Protein AF-0000000084428806 (afdb_homodimer)

Foldseek 3Di:
DPPPPPPPPPPPPPPPPPPVCCVVCPPPPPPPPLDAFDKDKDFLEFDDDAPWAWAEWDAAPVGWIWTWTAQAQWIKIADRPNSDIDTQDHDPPAGTKAAWEDLDHQKIKIWTAHADLVQRFGDQQGIFIKIWHQPPPPDDDDDRRTDMDTQEGDNVARDWHYKYDPDSVQQWMWIARFLVQFIKIARSVNRDIDTQGHDPQQFADPPDPNRGAWAYWDDADQKIWTDTFNQQFTWIFGADPVSHGDGDIGTQEGDAGFAYWDADNQAKIWTDGVQQFFIWIAHSNGDIHTHDGGNQGQSAGAFHYWDATPVRQKIKTWGSQNSVAARVRDGGDTIGIMIMGRDD/DPPPPPPPPPPPPPPPPPPPCCPVCPPPPPPPPLDAFDKDKDFLEFDDDAPWAWAEWDAAPVGWIWTWTAQAQWIKIADRPNSDIDTQDHDPPAGTKAAWEDLDHQKIKIWTAHADLVQRFGDQQGIFIKIWHQPPPPDDDDDRRTDMDTQEGDNVAGDWHYKYDPDSVQQWMWIARFLVQFIKIARSVNRDIDTQGHDPQQFADPPDPNRGAWAYWDDADQKIWTDTFNQQFTWIFGADPVSHGDGDIGTQEGDAGFAYWDADNQGKIWTDGVQQFFIWIAHSNGDIHTHDGGNQGQSAGAWHYWDATPVRQKIKTWGSQNSVAARVRDGGDTIGIMIMGRDD

Nearest PDB structures (foldseek):
  2p4o-assembly1_A  TM=9.161E-01  e=9.726E-21  Nostoc punctiforme PCC 73102
  7x36-assembly1_B  TM=8.842E-01  e=2.716E-19  Penicillium janthinellum
  2dg0-assembly1_A  TM=7.874E-01  e=5.091E-10  Staphylococcus aureus
  2dso-assembly3_C  TM=7.710E-01  e=1.318E-09  Staphylococcus aureus
  3das-assembly1_A  TM=6.848E-01  e=1.159E-10  Streptomyces coelicolor

Solvent-accessible surface area (backbone atoms only — not comparable to full-atom values): 34547 Å² total; per-residue (Å²): 137,83,80,75,78,78,77,77,76,77,77,76,70,78,77,72,75,72,73,69,75,72,66,64,73,71,65,74,64,75,60,59,75,34,65,59,59,58,61,49,80,42,80,47,35,65,54,93,44,69,74,32,27,34,42,24,56,38,75,43,94,87,64,28,33,40,35,20,18,37,64,39,27,32,35,31,36,34,37,72,84,81,29,50,72,46,82,36,44,71,54,79,99,46,34,13,20,27,14,37,28,65,58,47,94,61,23,28,39,34,33,34,22,32,48,38,87,85,77,72,43,56,35,79,46,46,30,30,38,29,35,40,33,62,68,70,72,60,88,80,90,71,91,70,55,44,47,73,48,79,44,34,76,40,50,87,45,53,37,69,33,22,32,29,58,71,33,62,88,75,34,29,34,37,32,19,19,12,55,69,10,33,24,34,32,36,29,67,82,80,36,49,68,50,80,41,46,76,48,80,77,20,28,35,36,84,93,41,84,61,56,35,2,18,33,18,36,38,76,59,90,54,28,43,34,35,18,8,25,55,60,13,31,34,32,37,31,36,33,52,98,81,49,39,70,75,52,68,78,40,55,36,26,28,58,52,46,32,27,26,49,32,70,49,94,86,47,38,30,41,30,16,15,47,60,45,6,22,32,30,34,34,41,74,59,11,30,31,18,32,54,47,66,22,53,67,31,83,81,36,31,14,19,30,18,48,43,63,42,94,85,63,43,35,40,36,33,27,12,26,11,9,70,79,36,30,38,74,67,70,49,64,42,34,12,33,36,33,40,32,40,54,61,129,136,83,80,76,78,76,78,74,75,77,75,76,69,76,74,72,75,72,72,70,75,73,66,66,72,71,65,73,64,76,59,61,74,33,65,58,59,57,62,49,80,41,80,46,34,66,54,93,44,70,72,32,26,35,41,25,54,39,76,43,96,86,63,29,34,40,35,19,17,37,63,38,26,32,35,31,37,33,37,72,84,81,31,48,70,45,82,34,44,71,55,79,100,45,35,12,21,27,14,36,28,65,58,48,95,61,23,28,41,32,34,35,21,32,47,39,87,86,76,72,44,56,35,77,46,46,29,30,37,30,35,41,32,62,66,68,71,62,87,80,88,72,90,72,56,45,47,73,48,80,46,33,76,39,51,88,45,53,38,68,33,21,32,28,58,71,33,62,90,75,33,29,33,37,33,19,19,13,55,70,10,34,27,34,33,35,29,67,82,80,36,50,68,48,81,41,44,76,48,79,76,22,28,35,37,82,92,40,86,60,55,34,2,18,34,17,37,39,74,59,90,56,27,44,35,35,19,7,24,55,60,13,31,34,33,35,31,34,33,52,97,82,49,40,70,76,52,69,80,40,55,36,25,30,58,52,46,31,28,26,50,32,70,50,95,86,47,38,30,41,30,15,16,47,59,45,7,22,33,30,34,32,42,73,61,12,27,31,19,31,54,46,65,23,54,67,30,82,80,35,31,14,18,29,18,48,45,64,43,94,85,63,42,33,40,36,33,27,11,26,11,11,72,80,36,32,40,73,67,70,49,66,42,35,12,33,35,34,38,32,38,53,61,128

InterPro domains:
  IPR011042 Six-bladed beta-propeller, TolB-like [G3DSA:2.120.10.30] (36-344)
  IPR052998 Hetero-Diels-Alderase-like [PTHR42060] (29-342)

Secondary structure (DSSP, 8-state):
----------------------------------PPPPEEEEEEEE-SSTT--EEEEEE-TTS-EEEEESSSSEEEEE-TTT--EEEEEE-TT-SEEEEEEEEETTEEEEEEE-EETTTTEE-TT--EEEEEES----SSSS--PPEEEEEEE-TT-S-EEEEEEEETTTTEEEEEETTTTEEEEEETTT--EEEEEE-GGGSPPTT-SS---EEEEEEETTEEEEEETTTTEEEEEEB-TTS-B-S--EEEEESS-----EE-TTS-EEEE-TTT-EEEEE-TT-BEEEEEE-TT-SSSSSEEEEEE-TTSSEEEEEE--S-SS-BTTTB----EEEEEEE--/----------------------------------PPPPEEEEEEEE-SSTT--EEEEEE-TTS-EEEEESSSSEEEEE-TTT--EEEEEE-TT-SEEEEEEEEETTEEEEEEE-EETTTTEE-TT--EEEEEES----SSSS--PPEEEEEEE-TT-S-EEEEEEEETTTTEEEEEETTTTEEEEEETTT--EEEEEE-GGGSPPTT-SS---EEEEEEETTEEEEEETTTTEEEEEEB-TTS-B-S--EEEEESS-----EE-TTS-EEEE-TTT-EEEEE-TT-BEEEEEE-TT-SSSSSEEEEEE-TTSSEEEEEE--S-SS-BTTTB----EEEEEEE--

pLDDT: mean 88.23, std 20.71, range [25.11, 98.94]

Structure (mmCIF, N/CA/C/O backbone):
data_AF-0000000084428806-model_v1
#
loop_
_entity.id
_entity.type
_entity.pdbx_description
1 polymer 'Six-bladed beta-propeller, TolB-like protein'
#
loop_
_atom_site.group_PDB
_atom_site.id
_atom_site.type_symbol
_atom_site.label_atom_id
_atom_site.label_alt_id
_atom_site.label_comp_id
_atom_site.label_asym_id
_atom_site.label_entity_id
_atom_site.label_seq_id
_atom_site.pdbx_PDB_ins_code
_atom_site.Cartn_x
_atom_site.Cartn_y
_atom_site.Cartn_z
_atom_site.occupancy
_atom_site.B_iso_or_equiv
_atom_site.auth_seq_id
_atom_site.auth_comp_id
_atom_site.auth_asym_id
_atom_site.auth_atom_id
_atom_site.pdbx_PDB_model_num
ATOM 1 N N . MET A 1 1 ? 76.812 -40.188 -32.969 1 27.16 1 MET A N 1
ATOM 2 C CA . MET A 1 1 ? 76.562 -38.906 -32.312 1 27.16 1 MET A CA 1
ATOM 3 C C . MET A 1 1 ? 75.188 -38.906 -31.703 1 27.16 1 MET A C 1
ATOM 5 O O . MET A 1 1 ? 74.188 -39 -32.438 1 27.16 1 MET A O 1
ATOM 9 N N . ARG A 1 2 ? 75.062 -39.5 -30.5 1 30.33 2 ARG A N 1
ATOM 10 C CA . ARG A 1 2 ? 74 -39.969 -29.625 1 30.33 2 ARG A CA 1
ATOM 11 C C . ARG A 1 2 ? 73.188 -38.781 -29.078 1 30.33 2 ARG A C 1
ATOM 13 O O . ARG A 1 2 ? 73.75 -37.906 -28.375 1 30.33 2 ARG A O 1
ATOM 20 N N . PHE A 1 3 ? 72.25 -38.25 -29.938 1 29.72 3 PHE A N 1
ATOM 21 C CA . PHE A 1 3 ? 71.375 -37.125 -29.625 1 29.72 3 PHE A CA 1
ATOM 22 C C . PHE A 1 3 ? 70.625 -37.344 -28.328 1 29.72 3 PHE A C 1
ATOM 24 O O . PHE A 1 3 ? 69.875 -38.312 -28.219 1 29.72 3 PHE A O 1
ATOM 31 N N . GLN A 1 4 ? 71.25 -37.062 -27.172 1 28.72 4 GLN A N 1
ATOM 32 C CA . GLN A 1 4 ? 70.688 -37.125 -25.812 1 28.72 4 GLN A CA 1
ATOM 33 C C . GLN A 1 4 ? 69.5 -36.25 -25.672 1 28.72 4 GLN A C 1
ATOM 35 O O . GLN A 1 4 ? 69.5 -35.031 -25.938 1 28.72 4 GLN A O 1
ATOM 40 N N . THR A 1 5 ? 68.312 -36.812 -25.906 1 30.91 5 THR A N 1
ATOM 41 C CA . THR A 1 5 ? 67 -36.219 -25.781 1 30.91 5 THR A CA 1
ATOM 42 C C . THR A 1 5 ? 66.75 -35.656 -24.375 1 30.91 5 THR A C 1
ATOM 44 O O . THR A 1 5 ? 66.812 -36.406 -23.406 1 30.91 5 THR A O 1
ATOM 47 N N . ILE A 1 6 ? 67.188 -34.438 -24.094 1 30.89 6 ILE A N 1
ATOM 48 C CA . ILE A 1 6 ? 67 -33.719 -22.812 1 30.89 6 ILE A CA 1
ATOM 49 C C . ILE A 1 6 ? 65.562 -33.656 -22.453 1 30.89 6 ILE A C 1
ATOM 51 O O . ILE A 1 6 ? 64.75 -33.125 -23.203 1 30.89 6 ILE A O 1
ATOM 55 N N . LEU A 1 7 ? 65 -34.625 -21.688 1 28.34 7 LEU A N 1
ATOM 56 C CA . LEU A 1 7 ? 63.688 -34.688 -21.094 1 28.34 7 LEU A CA 1
ATOM 57 C C . LEU A 1 7 ? 63.406 -33.5 -20.203 1 28.34 7 LEU A C 1
ATOM 59 O O . LEU A 1 7 ? 64.125 -33.281 -19.203 1 28.34 7 LEU A O 1
ATOM 63 N N . SER A 1 8 ? 63.156 -32.312 -20.781 1 27.02 8 SER A N 1
ATOM 64 C CA . SER A 1 8 ? 62.812 -31.125 -20 1 27.02 8 SER A CA 1
ATOM 65 C C . SER A 1 8 ? 61.656 -31.406 -19.031 1 27.02 8 SER A C 1
ATOM 67 O O . SER A 1 8 ? 60.625 -31.953 -19.438 1 27.02 8 SER A O 1
ATOM 69 N N . SER A 1 9 ? 61.969 -31.766 -17.781 1 28.03 9 SER A N 1
ATOM 70 C CA . SER A 1 9 ? 61.062 -31.938 -16.656 1 28.03 9 SER A CA 1
ATOM 71 C C . SER A 1 9 ? 60.156 -30.734 -16.484 1 28.03 9 SER A C 1
ATOM 73 O O . SER A 1 9 ? 60.625 -29.609 -16.266 1 28.03 9 SER A O 1
ATOM 75 N N . LEU A 1 10 ? 59.094 -30.656 -17.234 1 28.61 10 LEU A N 1
ATOM 76 C CA . LEU A 1 10 ? 58.094 -29.625 -17.031 1 28.61 10 LEU A CA 1
ATOM 77 C C . LEU A 1 10 ? 57.656 -29.562 -15.578 1 28.61 10 LEU A C 1
ATOM 79 O O . LEU A 1 10 ? 57.156 -30.547 -15.039 1 28.61 10 LEU A O 1
ATOM 83 N N . VAL A 1 11 ? 58.375 -28.766 -14.727 1 29.42 11 VAL A N 1
ATOM 84 C CA . VAL A 1 11 ? 58 -28.469 -13.352 1 29.42 11 VAL A CA 1
ATOM 85 C C . VAL A 1 11 ? 56.531 -27.969 -13.312 1 29.42 11 VAL A C 1
ATOM 87 O O . VAL A 1 11 ? 56.188 -26.984 -13.961 1 29.42 11 VAL A O 1
ATOM 90 N N . ILE A 1 12 ? 55.562 -28.891 -13.125 1 29.39 12 ILE A N 1
ATOM 91 C CA . ILE A 1 12 ? 54.188 -28.531 -12.867 1 29.39 12 ILE A CA 1
ATOM 92 C C . ILE A 1 12 ? 54.094 -27.625 -11.648 1 29.39 12 ILE A C 1
ATOM 94 O O . ILE A 1 12 ? 54.469 -28.031 -10.539 1 29.39 12 ILE A O 1
ATOM 98 N N . LEU A 1 13 ? 54.406 -26.297 -11.836 1 31.75 13 LEU A N 1
ATOM 99 C CA . LEU A 1 13 ? 54.188 -25.391 -10.711 1 31.75 13 LEU A CA 1
ATOM 100 C C . LEU A 1 13 ? 52.781 -25.594 -10.117 1 31.75 13 LEU A C 1
ATOM 102 O O . LEU A 1 13 ? 51.812 -25.688 -10.844 1 31.75 13 LEU A O 1
ATOM 106 N N . PRO A 1 14 ? 52.75 -26.094 -8.859 1 29.88 14 PRO A N 1
ATOM 107 C CA . PRO A 1 14 ? 51.438 -26.234 -8.211 1 29.88 14 PRO A CA 1
ATOM 108 C C . PRO A 1 14 ? 50.594 -24.953 -8.242 1 29.88 14 PRO A C 1
ATOM 110 O O . PRO A 1 14 ? 51.156 -23.859 -8 1 29.88 14 PRO A O 1
ATOM 113 N N . VAL A 1 15 ? 49.719 -24.812 -9.203 1 27.59 15 VAL A N 1
ATOM 114 C CA . VAL A 1 15 ? 48.75 -23.719 -9.117 1 27.59 15 VAL A CA 1
ATOM 115 C C . VAL A 1 15 ? 48.125 -23.688 -7.723 1 27.59 15 VAL A C 1
ATOM 117 O O . VAL A 1 15 ? 47.469 -24.641 -7.301 1 27.59 15 VAL A O 1
ATOM 120 N N . ALA A 1 16 ? 48.812 -23.047 -6.727 1 27.25 16 ALA A N 1
ATOM 121 C CA . ALA A 1 16 ? 48.125 -22.734 -5.473 1 27.25 16 ALA A CA 1
ATOM 122 C C . ALA A 1 16 ? 46.75 -22.156 -5.738 1 27.25 16 ALA A C 1
ATOM 124 O O . ALA A 1 16 ? 46.625 -21.094 -6.367 1 27.25 16 ALA A O 1
ATOM 125 N N . LEU A 1 17 ? 45.75 -23.016 -5.746 1 27 17 LEU A N 1
ATOM 126 C CA . LEU A 1 17 ? 44.375 -22.562 -5.641 1 27 17 LEU A CA 1
ATOM 127 C C . LEU A 1 17 ? 44.219 -21.516 -4.551 1 27 17 LEU A C 1
ATOM 129 O O . LEU A 1 17 ? 44.469 -21.797 -3.371 1 27 17 LEU A O 1
ATOM 133 N N . ALA A 1 18 ? 44.625 -20.266 -4.785 1 25.52 18 ALA A N 1
ATOM 134 C CA . ALA A 1 18 ? 44.281 -19.188 -3.873 1 25.52 18 ALA A CA 1
ATOM 135 C C . ALA A 1 18 ? 42.812 -19.312 -3.412 1 25.52 18 ALA A C 1
ATOM 137 O O . ALA A 1 18 ? 41.906 -19.219 -4.223 1 25.52 18 ALA A O 1
ATOM 138 N N . TYR A 1 19 ? 42.656 -20.125 -2.432 1 27.02 19 TYR A N 1
ATOM 139 C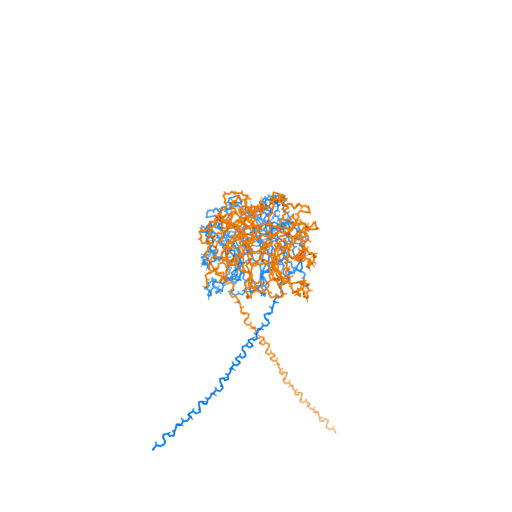 CA . TYR A 1 19 ? 41.438 -20 -1.638 1 27.02 19 TYR A CA 1
ATOM 140 C C . TYR A 1 19 ? 41.156 -18.531 -1.294 1 27.02 19 TYR A C 1
ATOM 142 O O . TYR A 1 19 ? 41.875 -17.938 -0.487 1 27.02 19 TYR A O 1
ATOM 150 N N . TRP A 1 20 ? 40.938 -17.703 -2.281 1 27.62 20 TRP A N 1
ATOM 151 C CA . TRP A 1 20 ? 40.5 -16.422 -1.79 1 27.62 20 TRP A CA 1
ATOM 152 C C . TRP A 1 20 ? 39.375 -16.594 -0.768 1 27.62 20 TRP A C 1
ATOM 154 O O . TRP A 1 20 ? 38.344 -17.188 -1.067 1 27.62 20 TRP A O 1
ATOM 164 N N . PRO A 1 21 ? 39.719 -16.594 0.521 1 31.83 21 PRO A N 1
ATOM 165 C CA . PRO A 1 21 ? 38.688 -16.578 1.567 1 31.83 21 PRO A CA 1
ATOM 166 C C . PRO A 1 21 ? 37.625 -15.523 1.331 1 31.83 21 PRO A C 1
ATOM 168 O O . PRO A 1 21 ? 37.812 -14.352 1.66 1 31.83 21 PRO A O 1
ATOM 171 N N . PHE A 1 22 ? 37.094 -15.414 0.211 1 27.45 22 PHE A N 1
ATOM 172 C CA . PHE A 1 22 ? 35.969 -14.484 0.27 1 27.45 22 PHE A CA 1
ATOM 173 C C . PHE A 1 22 ? 34.969 -14.898 1.359 1 27.45 22 PHE A C 1
ATOM 175 O O . PHE A 1 22 ? 34.031 -15.617 1.095 1 27.45 22 PHE A O 1
ATOM 182 N N . ARG A 1 23 ? 35.469 -15.43 2.48 1 30.08 23 ARG A N 1
ATOM 183 C CA . ARG A 1 23 ? 34.531 -15.367 3.586 1 30.08 23 ARG A CA 1
ATOM 184 C C . ARG A 1 23 ? 33.969 -13.945 3.77 1 30.08 23 ARG A C 1
ATOM 186 O O . ARG A 1 23 ? 34.594 -13.141 4.477 1 30.08 23 ARG A O 1
ATOM 193 N N . GLU A 1 24 ? 33.625 -13.312 2.719 1 30.36 24 GLU A N 1
ATOM 194 C CA . GLU A 1 24 ? 33.062 -12.023 3.07 1 30.36 24 GLU A CA 1
ATOM 195 C C . GLU A 1 24 ? 32.094 -12.148 4.258 1 30.36 24 GLU A C 1
ATOM 197 O O . GLU A 1 24 ? 31.344 -13.109 4.348 1 30.36 24 GLU A O 1
ATOM 202 N N . ASN A 1 25 ? 32.531 -11.703 5.375 1 29.52 25 ASN A N 1
ATOM 203 C CA . ASN A 1 25 ? 31.688 -11.328 6.496 1 29.52 25 ASN A CA 1
ATOM 204 C C . ASN A 1 25 ? 30.281 -10.922 6.027 1 29.52 25 ASN A C 1
ATOM 206 O O . ASN A 1 25 ? 30.125 -9.859 5.43 1 29.52 25 ASN A O 1
ATOM 210 N N . ILE A 1 26 ? 29.594 -11.812 5.531 1 31.45 26 ILE A N 1
ATOM 211 C CA . ILE A 1 26 ? 28.172 -11.461 5.527 1 31.45 26 ILE A CA 1
ATOM 212 C C . ILE A 1 26 ? 27.812 -10.75 6.828 1 31.45 26 ILE A C 1
ATOM 214 O O . ILE A 1 26 ? 27.844 -11.352 7.906 1 31.45 26 ILE A O 1
ATOM 218 N N . GLU A 1 27 ? 28.391 -9.586 7.098 1 31.7 27 GLU A N 1
ATOM 219 C CA . GLU A 1 27 ? 27.859 -8.766 8.18 1 31.7 27 GLU A CA 1
ATOM 220 C C . GLU A 1 27 ? 26.391 -9.086 8.445 1 31.7 27 GLU A C 1
ATOM 222 O O . GLU A 1 27 ? 25.609 -9.227 7.512 1 31.7 27 GLU A O 1
ATOM 227 N N . GLU A 1 28 ? 26.172 -9.719 9.445 1 33.84 28 GLU A N 1
ATOM 228 C CA . GLU A 1 28 ? 24.828 -9.953 9.961 1 33.84 28 GLU A CA 1
ATOM 229 C C . GLU A 1 28 ? 23.922 -8.742 9.734 1 33.84 28 GLU A C 1
ATOM 231 O O . GLU A 1 28 ? 24.188 -7.656 10.258 1 33.84 28 GLU A O 1
ATOM 236 N N . ILE A 1 29 ? 23.641 -8.305 8.617 1 35.88 29 ILE A N 1
ATOM 237 C CA . ILE A 1 29 ? 22.547 -7.355 8.414 1 35.88 29 ILE A CA 1
ATOM 238 C C . ILE A 1 29 ? 21.594 -7.41 9.602 1 35.88 29 ILE A C 1
ATOM 240 O O . ILE A 1 29 ? 21.094 -8.484 9.961 1 35.88 29 ILE A O 1
ATOM 244 N N . SER A 1 30 ? 21.922 -6.625 10.625 1 38.84 30 SER A N 1
ATOM 245 C CA . SER A 1 30 ? 20.844 -6.578 11.609 1 38.84 30 SER A CA 1
ATOM 246 C C . SER A 1 30 ? 19.484 -6.691 10.945 1 38.84 30 SER A C 1
ATOM 248 O O . SER A 1 30 ? 19.109 -5.836 10.133 1 38.84 30 SER A O 1
ATOM 250 N N . VAL A 1 31 ? 19.203 -7.758 10.516 1 44.28 31 VAL A N 1
ATOM 251 C CA . VAL A 1 31 ? 17.844 -8.078 10.125 1 44.28 31 VAL A CA 1
ATOM 252 C C . VAL A 1 31 ? 16.859 -7.355 11.031 1 44.28 31 VAL A C 1
ATOM 254 O O . VAL A 1 31 ? 16.781 -7.645 12.227 1 44.28 31 VAL A O 1
ATOM 257 N N . TYR A 1 32 ? 16.906 -5.93 11.016 1 47.44 32 TYR A N 1
ATOM 258 C CA . TYR A 1 32 ? 15.82 -5.301 11.766 1 47.44 32 TYR A CA 1
ATOM 259 C C . TYR A 1 32 ? 14.547 -6.137 11.695 1 47.44 32 TYR A C 1
ATOM 261 O O . TYR A 1 32 ? 14.125 -6.551 10.609 1 47.44 32 TYR A O 1
ATOM 269 N N . ARG A 1 33 ? 14.477 -6.898 12.68 1 56.88 33 ARG A N 1
ATOM 270 C CA . ARG A 1 33 ? 13.148 -7.496 12.797 1 56.88 33 ARG A CA 1
ATOM 271 C C . ARG A 1 33 ? 12.062 -6.465 12.523 1 56.88 33 ARG A C 1
ATOM 273 O O . ARG A 1 33 ? 12.023 -5.41 13.164 1 56.88 33 ARG A O 1
ATOM 280 N N . ASN A 1 34 ? 11.555 -6.438 11.359 1 65.81 34 ASN A N 1
ATOM 281 C CA . ASN A 1 34 ? 10.469 -5.555 10.938 1 65.81 34 ASN A CA 1
ATOM 282 C C . ASN A 1 34 ? 9.141 -5.945 11.586 1 65.81 34 ASN A C 1
ATOM 284 O O . ASN A 1 34 ? 8.156 -6.172 10.891 1 65.81 34 ASN A O 1
ATOM 288 N N . GLU A 1 35 ? 9.242 -6.094 12.969 1 67.62 35 GLU A N 1
ATOM 289 C CA . GLU A 1 35 ? 8.039 -6.527 13.672 1 67.62 35 GLU A CA 1
ATOM 290 C C . GLU A 1 35 ? 7 -5.41 13.719 1 67.62 35 GLU A C 1
ATOM 292 O O . GLU A 1 35 ? 7.348 -4.238 13.883 1 67.62 35 GLU A O 1
ATOM 297 N N . GLN A 1 36 ? 5.848 -5.809 13.414 1 74.06 36 GLN A N 1
ATOM 298 C CA . GLN A 1 36 ? 4.715 -4.914 13.617 1 74.06 36 GLN A CA 1
ATOM 299 C C . GLN A 1 36 ? 4.598 -4.492 15.078 1 74.06 36 GLN A C 1
ATOM 301 O O . GLN A 1 36 ? 4.645 -5.332 15.977 1 74.06 36 GLN A O 1
ATOM 306 N N . PRO A 1 37 ? 4.492 -3.172 15.219 1 79.06 37 PRO A N 1
ATOM 307 C CA . PRO A 1 37 ? 4.32 -2.748 16.609 1 79.06 37 PRO A CA 1
ATOM 308 C C . PRO A 1 37 ? 2.979 -3.186 17.203 1 79.06 37 PRO A C 1
ATOM 310 O O . PRO A 1 37 ? 1.983 -3.275 16.469 1 79.06 37 PRO A O 1
ATOM 313 N N . ASN A 1 38 ? 3.029 -3.529 18.391 1 84 38 ASN A N 1
ATOM 314 C CA . ASN A 1 38 ? 1.783 -3.721 19.125 1 84 38 ASN A CA 1
ATOM 315 C C . ASN A 1 38 ? 1.137 -2.389 19.5 1 84 38 ASN A C 1
ATOM 317 O O . ASN A 1 38 ? 1.758 -1.554 20.156 1 84 38 ASN A O 1
ATOM 321 N N . VAL A 1 39 ? -0.12 -2.193 18.984 1 94.31 39 VAL A N 1
ATOM 322 C CA . VAL A 1 39 ? -0.731 -0.887 19.203 1 94.31 39 VAL A CA 1
ATOM 323 C C . VAL A 1 39 ? -2.191 -1.061 19.609 1 94.31 39 VAL A C 1
ATOM 325 O O . VAL A 1 39 ? -2.777 -2.125 19.406 1 94.31 39 VAL A O 1
ATOM 328 N N . LYS A 1 40 ? -2.709 -0.105 20.266 1 95.5 40 LYS A N 1
ATOM 329 C CA . LYS A 1 40 ? -4.137 0.045 20.531 1 95.5 40 LYS A CA 1
ATOM 330 C C . LYS A 1 40 ? -4.711 1.242 19.781 1 95.5 40 LYS A C 1
ATOM 332 O O . LYS A 1 40 ? -4.18 2.35 19.875 1 95.5 40 LYS A O 1
ATOM 337 N N . VAL A 1 41 ? -5.793 1.037 19.031 1 97.06 41 VAL A N 1
ATOM 338 C CA . VAL A 1 41 ? -6.426 2.094 18.25 1 97.06 41 VAL A CA 1
ATOM 339 C C . VAL A 1 41 ? -7.777 2.455 18.859 1 97.06 41 VAL A C 1
ATOM 341 O O . VAL A 1 41 ? -8.602 1.577 19.125 1 97.06 41 VAL A O 1
ATOM 344 N N . GLU A 1 42 ? -7.992 3.715 19.078 1 97.75 42 GLU A N 1
ATOM 345 C CA . GLU A 1 42 ? -9.25 4.207 19.625 1 97.75 42 GLU A CA 1
ATOM 346 C C . GLU A 1 42 ? -9.75 5.426 18.859 1 97.75 42 GLU A C 1
ATOM 348 O O . GLU A 1 42 ? -8.953 6.23 18.375 1 97.75 42 GLU A O 1
ATOM 353 N N . THR A 1 43 ? -11.039 5.539 18.781 1 98.38 43 THR A N 1
ATOM 354 C CA . THR A 1 43 ? -11.617 6.766 18.234 1 98.38 43 THR A CA 1
ATOM 355 C C . THR A 1 43 ? -11.672 7.855 19.312 1 98.38 43 THR A C 1
ATOM 357 O O . THR A 1 43 ? -12.312 7.68 20.344 1 98.38 43 THR A O 1
ATOM 360 N N . LEU A 1 44 ? -11.039 8.922 19.047 1 98.44 44 LEU A N 1
ATOM 361 C CA . LEU A 1 44 ? -11.023 10.055 19.984 1 98.44 44 LEU A CA 1
ATOM 362 C C . LEU A 1 44 ? -12.211 10.977 19.719 1 98.44 44 LEU A C 1
ATOM 364 O O . LEU A 1 44 ? -12.852 11.445 20.656 1 98.44 44 LEU A O 1
ATOM 368 N N . PHE A 1 45 ? -12.422 11.203 18.516 1 98.44 45 PHE A N 1
ATOM 369 C CA . PHE A 1 45 ? -13.477 12.102 18.062 1 98.44 45 PHE A CA 1
ATOM 370 C C . PHE A 1 45 ? -13.93 11.742 16.656 1 98.44 45 PHE A C 1
ATOM 372 O O . PHE A 1 45 ? -13.125 11.281 15.836 1 98.44 45 PHE A O 1
ATOM 379 N N . GLN A 1 46 ? -15.219 11.992 16.359 1 98.69 46 GLN A N 1
ATOM 380 C CA . GLN A 1 46 ? -15.727 11.812 15 1 98.69 46 GLN A CA 1
ATOM 381 C C . GLN A 1 46 ? -16.766 12.875 14.664 1 98.69 46 GLN A C 1
ATOM 383 O O . GLN A 1 46 ? -17.656 13.172 15.469 1 98.69 46 GLN A O 1
ATOM 388 N N . PHE A 1 47 ? -16.641 13.438 13.523 1 98.62 47 PHE A N 1
ATOM 389 C CA . PHE A 1 47 ? -17.656 14.367 13.039 1 98.62 47 PHE A CA 1
ATOM 390 C C . PHE A 1 47 ? -18.984 13.656 12.797 1 98.62 47 PHE A C 1
ATOM 392 O O . PHE A 1 47 ? -19.016 12.43 12.68 1 98.62 47 PHE A O 1
ATOM 399 N N . PRO A 1 48 ? -20.047 14.398 12.648 1 97.5 48 PRO A N 1
ATOM 400 C CA . PRO A 1 48 ? -21.344 13.742 12.625 1 97.5 48 PRO A CA 1
ATOM 401 C C . PRO A 1 48 ? -21.781 13.32 11.219 1 97.5 48 PRO A C 1
ATOM 403 O O . PRO A 1 48 ? -22.625 12.438 11.07 1 97.5 48 PRO A O 1
ATOM 406 N N . ASN A 1 49 ? -21.172 13.938 10.164 1 97.12 49 ASN A N 1
ATOM 407 C CA . ASN A 1 49 ? -21.734 13.734 8.836 1 97.12 49 ASN A CA 1
ATOM 408 C C . ASN A 1 49 ? -20.688 13.234 7.848 1 97.12 49 ASN A C 1
ATOM 410 O O . ASN A 1 49 ? -19.547 13.703 7.859 1 97.12 49 ASN A O 1
ATOM 414 N N . ASN A 1 50 ? -21.172 12.297 7 1 96.69 50 ASN A N 1
ATOM 415 C CA . ASN A 1 50 ? -20.359 11.953 5.84 1 96.69 50 ASN A CA 1
ATOM 416 C C . ASN A 1 50 ? -20.016 13.188 5.008 1 96.69 50 ASN A C 1
ATOM 418 O O . ASN A 1 50 ? -20.781 14.156 5 1 96.69 50 ASN A O 1
ATOM 422 N N . GLY A 1 51 ? -18.922 13.125 4.402 1 96.12 51 GLY A N 1
ATOM 423 C CA . GLY A 1 51 ? -18.469 14.273 3.637 1 96.12 51 GLY A CA 1
ATOM 424 C C . GLY A 1 51 ? -17.438 15.109 4.371 1 96.12 51 GLY A C 1
ATOM 425 O O . GLY A 1 51 ? -16.734 15.914 3.758 1 96.12 51 GLY A O 1
ATOM 426 N N . SER A 1 52 ? -17.391 14.914 5.656 1 98 52 SER A N 1
ATOM 427 C CA . SER A 1 52 ? -16.312 15.562 6.398 1 98 52 SER A CA 1
ATOM 428 C C . SER A 1 52 ? -14.953 15.008 6.004 1 98 52 SER A C 1
ATOM 430 O O . SER A 1 52 ? -14.844 13.836 5.637 1 98 52 SER A O 1
ATOM 432 N N . TRP A 1 53 ? -13.961 15.906 6.094 1 98.31 53 TRP A N 1
ATOM 433 C CA . TRP A 1 53 ? -12.617 15.578 5.609 1 98.31 53 TRP A CA 1
ATOM 434 C C . TRP A 1 53 ? -11.555 16.297 6.434 1 98.31 53 TRP A C 1
ATOM 436 O O . TRP A 1 53 ? -11.336 17.5 6.273 1 98.31 53 TRP A O 1
ATOM 446 N N . ILE A 1 54 ? -10.898 15.531 7.258 1 98.69 54 ILE A N 1
ATOM 447 C CA . ILE A 1 54 ? -9.75 16.094 7.965 1 98.69 54 ILE A CA 1
ATOM 448 C C . ILE A 1 54 ? -8.539 16.141 7.031 1 98.69 54 ILE A C 1
ATOM 450 O O . ILE A 1 54 ? -8.156 15.109 6.457 1 98.69 54 ILE A O 1
ATOM 454 N N . GLY A 1 55 ? -7.984 17.281 6.914 1 97.25 55 GLY A N 1
ATOM 455 C CA . GLY A 1 55 ? -6.895 17.469 5.965 1 97.25 55 GLY A CA 1
ATOM 456 C C . GLY A 1 55 ? -5.523 17.422 6.613 1 97.25 55 GLY A C 1
ATOM 457 O O . GLY A 1 55 ? -4.566 16.922 6.02 1 97.25 55 GLY A O 1
ATOM 458 N N . ASN A 1 56 ? -5.375 18.031 7.738 1 98.75 56 ASN A N 1
ATOM 459 C CA . ASN A 1 56 ? -4.117 18.125 8.469 1 98.75 56 ASN A CA 1
ATOM 460 C C . ASN A 1 56 ? -4.352 18.375 9.961 1 98.75 56 ASN A C 1
ATOM 462 O O . ASN A 1 56 ? -5.492 18.531 10.391 1 98.75 56 ASN A O 1
ATOM 466 N N . MET A 1 57 ? -3.246 18.297 10.68 1 98.56 57 MET A N 1
ATOM 467 C CA . MET A 1 57 ? -3.379 18.562 12.109 1 98.56 57 MET A CA 1
ATOM 468 C C . MET A 1 57 ? -2.064 19.078 12.688 1 98.56 57 MET A C 1
ATOM 470 O O . MET A 1 57 ? -0.995 18.828 12.133 1 98.56 57 MET A O 1
ATOM 474 N N . ALA A 1 58 ? -2.137 19.766 13.734 1 98.44 58 ALA A N 1
ATOM 475 C CA . ALA A 1 58 ? -1.005 20.219 14.531 1 98.44 58 ALA A CA 1
ATOM 476 C C . ALA A 1 58 ? -1.261 20 16.016 1 98.44 58 ALA A C 1
ATOM 478 O O . ALA A 1 58 ? -2.404 20.078 16.484 1 98.44 58 ALA A O 1
ATOM 479 N N . LEU A 1 59 ? -0.202 19.672 16.688 1 97.94 59 LEU A N 1
ATOM 480 C CA . LEU A 1 59 ? -0.269 19.531 18.141 1 97.94 59 LEU A CA 1
ATOM 481 C C . LEU A 1 59 ? 0.061 20.844 18.844 1 97.94 59 LEU A C 1
ATOM 483 O O . LEU A 1 59 ? 1.094 21.453 18.562 1 97.94 59 LEU A O 1
ATOM 487 N N . ARG A 1 60 ? -0.78 21.234 19.719 1 97 60 ARG A N 1
ATOM 488 C CA . ARG A 1 60 ? -0.519 22.406 20.531 1 97 60 ARG A CA 1
ATOM 489 C C . ARG A 1 60 ? 0.329 22.062 21.75 1 97 60 ARG A C 1
ATOM 491 O O . ARG A 1 60 ? 0.434 20.891 22.125 1 97 60 ARG A O 1
ATOM 498 N N . SER A 1 61 ? 0.849 23.125 22.375 1 95.19 61 SER A N 1
ATOM 499 C CA . SER A 1 61 ? 1.721 22.938 23.531 1 95.19 61 SER A CA 1
ATOM 500 C C . SER A 1 61 ? 0.952 22.344 24.703 1 95.19 61 SER A C 1
ATOM 502 O O . SER A 1 61 ? 1.538 21.688 25.562 1 95.19 61 SER A O 1
ATOM 504 N N . ASP A 1 62 ? -0.334 22.5 24.75 1 93.81 62 ASP A N 1
ATOM 505 C CA . ASP A 1 62 ? -1.136 21.984 25.859 1 93.81 62 ASP A CA 1
ATOM 506 C C . ASP A 1 62 ? -1.536 20.531 25.609 1 93.81 62 ASP A C 1
ATOM 508 O O . ASP A 1 62 ? -2.242 19.938 26.422 1 93.81 62 ASP A O 1
ATOM 512 N N . GLY A 1 63 ? -1.168 20.031 24.5 1 96 63 GLY A N 1
ATOM 513 C CA . GLY A 1 63 ? -1.416 18.625 24.219 1 96 63 GLY A CA 1
ATOM 514 C C . GLY A 1 63 ? -2.664 18.406 23.391 1 96 63 GLY A C 1
ATOM 515 O O . GLY A 1 63 ? -2.949 17.281 22.969 1 96 63 GLY A O 1
ATOM 516 N N . ASN A 1 64 ? -3.385 19.469 23.078 1 97.06 64 ASN A N 1
ATOM 517 C CA . ASN A 1 64 ? -4.574 19.344 22.25 1 97.06 64 ASN A CA 1
ATOM 518 C C . ASN A 1 64 ? -4.238 19.5 20.766 1 97.06 64 ASN A C 1
ATOM 520 O O . ASN A 1 64 ? -3.123 19.891 20.406 1 97.06 64 ASN A O 1
ATOM 524 N N . LEU A 1 65 ? -5.246 19.125 19.969 1 98.5 65 LEU A N 1
ATOM 525 C CA . LEU A 1 65 ? -5 19.109 18.531 1 98.5 65 LEU A CA 1
ATOM 526 C C . LEU A 1 65 ? -5.762 20.234 17.844 1 98.5 65 LEU A C 1
ATOM 528 O O . LEU A 1 65 ? -6.906 20.531 18.188 1 98.5 65 LEU A O 1
ATOM 532 N N . LEU A 1 66 ? -5.098 20.891 16.938 1 98.5 66 LEU A N 1
ATOM 533 C CA . LEU A 1 66 ? -5.789 21.641 15.906 1 98.5 66 LEU A CA 1
ATOM 534 C C . LEU A 1 66 ? -5.945 20.797 14.641 1 98.5 66 LEU A C 1
ATOM 536 O O . LEU A 1 66 ? -4.977 20.203 14.164 1 98.5 66 LEU A O 1
ATOM 540 N N . VAL A 1 67 ? -7.164 20.766 14.102 1 98.62 67 VAL A N 1
ATOM 541 C CA . VAL A 1 67 ? -7.484 19.953 12.922 1 98.62 67 VAL A CA 1
ATOM 542 C C . VAL A 1 67 ? -8.031 20.859 11.82 1 98.62 67 VAL A C 1
ATOM 544 O O . VAL A 1 67 ? -8.953 21.641 12.047 1 98.62 67 VAL A O 1
ATOM 547 N N . THR A 1 68 ? -7.438 20.75 10.602 1 98.81 68 THR A N 1
ATOM 548 C CA . THR A 1 68 ? -7.969 21.469 9.445 1 98.81 68 THR A CA 1
ATOM 549 C C . THR A 1 68 ? -8.938 20.578 8.664 1 98.81 68 THR A C 1
ATOM 551 O O . THR A 1 68 ? -8.828 19.344 8.695 1 98.81 68 THR A O 1
ATOM 554 N N . ARG A 1 69 ? -9.828 21.234 7.992 1 98.62 69 ARG A N 1
ATOM 555 C CA . ARG A 1 69 ? -10.82 20.516 7.199 1 98.62 69 ARG A CA 1
ATOM 556 C C . ARG A 1 69 ? -10.75 20.922 5.73 1 98.62 69 ARG A C 1
ATOM 558 O O . ARG A 1 69 ? -10.672 22.109 5.422 1 98.62 69 ARG A O 1
ATOM 565 N N . LEU A 1 70 ? -10.805 19.938 4.922 1 98.12 70 LEU A N 1
ATOM 566 C CA . LEU A 1 70 ? -10.758 20.203 3.488 1 98.12 70 LEU A CA 1
ATOM 567 C C . LEU A 1 70 ? -12.156 20.484 2.949 1 98.12 70 LEU A C 1
ATOM 569 O O . LEU A 1 70 ? -12.305 21.141 1.92 1 98.12 70 LEU A O 1
ATOM 573 N N . ASP A 1 71 ? -13.203 19.969 3.537 1 97.88 71 ASP A N 1
ATOM 574 C CA . ASP A 1 71 ? -14.57 20.062 3.047 1 97.88 71 ASP A CA 1
ATOM 575 C C . ASP A 1 71 ? -15.203 21.406 3.441 1 97.88 71 ASP A C 1
ATOM 577 O O . ASP A 1 71 ? -16.25 21.781 2.912 1 97.88 71 ASP A O 1
ATOM 581 N N . THR A 1 72 ? -14.641 22.047 4.375 1 98.12 72 THR A N 1
ATOM 582 C CA . THR A 1 72 ? -15.047 23.375 4.844 1 98.12 72 THR A CA 1
ATOM 583 C C . THR A 1 72 ? -13.836 24.172 5.312 1 98.12 72 THR A C 1
ATOM 585 O O . THR A 1 72 ? -12.82 23.594 5.711 1 98.12 72 THR A O 1
ATOM 588 N N . PRO A 1 73 ? -13.906 25.5 5.242 1 98.44 73 PRO A N 1
ATOM 589 C CA . PRO A 1 73 ? -12.742 26.312 5.586 1 98.44 73 PRO A CA 1
ATOM 590 C C . PRO A 1 73 ? -12.602 26.531 7.09 1 98.44 73 PRO A C 1
ATOM 592 O O . PRO A 1 73 ? -12.492 27.688 7.539 1 98.44 73 PRO A O 1
ATOM 595 N N . GLU A 1 74 ? -12.508 25.453 7.809 1 98.25 74 GLU A N 1
ATOM 596 C CA . GLU A 1 74 ? -12.539 25.547 9.266 1 98.25 74 GLU A CA 1
ATOM 597 C C . GLU A 1 74 ? -11.336 24.844 9.891 1 98.25 74 GLU A C 1
ATOM 599 O O . GLU A 1 74 ? -10.852 23.844 9.352 1 98.25 74 GLU A O 1
ATOM 604 N N . VAL A 1 75 ? -10.898 25.422 11.031 1 98.5 75 VAL A N 1
ATOM 605 C CA . VAL A 1 75 ? -9.969 24.766 11.945 1 98.5 75 VAL A CA 1
ATOM 606 C C . VAL A 1 75 ? -10.688 24.438 13.25 1 98.5 75 VAL A C 1
ATOM 608 O O . VAL A 1 75 ? -11.391 25.266 13.812 1 98.5 75 VAL A O 1
ATOM 611 N N . TRP A 1 76 ? -10.492 23.188 13.68 1 98.25 76 TRP A N 1
ATOM 612 C CA . TRP A 1 76 ? -11.148 22.719 14.898 1 98.25 76 TRP A CA 1
ATOM 613 C C . TRP A 1 76 ? -10.125 22.406 15.984 1 98.25 76 TRP A C 1
ATOM 615 O O . TRP A 1 76 ? -9.008 21.984 15.68 1 98.25 76 TRP A O 1
ATOM 625 N N . LEU A 1 77 ? -10.547 22.672 17.203 1 97.56 77 LEU A N 1
ATOM 626 C CA . LEU A 1 77 ? -9.781 22.266 18.375 1 97.56 77 LEU A CA 1
ATOM 627 C C . LEU A 1 77 ? -10.328 20.969 18.969 1 97.56 77 LEU A C 1
ATOM 629 O O . LEU A 1 77 ? -11.516 20.891 19.297 1 97.56 77 LEU A O 1
ATOM 633 N N . VAL A 1 78 ? -9.469 19.969 19.078 1 98.19 78 VAL A N 1
ATOM 634 C CA . VAL A 1 78 ? -9.859 18.688 19.641 1 98.19 78 VAL A CA 1
ATOM 635 C C . VAL A 1 78 ? -9.133 18.469 20.969 1 98.19 78 VAL A C 1
ATOM 637 O O . VAL A 1 78 ? -7.902 18.438 21.016 1 98.19 78 VAL A O 1
ATOM 640 N N . ASP A 1 79 ? -9.891 18.281 21.969 1 97.75 79 ASP A N 1
ATOM 641 C CA . ASP A 1 79 ? -9.352 17.938 23.281 1 97.75 79 ASP A CA 1
ATOM 642 C C . ASP A 1 79 ? -8.953 16.453 23.328 1 97.75 79 ASP A C 1
ATOM 644 O O . ASP A 1 79 ? -9.812 15.578 23.25 1 97.75 79 ASP A O 1
ATOM 648 N N . THR A 1 80 ? -7.73 16.203 23.594 1 97.81 80 THR A N 1
ATOM 649 C CA . THR A 1 80 ? -7.23 14.836 23.453 1 97.81 80 THR A CA 1
ATOM 650 C C . THR A 1 80 ? -7.547 14.008 24.688 1 97.81 80 THR A C 1
ATOM 652 O O . THR A 1 80 ? -7.34 12.797 24.703 1 97.81 80 THR A O 1
ATOM 655 N N . THR A 1 81 ? -7.977 14.586 25.719 1 95.75 81 THR A N 1
ATOM 656 C CA . THR A 1 81 ? -8.367 13.883 26.938 1 95.75 81 THR A CA 1
ATOM 657 C C . THR A 1 81 ? -9.852 13.547 26.922 1 95.75 81 THR A C 1
ATOM 659 O O . THR A 1 81 ? -10.234 12.391 27.094 1 95.75 81 THR A O 1
ATOM 662 N N . SER A 1 82 ? -10.695 14.523 26.594 1 96.25 82 SER A N 1
ATOM 663 C CA . SER A 1 82 ? -12.141 14.328 26.672 1 96.25 82 SER A CA 1
ATOM 664 C C . SER A 1 82 ? -12.688 13.812 25.344 1 96.25 82 SER A C 1
ATOM 666 O O . SER A 1 82 ? -13.789 13.258 25.297 1 96.25 82 SER A O 1
ATOM 668 N N . GLY A 1 83 ? -12.008 14.156 24.297 1 97.12 83 GLY A N 1
ATOM 669 C CA . GLY A 1 83 ? -12.5 13.805 22.984 1 97.12 83 GLY A CA 1
ATOM 670 C C . GLY A 1 83 ? -13.5 14.797 22.422 1 97.12 83 GLY A C 1
ATOM 671 O O . GLY A 1 83 ? -14.117 14.562 21.391 1 97.12 83 GLY A O 1
ATOM 672 N N . LYS A 1 84 ? -13.664 15.859 23.094 1 96.94 84 LYS A N 1
ATOM 673 C CA . LYS A 1 84 ? -14.562 16.906 22.594 1 96.94 84 LYS A CA 1
ATOM 674 C C . LYS A 1 84 ? -13.852 17.797 21.594 1 96.94 84 LYS A C 1
ATOM 676 O O . LYS A 1 84 ? -12.641 18.031 21.703 1 96.94 84 LYS A O 1
ATOM 681 N N . ALA A 1 85 ? -14.633 18.281 20.656 1 97.56 85 ALA A N 1
ATOM 682 C CA . ALA A 1 85 ? -14.094 19.188 19.641 1 97.56 85 ALA A CA 1
ATOM 683 C C . ALA A 1 85 ? -14.922 20.469 19.547 1 97.56 85 ALA A C 1
ATOM 685 O O . ALA A 1 85 ? -16.141 20.438 19.703 1 97.56 85 ALA A O 1
ATOM 686 N N . THR A 1 86 ? -14.258 21.547 19.359 1 96.25 86 THR A N 1
ATOM 687 C CA . THR A 1 86 ? -14.914 22.844 19.156 1 96.25 86 THR A CA 1
ATOM 688 C C . THR A 1 86 ? -14.328 23.578 17.953 1 96.25 86 THR A C 1
ATOM 690 O O . THR A 1 86 ? -13.156 23.391 17.625 1 96.25 86 THR A O 1
ATOM 693 N N . LEU A 1 87 ? -15.133 24.375 17.328 1 96.94 87 LEU A N 1
ATOM 694 C CA . LEU A 1 87 ? -14.664 25.219 16.234 1 96.94 87 LEU A CA 1
ATOM 695 C C . LEU A 1 87 ? -13.711 26.297 16.734 1 96.94 87 LEU A C 1
ATOM 697 O O . LEU A 1 87 ? -14.07 27.062 17.625 1 96.94 87 LEU A O 1
ATOM 701 N N . ALA A 1 88 ? -12.531 26.312 16.188 1 96.44 88 ALA A N 1
ATOM 702 C CA . ALA A 1 88 ? -11.562 27.344 16.578 1 96.44 88 ALA A CA 1
ATOM 703 C C . ALA A 1 88 ? -11.695 28.578 15.695 1 96.44 88 ALA A C 1
ATOM 705 O O . ALA A 1 88 ? -11.602 29.703 16.188 1 96.44 88 ALA A O 1
ATOM 706 N N . TYR A 1 89 ? -11.859 28.312 14.398 1 97.12 89 TYR A N 1
ATOM 707 C CA . TYR A 1 89 ? -11.984 29.438 13.484 1 97.12 89 TYR A CA 1
ATOM 708 C C . TYR A 1 89 ? -12.555 29 12.141 1 97.12 89 TYR A C 1
ATOM 710 O O . TYR A 1 89 ? -12.266 27.891 11.68 1 97.12 89 TYR A O 1
ATOM 718 N N . SER A 1 90 ? -13.32 29.844 11.5 1 98 90 SER A N 1
ATOM 719 C CA . SER A 1 90 ? -13.82 29.672 10.141 1 98 90 SER A CA 1
ATOM 720 C C . SER A 1 90 ? -13.336 30.797 9.227 1 98 90 SER A C 1
ATOM 722 O O . SER A 1 90 ? -13.633 31.969 9.469 1 98 90 SER A O 1
ATOM 724 N N . PHE A 1 91 ? -12.586 30.422 8.234 1 98.06 91 PHE A N 1
ATOM 725 C CA . PHE A 1 91 ? -12.023 31.438 7.344 1 98.06 91 PHE A CA 1
ATOM 726 C C . PHE A 1 91 ? -13.062 31.906 6.328 1 98.06 91 PHE A C 1
ATOM 728 O O . PHE A 1 91 ? -13.75 31.078 5.715 1 98.06 91 PHE A O 1
ATOM 735 N N . PRO A 1 92 ? -13.117 33.188 6.141 1 97.38 92 PRO A N 1
ATOM 736 C CA . PRO A 1 92 ? -14.086 33.688 5.164 1 97.38 92 PRO A CA 1
ATOM 737 C C . PRO A 1 92 ? -13.57 33.625 3.729 1 97.38 92 PRO A C 1
ATOM 739 O O . PRO A 1 92 ? -12.352 33.562 3.508 1 97.38 92 PRO A O 1
ATOM 742 N N . ASN A 1 93 ? -14.453 33.531 2.689 1 96.62 93 ASN A N 1
ATOM 743 C CA . ASN A 1 93 ? -14.242 33.719 1.26 1 96.62 93 ASN A CA 1
ATOM 744 C C . ASN A 1 93 ? -13.383 32.594 0.663 1 96.62 93 ASN A C 1
ATOM 746 O O . ASN A 1 93 ? -12.688 32.812 -0.336 1 96.62 93 ASN A O 1
ATOM 750 N N . VAL A 1 94 ? -13.25 31.547 1.323 1 98.25 94 VAL A N 1
ATOM 751 C CA . VAL A 1 94 ? -12.625 30.328 0.796 1 98.25 94 VAL A CA 1
ATOM 752 C C . VAL A 1 94 ? -13.469 29.109 1.158 1 98.25 94 VAL A C 1
ATOM 754 O O . VAL A 1 94 ? -14.461 29.234 1.879 1 98.25 94 VAL A O 1
ATOM 757 N N . THR A 1 95 ? -13.047 27.891 0.649 1 98.56 95 THR A N 1
ATOM 758 C CA . THR A 1 95 ? -13.891 26.719 0.858 1 98.56 95 THR A CA 1
ATOM 759 C C . THR A 1 95 ? -13.148 25.656 1.651 1 98.56 95 THR A C 1
ATOM 761 O O . THR A 1 95 ? -13.758 24.703 2.143 1 98.56 95 THR A O 1
ATOM 764 N N . SER A 1 96 ? -11.812 25.875 1.821 1 98.75 96 SER A N 1
ATOM 765 C CA . SER A 1 96 ? -11.055 24.75 2.375 1 98.75 96 SER A CA 1
ATOM 766 C C . SER A 1 96 ? -9.844 25.25 3.154 1 98.75 96 SER A C 1
ATOM 768 O O . SER A 1 96 ? -9.336 26.344 2.9 1 98.75 96 SER A O 1
ATOM 770 N N . THR A 1 97 ? -9.445 24.453 4.102 1 98.69 97 THR A N 1
ATOM 771 C CA . THR A 1 97 ? -8.156 24.594 4.777 1 98.69 97 THR A CA 1
ATOM 772 C C . THR A 1 97 ? -7.293 23.344 4.559 1 98.69 97 THR A C 1
ATOM 774 O O . THR A 1 97 ? -7.812 22.25 4.316 1 98.69 97 THR A O 1
ATOM 777 N N . PHE A 1 98 ? -5.945 23.531 4.629 1 98.44 98 PHE A N 1
ATOM 778 C CA . PHE A 1 98 ? -4.969 22.5 4.297 1 98.44 98 PHE A CA 1
ATOM 779 C C . PHE A 1 98 ? -3.877 22.422 5.359 1 98.44 98 PHE A C 1
ATOM 781 O O . PHE A 1 98 ? -4.16 22.172 6.531 1 98.44 98 PHE A O 1
ATOM 788 N N . GLY A 1 99 ? -2.668 22.625 5.035 1 98.81 99 GLY A N 1
ATOM 789 C CA . GLY A 1 99 ? -1.541 22.516 5.949 1 98.81 99 GLY A CA 1
ATOM 790 C C . GLY A 1 99 ? -1.616 23.5 7.102 1 98.81 99 GLY A C 1
ATOM 791 O O . GLY A 1 99 ? -2.084 24.625 6.934 1 98.81 99 GLY A O 1
ATOM 792 N N . ILE A 1 100 ? -1.104 23.125 8.203 1 98.88 100 ILE A N 1
ATOM 793 C CA . ILE A 1 100 ? -1.032 23.938 9.414 1 98.88 100 ILE A CA 1
ATOM 794 C C . ILE A 1 100 ? 0.273 23.641 10.156 1 98.88 100 ILE A C 1
ATOM 796 O O . ILE A 1 100 ? 0.702 22.5 10.242 1 98.88 100 ILE A O 1
ATOM 800 N N . SER A 1 101 ? 0.906 24.641 10.594 1 98.69 101 SER A N 1
ATOM 801 C CA . SER A 1 101 ? 2.137 24.5 11.367 1 98.69 101 SER A CA 1
ATOM 802 C C . SER A 1 101 ? 2.311 25.656 12.344 1 98.69 101 SER A C 1
ATOM 804 O O . SER A 1 101 ? 1.978 26.812 12.023 1 98.69 101 SER A O 1
ATOM 806 N N . GLU A 1 102 ? 2.877 25.344 13.469 1 98.25 102 GLU A N 1
ATOM 807 C CA . GLU A 1 102 ? 3.137 26.391 14.445 1 98.25 102 GLU A CA 1
ATOM 808 C C . GLU A 1 102 ? 4.34 27.234 14.047 1 98.25 102 GLU A C 1
ATOM 810 O O . GLU A 1 102 ? 5.406 26.703 13.734 1 98.25 102 GLU A O 1
ATOM 815 N N . ILE A 1 103 ? 4.137 28.531 14.109 1 98.38 103 ILE A N 1
ATOM 816 C CA . ILE A 1 103 ? 5.219 29.391 13.648 1 98.38 103 ILE A CA 1
ATOM 817 C C . ILE A 1 103 ? 5.758 30.219 14.82 1 98.38 103 ILE A C 1
ATOM 819 O O . ILE A 1 103 ? 6.891 30.703 14.773 1 98.38 103 ILE A O 1
ATOM 823 N N . GLU A 1 104 ? 4.992 30.469 15.789 1 97 104 GLU A N 1
ATOM 824 C CA . GLU A 1 104 ? 5.305 31 17.109 1 97 104 GLU A CA 1
ATOM 825 C C . GLU A 1 104 ? 4.465 30.328 18.188 1 97 104 GLU A C 1
ATOM 827 O O . GLU A 1 104 ? 3.553 29.547 17.891 1 97 104 GLU A O 1
ATOM 832 N N . ASP A 1 105 ? 4.852 30.516 19.422 1 95.69 105 ASP A N 1
ATOM 833 C CA . ASP A 1 105 ? 4.082 29.891 20.5 1 95.69 105 ASP A CA 1
ATOM 834 C C . ASP A 1 105 ? 2.598 30.234 20.375 1 95.69 105 ASP A C 1
ATOM 836 O O . ASP A 1 1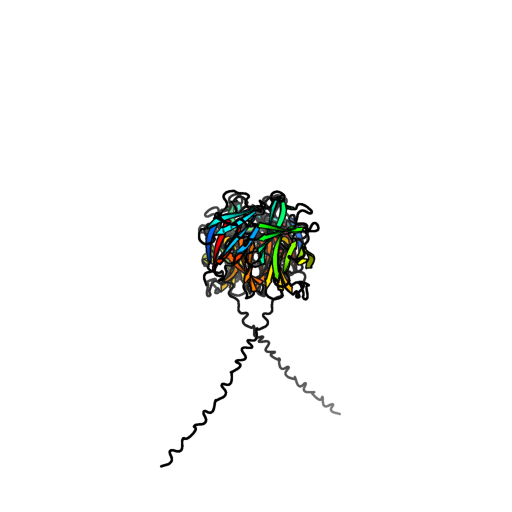05 ? 2.219 31.406 20.516 1 95.69 105 ASP A O 1
ATOM 840 N N . ASN A 1 106 ? 1.795 29.25 20.062 1 95.56 106 ASN A N 1
ATOM 841 C CA . ASN A 1 106 ? 0.341 29.328 19.969 1 95.56 106 ASN A CA 1
ATOM 842 C C . ASN A 1 106 ? -0.107 30.188 18.797 1 95.56 106 ASN A C 1
ATOM 844 O O . ASN A 1 106 ? -1.2 30.75 18.812 1 95.56 106 ASN A O 1
ATOM 848 N N . ILE A 1 107 ? 0.768 30.406 17.922 1 97.25 107 ILE A N 1
ATOM 849 C CA . ILE A 1 107 ? 0.458 31.031 16.641 1 97.25 107 ILE A CA 1
ATOM 850 C C . ILE A 1 107 ? 0.769 30.062 15.5 1 97.25 107 ILE A C 1
ATOM 852 O O . ILE A 1 107 ? 1.877 29.531 15.414 1 97.25 107 ILE A O 1
ATOM 856 N N . PHE A 1 108 ? -0.172 29.953 14.602 1 98.44 108 PHE A N 1
ATOM 857 C CA . PHE A 1 108 ? -0.063 28.938 13.555 1 98.44 108 PHE A CA 1
ATOM 858 C C . PHE A 1 108 ? -0.249 29.562 12.18 1 98.44 108 PHE A C 1
ATOM 860 O O . PHE A 1 108 ? -1.051 30.484 12.016 1 98.44 108 PHE A O 1
ATOM 867 N N . ALA A 1 109 ? 0.546 29.125 11.242 1 98.88 109 ALA A N 1
ATOM 868 C CA . ALA A 1 109 ? 0.248 29.359 9.836 1 98.88 109 ALA A CA 1
ATOM 869 C C . ALA A 1 109 ? -0.685 28.281 9.281 1 98.88 109 ALA A C 1
ATOM 871 O O . ALA A 1 109 ? -0.539 27.109 9.594 1 98.88 109 ALA A O 1
ATOM 872 N N . VAL A 1 110 ? -1.674 28.703 8.508 1 98.88 110 VAL A N 1
ATOM 873 C CA . VAL A 1 110 ? -2.656 27.797 7.914 1 98.88 110 VAL A CA 1
ATOM 874 C C . VAL A 1 110 ? -2.791 28.094 6.422 1 98.88 110 VAL A C 1
ATOM 876 O O . VAL A 1 110 ? -2.945 29.234 6.02 1 98.88 110 VAL A O 1
ATOM 879 N N . VAL A 1 111 ? -2.727 27.047 5.629 1 98.88 111 VAL A N 1
ATOM 880 C CA . VAL A 1 111 ? -3.025 27.156 4.207 1 98.88 111 VAL A CA 1
ATOM 881 C C . VAL A 1 111 ? -4.539 27.156 3.994 1 98.88 111 VAL A C 1
ATOM 883 O O . VAL A 1 111 ? -5.242 26.297 4.52 1 98.88 111 VAL A O 1
ATOM 886 N N . VAL A 1 112 ? -5.027 28.125 3.205 1 98.81 112 VAL A N 1
ATOM 887 C CA . VAL A 1 112 ? -6.441 28.141 2.84 1 98.81 112 VAL A CA 1
ATOM 888 C C . VAL A 1 112 ? -6.582 28.359 1.334 1 98.81 112 VAL A C 1
ATOM 890 O O . VAL A 1 112 ? -5.668 28.859 0.683 1 98.81 112 VAL A O 1
ATOM 893 N N . GLY A 1 113 ? -7.668 27.922 0.811 1 98.69 113 GLY A N 1
ATOM 894 C CA . GLY A 1 113 ? -7.98 28.062 -0.603 1 98.69 113 GLY A CA 1
ATOM 895 C C . GLY A 1 113 ? -9.273 27.391 -1.003 1 98.69 113 GLY A C 1
ATOM 896 O O . GLY A 1 113 ? -9.992 26.859 -0.151 1 98.69 113 GLY A O 1
ATOM 897 N N . ASN A 1 114 ? -9.578 27.562 -2.248 1 98.56 114 ASN A N 1
ATOM 898 C CA . ASN A 1 114 ? -10.758 26.891 -2.791 1 98.56 114 ASN A CA 1
ATOM 899 C C . ASN A 1 114 ? -10.422 25.531 -3.367 1 98.56 114 ASN A C 1
ATOM 901 O O . ASN A 1 114 ? -9.469 25.391 -4.141 1 98.56 114 ASN A O 1
ATOM 905 N N . PHE A 1 115 ? -11.203 24.531 -2.961 1 96.25 115 PHE A N 1
ATOM 906 C CA . PHE A 1 115 ? -11.031 23.156 -3.424 1 96.25 115 PHE A CA 1
ATOM 907 C C . PHE A 1 115 ? -12.359 22.422 -3.408 1 96.25 115 PHE A C 1
ATOM 909 O O . PHE A 1 115 ? -13.109 22.5 -2.436 1 96.25 115 PHE A O 1
ATOM 916 N N . SER A 1 116 ? -12.641 21.766 -4.504 1 93.19 116 SER A N 1
ATOM 917 C CA . SER A 1 116 ? -13.844 20.938 -4.562 1 93.19 116 SER A CA 1
ATOM 918 C C . SER A 1 116 ? -13.539 19.484 -4.195 1 93.19 116 SER A C 1
ATOM 920 O O . SER A 1 116 ? -12.828 18.797 -4.926 1 93.19 116 SER A O 1
ATOM 922 N N . ILE A 1 117 ? -14.156 18.953 -3.195 1 88.88 117 ILE A N 1
ATOM 923 C CA . ILE A 1 117 ? -13.93 17.578 -2.799 1 88.88 117 ILE A CA 1
ATOM 924 C C . ILE A 1 117 ? -14.734 16.641 -3.697 1 88.88 117 ILE A C 1
ATOM 926 O O . ILE A 1 117 ? -14.578 15.414 -3.633 1 88.88 117 ILE A O 1
ATOM 930 N N . LYS A 1 118 ? -15.57 17.188 -4.539 1 86.19 118 LYS A N 1
ATOM 931 C CA . LYS A 1 118 ? -16.359 16.391 -5.484 1 86.19 118 LYS A CA 1
ATOM 932 C C . LYS A 1 118 ? -15.586 16.172 -6.785 1 86.19 118 LYS A C 1
ATOM 934 O O . LYS A 1 118 ? -15.594 15.07 -7.332 1 86.19 118 LYS A O 1
ATOM 939 N N . THR A 1 119 ? -14.883 17.219 -7.188 1 87.06 119 THR A N 1
ATOM 940 C CA . THR A 1 119 ? -14.219 17.125 -8.484 1 87.06 119 THR A CA 1
ATOM 941 C C . THR A 1 119 ? -12.703 17.047 -8.312 1 87.06 119 THR A C 1
ATOM 943 O O . THR A 1 119 ? -11.977 16.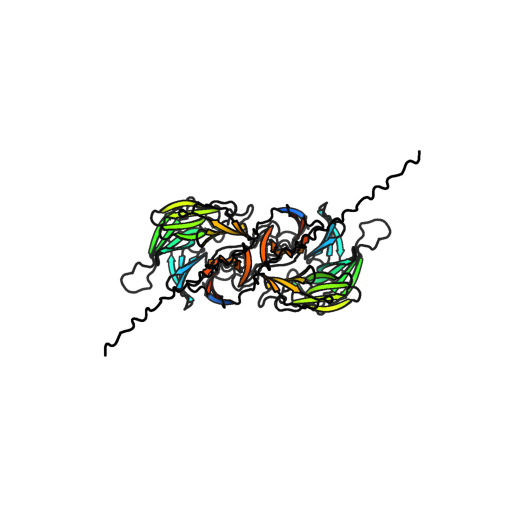781 -9.273 1 87.06 119 THR A O 1
ATOM 946 N N . TYR A 1 120 ? -12.242 17.281 -7.086 1 86.69 120 TYR A N 1
ATOM 947 C CA . TYR A 1 120 ? -10.828 17.297 -6.738 1 86.69 120 TYR A CA 1
ATOM 948 C C . TYR A 1 120 ? -10.078 18.375 -7.504 1 86.69 120 TYR A C 1
ATOM 950 O O . TYR A 1 120 ? -8.906 18.219 -7.844 1 86.69 120 TYR A O 1
ATOM 958 N N . GLN A 1 121 ? -10.75 19.453 -7.773 1 91.25 121 GLN A N 1
ATOM 959 C CA . GLN A 1 121 ? -10.148 20.578 -8.5 1 91.25 121 GLN A CA 1
ATOM 960 C C . GLN A 1 121 ? -9.906 21.766 -7.574 1 91.25 121 GLN A C 1
ATOM 962 O O . GLN A 1 121 ? -10.797 22.156 -6.812 1 91.25 121 GLN A O 1
ATOM 967 N N . PRO A 1 122 ? -8.727 22.328 -7.688 1 95 122 PRO A N 1
ATOM 968 C CA . PRO A 1 122 ? -8.453 23.562 -6.941 1 95 122 PRO A CA 1
ATOM 969 C C . PRO A 1 122 ? -8.984 24.797 -7.648 1 95 122 PRO A C 1
ATOM 971 O O . PRO A 1 122 ? -9.188 24.781 -8.867 1 95 122 PRO A O 1
ATOM 974 N N . GLY A 1 123 ? -9.266 25.828 -6.844 1 95.19 123 GLY A N 1
ATOM 975 C CA . GLY A 1 123 ? -9.57 27.141 -7.395 1 95.19 123 GLY A CA 1
ATOM 976 C C . GLY A 1 123 ? -8.336 27.969 -7.699 1 95.19 123 GLY A C 1
ATOM 977 O O . GLY A 1 123 ? -7.621 28.375 -6.785 1 95.19 123 GLY A O 1
ATOM 978 N N . ALA A 1 124 ? -8.164 28.203 -8.977 1 90 124 ALA A N 1
ATOM 979 C CA . ALA A 1 124 ? -6.977 28.938 -9.414 1 90 124 ALA A CA 1
ATOM 980 C C . ALA A 1 124 ? -6.871 30.281 -8.703 1 90 124 ALA A C 1
ATOM 982 O O . ALA A 1 124 ? -7.859 31.016 -8.586 1 90 124 ALA A O 1
ATOM 983 N N . GLY A 1 125 ? -5.648 30.531 -8.164 1 96.56 125 GLY A N 1
ATOM 984 C CA . GLY A 1 125 ? -5.336 31.844 -7.602 1 96.56 125 GLY A CA 1
ATOM 985 C C . GLY A 1 125 ? -5.922 32.062 -6.219 1 96.56 125 GLY A C 1
ATOM 986 O O . GLY A 1 125 ? -5.781 33.125 -5.637 1 96.56 125 GLY A O 1
ATOM 987 N N . SER A 1 126 ? -6.527 31.062 -5.621 1 98.31 126 SER A N 1
ATOM 988 C CA . SER A 1 126 ? -7.285 31.25 -4.387 1 98.31 126 SER A CA 1
ATOM 989 C C . SER A 1 126 ? -6.422 31 -3.158 1 98.31 126 SER A C 1
ATOM 991 O O . SER A 1 126 ? -6.828 31.281 -2.033 1 98.31 126 SER A O 1
ATOM 993 N N . PHE A 1 127 ? -5.223 30.531 -3.34 1 98.75 127 PHE A N 1
ATOM 994 C CA . PHE A 1 127 ? -4.492 30 -2.201 1 98.75 127 PHE A CA 1
ATOM 995 C C . PHE A 1 127 ? -3.695 31.094 -1.499 1 98.75 127 PHE A C 1
ATOM 997 O O . PHE A 1 127 ? -3.119 31.953 -2.152 1 98.75 127 PHE A O 1
ATOM 1004 N N . SER A 1 128 ? -3.734 31.047 -0.2 1 98.88 128 SER A N 1
ATOM 1005 C CA . SER A 1 128 ? -2.992 31.969 0.665 1 98.88 128 SER A CA 1
ATOM 1006 C C . SER A 1 128 ? -2.592 31.281 1.97 1 98.88 128 SER A C 1
ATOM 1008 O O . SER A 1 128 ? -3.039 30.172 2.26 1 98.88 128 SER A O 1
ATOM 1010 N N . VAL A 1 129 ? -1.685 31.938 2.639 1 98.94 129 VAL A N 1
ATOM 1011 C CA . VAL A 1 129 ? -1.292 31.531 3.986 1 98.94 129 VAL A CA 1
ATOM 1012 C C . VAL A 1 129 ? -1.839 32.531 5 1 98.94 129 VAL A C 1
ATOM 1014 O O . VAL A 1 129 ? -1.667 33.75 4.844 1 98.94 129 VAL A O 1
ATOM 1017 N N . GLN A 1 130 ? -2.541 31.969 5.996 1 98.75 130 GLN A N 1
ATOM 1018 C CA . GLN A 1 130 ? -3.131 32.781 7.055 1 98.75 130 GLN A CA 1
ATOM 1019 C C . GLN A 1 130 ? -2.455 32.5 8.398 1 98.75 130 GLN A C 1
ATOM 1021 O O . GLN A 1 130 ? -1.892 31.438 8.602 1 98.75 130 GLN A O 1
ATOM 1026 N N . LYS A 1 131 ? -2.516 33.5 9.195 1 98.19 131 LYS A N 1
ATOM 1027 C CA . LYS A 1 131 ? -2.061 33.375 10.578 1 98.19 131 LYS A CA 1
ATOM 1028 C C . LYS A 1 131 ? -3.238 33.188 11.523 1 98.19 131 LYS A C 1
ATOM 1030 O O . LYS A 1 131 ? -4.223 33.938 11.461 1 98.19 131 LYS A O 1
ATOM 1035 N N . LEU A 1 132 ? -3.164 32.188 12.273 1 97.5 132 LEU A N 1
ATOM 1036 C CA . LEU A 1 132 ? -4.137 31.922 13.328 1 97.5 132 LEU A CA 1
ATOM 1037 C C . LEU A 1 132 ? -3.502 32.094 14.703 1 97.5 132 LEU A C 1
ATOM 1039 O O . LEU A 1 132 ? -2.59 31.359 15.07 1 97.5 132 LEU A O 1
ATOM 1043 N N . ASP A 1 133 ? -3.971 33.062 15.516 1 96.38 133 ASP A N 1
ATOM 1044 C CA . ASP A 1 133 ? -3.369 33.438 16.781 1 96.38 133 ASP A CA 1
ATOM 1045 C C . ASP A 1 133 ? -4.266 33.062 17.969 1 96.38 133 ASP A C 1
ATOM 1047 O O . ASP A 1 133 ? -5.395 33.562 18.078 1 96.38 133 ASP A O 1
ATOM 1051 N N . PHE A 1 134 ? -3.705 32.25 18.797 1 94.31 134 PHE A N 1
ATOM 1052 C CA . PHE A 1 134 ? -4.484 31.781 19.938 1 94.31 134 PHE A CA 1
ATOM 1053 C C . PHE A 1 134 ? -4.094 32.531 21.203 1 94.31 134 PHE A C 1
ATOM 1055 O O . PHE A 1 134 ? -4.516 32.156 22.312 1 94.31 134 PHE A O 1
ATOM 1062 N N . ASN A 1 135 ? -3.197 33.531 21.172 1 89.62 135 ASN A N 1
ATOM 1063 C CA . ASN A 1 135 ? -2.793 34.312 22.328 1 89.62 135 ASN A CA 1
ATOM 1064 C C . ASN A 1 135 ? -3.789 35.406 22.641 1 89.62 135 ASN A C 1
ATOM 1066 O O . ASN A 1 135 ? -3.775 36 23.719 1 89.62 135 ASN A O 1
ATOM 1070 N N . ALA A 1 136 ? -4.391 36.031 21.688 1 66.44 136 ALA A N 1
ATOM 1071 C CA . ALA A 1 136 ? -5.219 37.25 21.844 1 66.44 136 ALA A CA 1
ATOM 1072 C C . ALA A 1 136 ? -6.262 37.031 22.953 1 66.44 136 ALA A C 1
ATOM 1074 O O . ALA A 1 136 ? -6.988 36.031 22.953 1 66.44 136 ALA A O 1
ATOM 1075 N N . GLN A 1 137 ? -5.719 37.312 24.156 1 55.88 137 GLN A N 1
ATOM 1076 C CA . GLN A 1 137 ? -6.52 37.344 25.375 1 55.88 137 GLN A CA 1
ATOM 1077 C C . GLN A 1 137 ? -7.812 38.156 25.156 1 55.88 137 GLN A C 1
ATOM 1079 O O . GLN A 1 137 ? -7.785 39.281 24.688 1 55.88 137 GLN A O 1
ATOM 1084 N N . ALA A 1 138 ? -8.906 37.594 24.766 1 47.09 138 ALA A N 1
ATOM 1085 C CA . ALA A 1 138 ? -10.156 38.375 24.875 1 47.09 138 ALA A CA 1
ATOM 1086 C C . ALA A 1 138 ? -10.305 38.969 26.266 1 47.09 138 ALA A C 1
ATOM 1088 O O . ALA A 1 138 ? -9.961 38.344 27.266 1 47.09 138 ALA A O 1
ATOM 1089 N N . ASN A 1 139 ? -10.32 40.062 26.469 1 39.88 139 ASN A N 1
ATOM 1090 C CA . ASN A 1 139 ? -11.078 40.688 27.562 1 39.88 139 ASN A CA 1
ATOM 1091 C C . ASN A 1 139 ? -12.375 39.938 27.828 1 39.88 139 ASN A C 1
ATOM 1093 O O . ASN A 1 139 ? -13.117 39.625 26.891 1 39.88 139 ASN A O 1
ATOM 1097 N N . GLY A 1 140 ? -12.75 39.344 29.156 1 41.16 140 GLY A N 1
ATOM 1098 C CA . GLY A 1 140 ? -13.727 38.656 29.984 1 41.16 140 GLY A CA 1
ATOM 1099 C C . GLY A 1 140 ? -13.812 37.188 29.688 1 41.16 140 GLY A C 1
ATOM 1100 O O . GLY A 1 140 ? -12.953 36.625 29 1 41.16 140 GLY A O 1
ATOM 1101 N N . ARG A 1 141 ? -15.18 36.594 29.578 1 42.62 141 ARG A N 1
ATOM 1102 C CA . ARG A 1 141 ? -15.781 35.25 29.734 1 42.62 141 ARG A CA 1
ATOM 1103 C C . ARG A 1 141 ? -15.148 34.25 28.797 1 42.62 141 ARG A C 1
ATOM 1105 O O . ARG A 1 141 ? -14.781 33.156 29.234 1 42.62 141 ARG A O 1
ATOM 1112 N N . ALA A 1 142 ? -15.766 33.812 27.625 1 44.22 142 ALA A N 1
ATOM 1113 C CA . ALA A 1 142 ? -16.062 32.656 26.781 1 44.22 142 ALA A CA 1
ATOM 1114 C C . ALA A 1 142 ? -14.828 32.156 26.031 1 44.22 142 ALA A C 1
ATOM 1116 O O . ALA A 1 142 ? -13.93 32.969 25.75 1 44.22 142 ALA A O 1
ATOM 1117 N N . LEU A 1 143 ? -14.539 30.734 25.844 1 47.62 143 LEU A N 1
ATOM 1118 C CA . LEU A 1 143 ? -13.625 29.953 25.016 1 47.62 143 LEU A CA 1
ATOM 1119 C C . LEU A 1 143 ? -13.109 30.797 23.859 1 47.62 143 LEU A C 1
ATOM 1121 O O . LEU A 1 143 ? -13.898 31.328 23.062 1 47.62 143 LEU A O 1
ATOM 1125 N N . LYS A 1 144 ? -11.953 31.453 24.078 1 53.97 144 LYS A N 1
ATOM 1126 C CA . LYS A 1 144 ? -11.203 32.406 23.234 1 53.97 144 LYS A CA 1
ATOM 1127 C C . LYS A 1 144 ? -11.07 31.859 21.812 1 53.97 144 LYS A C 1
ATOM 1129 O O . LYS A 1 144 ? -10.5 30.797 21.594 1 53.97 144 LYS A O 1
ATOM 1134 N N . LEU A 1 145 ? -11.883 32.219 20.938 1 73.19 145 LEU A N 1
ATOM 1135 C CA . LEU A 1 145 ? -11.766 31.984 19.5 1 73.19 145 LEU A CA 1
ATOM 1136 C C . LEU A 1 145 ? -10.477 32.594 18.969 1 73.19 145 LEU A C 1
ATOM 1138 O O . LEU A 1 145 ? -10.016 33.625 19.469 1 73.19 145 LEU A O 1
ATOM 1142 N N . ALA A 1 146 ? -9.695 31.922 18.172 1 88.38 146 ALA A N 1
ATOM 1143 C CA . ALA A 1 146 ? -8.484 32.375 17.5 1 88.38 146 ALA A CA 1
ATOM 1144 C C . ALA A 1 146 ? -8.789 33.594 16.609 1 88.38 146 ALA A C 1
ATOM 1146 O O . ALA A 1 146 ? -9.922 33.781 16.172 1 88.38 146 ALA A O 1
ATOM 1147 N N . THR A 1 147 ? -7.914 34.531 16.562 1 94.06 147 THR A N 1
ATOM 1148 C CA . THR A 1 147 ? -7.98 35.562 15.547 1 94.06 147 THR A CA 1
ATOM 1149 C C . THR A 1 147 ? -7.105 35.219 14.344 1 94.06 147 THR A C 1
ATOM 1151 O O . THR A 1 147 ? -6.109 34.5 14.492 1 94.06 147 THR A O 1
ATOM 1154 N N . ALA A 1 148 ? -7.531 35.719 13.172 1 96.25 148 ALA A N 1
ATOM 1155 C CA . ALA A 1 148 ? -6.793 35.375 11.961 1 96.25 148 ALA A CA 1
ATOM 1156 C C . ALA A 1 148 ? -6.379 36.625 11.188 1 96.25 148 ALA A C 1
ATOM 1158 O O . ALA A 1 148 ? -7.043 37.656 11.273 1 96.25 148 ALA A O 1
ATOM 1159 N N . SER A 1 149 ? -5.301 36.562 10.562 1 97.31 149 SER A N 1
ATOM 1160 C CA . SER A 1 149 ? -4.832 37.594 9.633 1 97.31 149 SER A CA 1
ATOM 1161 C C . SER A 1 149 ? -4.062 36.969 8.469 1 97.31 149 SER A C 1
ATOM 1163 O O . SER A 1 149 ? -3.5 35.875 8.602 1 97.31 149 SER A O 1
ATOM 1165 N N . GLU A 1 150 ? -4.043 37.688 7.367 1 98.25 150 GLU A N 1
ATOM 1166 C CA . GLU A 1 150 ? -3.371 37.156 6.18 1 98.25 150 GLU A CA 1
ATOM 1167 C C . GLU A 1 150 ? -1.862 37.375 6.266 1 98.25 150 GLU A C 1
ATOM 1169 O O . GLU A 1 150 ? -1.395 38.469 6.59 1 98.25 150 GLU A O 1
ATOM 1174 N N . ILE A 1 151 ? -1.157 36.344 5.98 1 98.69 151 ILE A N 1
ATOM 1175 C CA . ILE A 1 151 ? 0.287 36.469 5.809 1 98.69 151 ILE A CA 1
ATOM 1176 C C . ILE A 1 151 ? 0.61 36.844 4.363 1 98.69 151 ILE A C 1
ATOM 1178 O O . ILE A 1 151 ? 1.274 37.844 4.102 1 98.69 151 ILE A O 1
ATOM 1182 N N . VAL A 1 152 ? 0.096 36 3.457 1 98.88 152 VAL A N 1
ATOM 1183 C CA . VAL A 1 152 ? 0.381 36.281 2.055 1 98.88 152 VAL A CA 1
ATOM 1184 C C . VAL A 1 152 ? -0.558 35.469 1.165 1 98.88 152 VAL A C 1
ATOM 1186 O O . VAL A 1 152 ? -0.883 34.312 1.48 1 98.88 152 VAL A O 1
ATOM 1189 N N . ALA A 1 153 ? -0.974 36.094 0.054 1 98.75 153 ALA A N 1
ATOM 1190 C CA . ALA A 1 153 ? -1.588 35.344 -1.047 1 98.75 153 ALA A CA 1
ATOM 1191 C C . ALA A 1 153 ? -0.532 34.844 -2.023 1 98.75 153 ALA A C 1
ATOM 1193 O O . ALA A 1 153 ? 0.454 35.531 -2.295 1 98.75 153 ALA A O 1
ATOM 1194 N N . ILE A 1 154 ? -0.72 33.656 -2.512 1 98.75 154 ILE A N 1
ATOM 1195 C CA . ILE A 1 154 ? 0.17 33.062 -3.512 1 98.75 154 ILE A CA 1
ATOM 1196 C C . ILE A 1 154 ? -0.631 32.688 -4.754 1 98.75 154 ILE A C 1
ATOM 1198 O O . ILE A 1 154 ? -0.891 31.5 -4.988 1 98.75 154 ILE A O 1
ATOM 1202 N N . PRO A 1 155 ? -0.944 33.594 -5.551 1 98.44 155 PRO A N 1
ATOM 1203 C CA . PRO A 1 155 ? -1.825 33.312 -6.691 1 98.44 155 PRO A CA 1
ATOM 1204 C C . PRO A 1 155 ? -1.196 32.375 -7.711 1 98.44 155 PRO A C 1
ATOM 1206 O O . PRO A 1 155 ? -1.909 31.75 -8.508 1 98.44 155 PRO A O 1
ATOM 1209 N N . GLU A 1 156 ? 0.14 32.219 -7.711 1 98.31 156 GLU A N 1
ATOM 1210 C CA . GLU A 1 156 ? 0.837 31.344 -8.648 1 98.31 156 GLU A CA 1
ATOM 1211 C C . GLU A 1 156 ? 0.71 29.875 -8.234 1 98.31 156 GLU A C 1
ATOM 1213 O O . GLU A 1 156 ? 1.035 28.984 -9.008 1 98.31 156 GLU A O 1
ATOM 1218 N N . ALA A 1 157 ? 0.285 29.672 -7.012 1 98.38 157 ALA A N 1
ATOM 1219 C CA . ALA A 1 157 ? 0.111 28.297 -6.551 1 98.38 157 ALA A CA 1
ATOM 1220 C C . ALA A 1 157 ? -1.093 27.641 -7.219 1 98.38 157 ALA A C 1
ATOM 1222 O O . ALA A 1 157 ? -2.082 28.312 -7.527 1 98.38 157 ALA A O 1
ATOM 1223 N N . LEU A 1 158 ? -0.992 26.359 -7.445 1 97.19 158 LEU A N 1
ATOM 1224 C CA . LEU A 1 158 ? -2.131 25.609 -7.969 1 97.19 158 LEU A CA 1
ATOM 1225 C C . LEU A 1 158 ? -2.975 25.047 -6.836 1 97.19 158 LEU A C 1
ATOM 1227 O O . LEU A 1 158 ? -4.18 25.297 -6.762 1 97.19 158 LEU A O 1
ATOM 1231 N N . ALA A 1 159 ? -2.381 24.281 -5.934 1 97.69 159 ALA A N 1
ATOM 1232 C CA . ALA A 1 159 ? -3.039 23.812 -4.723 1 97.69 159 ALA A CA 1
ATOM 1233 C C . ALA A 1 159 ? -2.021 23.531 -3.615 1 97.69 159 ALA A C 1
ATOM 1235 O O . ALA A 1 159 ? -1.301 22.531 -3.66 1 97.69 159 ALA A O 1
ATOM 1236 N N . LEU A 1 160 ? -2.023 24.422 -2.674 1 98.56 160 LEU A N 1
ATOM 1237 C CA . LEU A 1 160 ? -1.154 24.234 -1.515 1 98.56 160 LEU A CA 1
ATOM 1238 C C . LEU A 1 160 ? -1.698 23.156 -0.589 1 98.56 160 LEU A C 1
ATOM 1240 O O . LEU A 1 160 ? -2.912 23.031 -0.423 1 98.56 160 LEU A O 1
ATOM 1244 N N . ASN A 1 161 ? -0.786 22.391 -0.055 1 98 161 ASN A N 1
ATOM 1245 C CA . ASN A 1 161 ? -1.151 21.219 0.738 1 98 161 ASN A CA 1
ATOM 1246 C C . ASN A 1 161 ? -0.399 21.188 2.066 1 98 161 ASN A C 1
ATOM 1248 O O . ASN A 1 161 ? -0.509 22.109 2.869 1 98 161 ASN A O 1
ATOM 1252 N N . GLY A 1 162 ? 0.48 20.203 2.34 1 98.62 162 GLY A N 1
ATOM 1253 C CA . GLY A 1 162 ? 1.203 20.078 3.598 1 98.62 162 GLY A CA 1
ATOM 1254 C C . GLY A 1 162 ? 2.17 21.234 3.832 1 98.62 162 GLY A C 1
ATOM 1255 O O . GLY A 1 162 ? 2.715 21.797 2.881 1 98.62 162 GLY A O 1
ATOM 1256 N N . MET A 1 163 ? 2.393 21.484 5.086 1 98.69 163 MET A N 1
ATOM 1257 C CA . MET A 1 163 ? 3.281 22.578 5.492 1 98.69 163 MET A CA 1
ATOM 1258 C C . MET A 1 163 ? 4.094 22.188 6.723 1 98.69 163 MET A C 1
ATOM 1260 O O . MET A 1 163 ? 3.615 21.438 7.578 1 98.69 163 MET A O 1
ATOM 1264 N N . ALA A 1 164 ? 5.293 22.688 6.754 1 98.56 164 ALA A N 1
ATOM 1265 C CA . ALA A 1 164 ? 6.133 22.547 7.941 1 98.56 164 ALA A CA 1
ATOM 1266 C C . ALA A 1 164 ? 6.898 23.828 8.234 1 98.56 164 ALA A C 1
ATOM 1268 O O . ALA A 1 164 ? 7.301 24.547 7.309 1 98.56 164 ALA A O 1
ATOM 1269 N N . THR A 1 165 ? 7.039 24.094 9.484 1 98.31 165 THR A N 1
ATOM 1270 C CA . THR A 1 165 ? 7.926 25.172 9.883 1 98.31 165 THR A CA 1
ATOM 1271 C C . THR A 1 165 ? 9.383 24.797 9.68 1 98.31 165 THR A C 1
ATOM 1273 O O . THR A 1 165 ? 9.867 23.828 10.281 1 98.31 165 THR A O 1
ATOM 1276 N N . PHE A 1 166 ? 10.008 25.5 8.812 1 98.06 166 PHE A N 1
ATOM 1277 C CA . PHE A 1 166 ? 11.414 25.266 8.508 1 98.06 166 PHE A CA 1
ATOM 1278 C C . PHE A 1 166 ? 12.312 25.797 9.617 1 98.06 166 PHE A C 1
ATOM 1280 O O . PHE A 1 166 ? 13.188 25.094 10.109 1 98.06 166 PHE A O 1
ATOM 1287 N N . SER A 1 167 ? 12.047 26.969 9.938 1 95.31 167 SER A N 1
ATOM 1288 C CA . SER A 1 167 ? 12.781 27.625 11.023 1 95.31 167 SER A CA 1
ATOM 1289 C C . SER A 1 167 ? 11.961 28.75 11.656 1 95.31 167 SER A C 1
ATOM 1291 O O . SER A 1 167 ? 11.531 29.672 10.969 1 95.31 167 SER A O 1
ATOM 1293 N N . ARG A 1 168 ? 11.82 28.703 12.945 1 94.38 168 ARG A N 1
ATOM 1294 C CA . ARG A 1 168 ? 11.141 29.797 13.641 1 94.38 168 ARG A CA 1
ATOM 1295 C C . ARG A 1 168 ? 12.016 31.047 13.68 1 94.38 168 ARG A C 1
ATOM 1297 O O . ARG A 1 168 ? 11.508 32.156 13.57 1 94.38 168 ARG A O 1
ATOM 1304 N N . GLU A 1 169 ? 13.281 30.844 13.758 1 94.75 169 GLU A N 1
ATOM 1305 C CA . GLU A 1 169 ? 14.219 31.953 13.836 1 94.75 169 GLU A CA 1
ATOM 1306 C C . GLU A 1 169 ? 14.203 32.781 12.555 1 94.75 169 GLU A C 1
ATOM 1308 O O . GLU A 1 169 ? 14.234 34 12.602 1 94.75 169 GLU A O 1
ATOM 1313 N N . SER A 1 170 ? 14.148 32.094 11.469 1 95.25 170 SER A N 1
ATOM 1314 C CA . SER A 1 170 ? 14.164 32.812 10.195 1 95.25 170 SER A CA 1
ATOM 1315 C C . SER A 1 170 ? 12.75 33.094 9.695 1 95.25 170 SER A C 1
ATOM 1317 O O . SER A 1 170 ? 12.57 33.625 8.602 1 95.25 170 SER A O 1
ATOM 1319 N N . ASN A 1 171 ? 11.719 32.688 10.438 1 97.75 171 ASN A N 1
ATOM 1320 C CA . ASN A 1 171 ? 10.312 32.875 10.094 1 97.75 171 ASN A CA 1
ATOM 1321 C C . ASN A 1 171 ? 9.953 32.188 8.781 1 97.75 171 ASN A C 1
ATOM 1323 O O . ASN A 1 171 ? 9.203 32.75 7.973 1 97.75 171 ASN A O 1
ATOM 1327 N N . LEU A 1 172 ? 10.531 31.047 8.562 1 98.44 172 LEU A N 1
ATOM 1328 C CA . LEU A 1 172 ? 10.328 30.391 7.273 1 98.44 172 LEU A CA 1
ATOM 1329 C C . LEU A 1 172 ? 9.469 29.141 7.43 1 98.44 172 LEU A C 1
ATOM 1331 O O . LEU A 1 172 ? 9.703 28.328 8.328 1 98.44 172 LEU A O 1
ATOM 1335 N N . VAL A 1 173 ? 8.461 29.062 6.539 1 98.81 173 VAL A N 1
ATOM 1336 C CA . VAL A 1 173 ? 7.727 27.812 6.383 1 98.81 173 VAL A CA 1
ATOM 1337 C C . VAL A 1 173 ? 7.91 27.281 4.965 1 98.81 173 VAL A C 1
ATOM 1339 O O . VAL A 1 173 ? 8.164 28.047 4.031 1 98.81 173 VAL A O 1
ATOM 1342 N N . LEU A 1 174 ? 7.867 25.984 4.832 1 98.94 174 LEU A N 1
ATOM 1343 C CA . LEU A 1 174 ? 7.816 25.297 3.545 1 98.94 174 LEU A CA 1
ATOM 1344 C C . LEU A 1 174 ? 6.438 24.688 3.309 1 98.94 174 LEU A C 1
ATOM 1346 O O . LEU A 1 174 ? 5.824 24.141 4.23 1 98.94 174 LEU A O 1
ATOM 1350 N N . ILE A 1 175 ? 5.965 24.844 2.055 1 98.94 175 ILE A N 1
ATOM 1351 C CA . ILE A 1 175 ? 4.609 24.422 1.725 1 98.94 175 ILE A CA 1
ATOM 1352 C C . ILE A 1 175 ? 4.621 23.641 0.418 1 98.94 175 ILE A C 1
ATOM 1354 O O . ILE A 1 175 ? 5.113 24.109 -0.603 1 98.94 175 ILE A O 1
ATOM 1358 N N . ALA A 1 176 ? 4.051 22.484 0.455 1 98.88 176 ALA A N 1
ATOM 1359 C CA . ALA A 1 176 ? 3.918 21.688 -0.756 1 98.88 176 ALA A CA 1
ATOM 1360 C C . ALA A 1 176 ? 2.834 22.25 -1.672 1 98.88 176 ALA A C 1
ATOM 1362 O O . ALA A 1 176 ? 1.779 22.672 -1.202 1 98.88 176 ALA A O 1
ATOM 1363 N N . ASP A 1 177 ? 3.104 22.297 -2.893 1 98.75 177 ASP A N 1
ATOM 1364 C CA . ASP A 1 177 ? 2.129 22.516 -3.957 1 98.75 177 ASP A CA 1
ATOM 1365 C C . ASP A 1 177 ? 1.968 21.266 -4.824 1 98.75 177 ASP A C 1
ATOM 1367 O O . ASP A 1 177 ? 2.77 21.031 -5.73 1 98.75 177 ASP A O 1
ATOM 1371 N N . SER A 1 178 ? 0.949 20.547 -4.598 1 97.69 178 SER A N 1
ATOM 1372 C CA . SER A 1 178 ? 0.847 19.172 -5.066 1 97.69 178 SER A CA 1
ATOM 1373 C C . SER A 1 178 ? 0.728 19.109 -6.586 1 97.69 178 SER A C 1
ATOM 1375 O O . SER A 1 178 ? 1.465 18.375 -7.246 1 97.69 178 SER A O 1
ATOM 1377 N N . PRO A 1 179 ? -0.17 19.875 -7.191 1 96.75 179 PRO A N 1
ATOM 1378 C CA . PRO A 1 179 ? -0.274 19.766 -8.648 1 96.75 179 PRO A CA 1
ATOM 1379 C C . PRO A 1 179 ? 0.916 20.391 -9.375 1 96.75 179 PRO A C 1
ATOM 1381 O O . PRO A 1 179 ? 1.284 19.938 -10.461 1 96.75 179 PRO A O 1
ATOM 1384 N N . LYS A 1 180 ? 1.462 21.391 -8.75 1 97.12 180 LYS A N 1
ATOM 1385 C CA . LYS A 1 180 ? 2.594 22.047 -9.383 1 97.12 180 LYS A CA 1
ATOM 1386 C C . LYS A 1 180 ? 3.871 21.234 -9.242 1 97.12 180 LYS A C 1
ATOM 1388 O O . LYS A 1 180 ? 4.781 21.344 -10.062 1 97.12 180 LYS A O 1
ATOM 1393 N N . GLY A 1 181 ? 3.941 20.5 -8.203 1 98.12 181 GLY A N 1
ATOM 1394 C CA . GLY A 1 181 ? 5.098 19.656 -7.973 1 98.12 181 GLY A CA 1
ATOM 1395 C C . GLY A 1 181 ? 6.301 20.406 -7.445 1 98.12 181 GLY A C 1
ATOM 1396 O O . GLY A 1 181 ? 7.434 20.156 -7.848 1 98.12 181 GLY A O 1
ATOM 1397 N N . VAL A 1 182 ? 6.039 21.359 -6.598 1 98.75 182 VAL A N 1
ATOM 1398 C CA . VAL A 1 182 ? 7.121 22.125 -5.996 1 98.75 182 VAL A CA 1
ATOM 1399 C C . VAL A 1 182 ? 6.832 22.359 -4.516 1 98.75 182 VAL A C 1
ATOM 1401 O O . VAL A 1 182 ? 5.727 22.078 -4.039 1 98.75 182 VAL A O 1
ATOM 1404 N N . MET A 1 183 ? 7.863 22.906 -3.83 1 98.88 183 MET A N 1
ATOM 1405 C CA . MET A 1 183 ? 7.664 23.469 -2.49 1 98.88 183 MET A CA 1
ATOM 1406 C C . MET A 1 183 ? 7.965 24.953 -2.465 1 98.88 183 MET A C 1
ATOM 1408 O O . MET A 1 183 ? 9.008 25.391 -2.953 1 98.88 183 MET A O 1
ATOM 1412 N N . TRP A 1 184 ? 7.051 25.625 -1.889 1 98.88 184 TRP A N 1
ATOM 1413 C CA . TRP A 1 184 ? 7.242 27.062 -1.678 1 98.88 184 TRP A CA 1
ATOM 1414 C C . TRP A 1 184 ? 7.898 27.328 -0.328 1 98.88 184 TRP A C 1
ATOM 1416 O O . TRP A 1 184 ? 7.648 26.609 0.646 1 98.88 184 TRP A O 1
ATOM 1426 N N . LYS A 1 185 ? 8.727 28.328 -0.289 1 98.88 185 LYS A N 1
ATOM 1427 C CA . LYS A 1 185 ? 9.086 28.922 0.996 1 98.88 185 LYS A CA 1
ATOM 1428 C C . LYS A 1 185 ? 8.398 30.266 1.197 1 98.88 185 LYS A C 1
ATOM 1430 O O . LYS A 1 185 ? 8.258 31.047 0.252 1 98.88 185 LYS A O 1
ATOM 1435 N N . VAL A 1 186 ? 7.969 30.469 2.359 1 98.88 186 VAL A N 1
ATOM 1436 C CA . VAL A 1 186 ? 7.27 31.703 2.723 1 98.88 186 VAL A CA 1
ATOM 1437 C C . VAL A 1 186 ? 7.871 32.281 4 1 98.88 186 VAL A C 1
ATOM 1439 O O . VAL A 1 186 ? 8.031 31.578 4.996 1 98.88 186 VAL A O 1
ATOM 1442 N N . ASP A 1 187 ? 8.211 33.5 3.998 1 98.88 187 ASP A N 1
ATOM 1443 C CA . ASP A 1 187 ? 8.531 34.25 5.211 1 98.88 187 ASP A CA 1
ATOM 1444 C C . ASP A 1 187 ? 7.262 34.75 5.902 1 98.88 187 ASP A C 1
ATOM 1446 O O . ASP A 1 187 ? 6.562 35.625 5.383 1 98.88 187 ASP A O 1
ATOM 1450 N N . THR A 1 188 ? 7.051 34.281 7.047 1 98.62 188 THR A N 1
ATOM 1451 C CA . THR A 1 188 ? 5.762 34.531 7.691 1 98.62 188 THR A CA 1
ATOM 1452 C C . THR A 1 188 ? 5.688 35.906 8.289 1 98.62 188 THR A C 1
ATOM 1454 O O . THR A 1 188 ? 4.625 36.344 8.734 1 98.62 188 THR A O 1
ATOM 1457 N N . LYS A 1 189 ? 6.742 36.594 8.312 1 97.88 189 LYS A N 1
ATOM 1458 C CA . LYS A 1 189 ? 6.754 37.969 8.812 1 97.88 189 LYS A CA 1
ATOM 1459 C C . LYS A 1 189 ? 6.602 39 7.676 1 97.88 189 LYS A C 1
ATOM 1461 O O . LYS A 1 189 ? 5.832 39.938 7.785 1 97.88 189 LYS A O 1
ATOM 1466 N N . THR A 1 190 ? 7.266 38.75 6.555 1 98.06 190 THR A N 1
ATOM 1467 C CA . THR A 1 190 ? 7.281 39.719 5.473 1 98.06 190 THR A CA 1
ATOM 1468 C C . THR A 1 190 ? 6.25 39.375 4.406 1 98.06 190 THR A C 1
ATOM 1470 O O . THR A 1 190 ? 5.844 40.219 3.613 1 98.06 190 THR A O 1
ATOM 1473 N N . GLY A 1 191 ? 5.973 38.094 4.293 1 98.56 191 GLY A N 1
ATOM 1474 C CA . GLY A 1 191 ? 5.094 37.625 3.23 1 98.56 191 GLY A CA 1
ATOM 1475 C C . GLY A 1 191 ? 5.828 37.312 1.943 1 98.56 191 GLY A C 1
ATOM 1476 O O . GLY A 1 191 ? 5.211 36.906 0.958 1 98.56 191 GLY A O 1
ATOM 1477 N N . ASP A 1 192 ? 7.113 37.5 1.994 1 98.56 192 ASP A N 1
ATOM 1478 C CA . ASP A 1 192 ? 7.891 37.125 0.815 1 98.56 192 ASP A CA 1
ATOM 1479 C C . ASP A 1 192 ? 7.828 35.625 0.565 1 98.56 192 ASP A C 1
ATOM 1481 O O . ASP A 1 192 ? 7.84 34.812 1.51 1 98.56 192 ASP A O 1
ATOM 1485 N N . TYR A 1 193 ? 7.762 35.25 -0.726 1 98.75 193 TYR A N 1
ATOM 1486 C CA . TYR A 1 193 ? 7.73 33.844 -1.034 1 98.75 193 TYR A CA 1
ATOM 1487 C C . TYR A 1 193 ? 8.398 33.562 -2.371 1 98.75 193 TYR A C 1
ATOM 1489 O O . TYR A 1 193 ? 8.531 34.438 -3.213 1 98.75 193 TYR A O 1
ATOM 1497 N N . SER A 1 194 ? 8.883 32.312 -2.543 1 98.75 194 SER A N 1
ATOM 1498 C CA . SER A 1 194 ? 9.461 31.797 -3.779 1 98.75 194 SER A CA 1
ATOM 1499 C C . SER A 1 194 ? 9.492 30.266 -3.787 1 98.75 194 SER A C 1
ATOM 1501 O O . SER A 1 194 ? 9.25 29.641 -2.76 1 98.75 194 SER A O 1
ATOM 1503 N N . VAL A 1 195 ? 9.742 29.719 -4.93 1 98.81 195 VAL A N 1
ATOM 1504 C CA . VAL A 1 195 ? 9.93 28.266 -5.016 1 98.81 195 VAL A CA 1
ATOM 1505 C C . VAL A 1 195 ? 11.25 27.891 -4.348 1 98.81 195 VAL A C 1
ATOM 1507 O O . VAL A 1 195 ? 12.305 28.406 -4.703 1 98.81 195 VAL A O 1
ATOM 1510 N N . ALA A 1 196 ? 11.141 27.016 -3.398 1 98.62 196 ALA A N 1
ATOM 1511 C CA . ALA A 1 196 ? 12.336 26.547 -2.695 1 98.62 196 ALA A CA 1
ATOM 1512 C C . ALA A 1 196 ? 12.859 25.25 -3.305 1 98.62 196 ALA A C 1
ATOM 1514 O O . ALA A 1 196 ? 14.062 25.094 -3.52 1 98.62 196 ALA A O 1
ATOM 1515 N N . LEU A 1 197 ? 12.016 24.312 -3.52 1 98.81 197 LEU A N 1
ATOM 1516 C CA . LEU A 1 197 ? 12.383 23 -4.012 1 98.81 197 LEU A CA 1
ATOM 1517 C C . LEU A 1 197 ? 11.547 22.625 -5.23 1 98.81 197 LEU A C 1
ATOM 1519 O O . LEU A 1 197 ? 10.344 22.875 -5.27 1 98.81 197 LEU A O 1
ATOM 1523 N N . ASN A 1 198 ? 12.164 22.062 -6.18 1 98.62 198 ASN A N 1
ATOM 1524 C CA . ASN A 1 198 ? 11.602 21.594 -7.441 1 98.62 198 ASN A CA 1
ATOM 1525 C C . ASN A 1 198 ? 12.375 20.406 -7.996 1 98.62 198 ASN A C 1
ATOM 1527 O O . ASN A 1 198 ? 13.531 20.531 -8.391 1 98.62 198 ASN A O 1
ATOM 1531 N N . HIS A 1 199 ? 11.727 19.281 -8 1 98.31 199 HIS A N 1
ATOM 1532 C CA . HIS A 1 199 ? 12.336 18.047 -8.492 1 98.31 199 HIS A CA 1
ATOM 1533 C C . HIS A 1 199 ? 11.289 17.125 -9.102 1 98.31 199 HIS A C 1
ATOM 1535 O O . HIS A 1 199 ? 10.133 17.125 -8.68 1 98.31 199 HIS A O 1
ATOM 1541 N N . THR A 1 200 ? 11.719 16.297 -10.031 1 96.06 200 THR A N 1
ATOM 1542 C CA . THR A 1 200 ? 10.82 15.391 -10.734 1 96.06 200 THR A CA 1
ATOM 1543 C C . THR A 1 200 ? 10.094 14.477 -9.758 1 96.06 200 THR A C 1
ATOM 1545 O O . THR A 1 200 ? 8.945 14.086 -9.992 1 96.06 200 THR A O 1
ATOM 1548 N N . THR A 1 201 ? 10.672 14.125 -8.609 1 96.5 201 THR A N 1
ATOM 1549 C CA . THR A 1 201 ? 10.047 13.258 -7.621 1 96.5 201 THR A CA 1
ATOM 1550 C C . THR A 1 201 ? 8.883 13.969 -6.938 1 96.5 201 THR A C 1
ATOM 1552 O O . THR A 1 201 ? 8.086 13.336 -6.238 1 96.5 201 THR A O 1
ATOM 1555 N N . MET A 1 202 ? 8.766 15.242 -7.168 1 98.12 202 MET A N 1
ATOM 1556 C CA . MET A 1 202 ? 7.723 16.031 -6.516 1 98.12 202 MET A CA 1
ATOM 1557 C C . MET A 1 202 ? 6.531 16.219 -7.449 1 98.12 202 MET A C 1
ATOM 1559 O O . MET A 1 202 ? 5.457 16.641 -7.012 1 98.12 202 MET A O 1
ATOM 1563 N N . ALA A 1 203 ? 6.703 15.977 -8.695 1 97.19 203 ALA A N 1
ATOM 1564 C CA . ALA A 1 203 ? 5.645 16.172 -9.68 1 97.19 203 ALA A CA 1
ATOM 1565 C C . ALA A 1 203 ? 4.609 15.047 -9.602 1 97.19 203 ALA A C 1
ATOM 1567 O O . ALA A 1 203 ? 4.934 13.922 -9.203 1 97.19 203 ALA A O 1
ATOM 1568 N N . PRO A 1 204 ? 3.379 15.367 -9.984 1 95.5 204 PRO A N 1
ATOM 1569 C CA . PRO A 1 204 ? 2.434 14.258 -10.141 1 95.5 204 PRO A CA 1
ATOM 1570 C C . PRO A 1 204 ? 2.906 13.219 -11.156 1 95.5 204 PRO A C 1
ATOM 1572 O O . PRO A 1 204 ? 3.619 13.555 -12.102 1 95.5 204 PRO A O 1
ATOM 1575 N N . ALA A 1 205 ? 2.525 11.953 -10.859 1 92.69 205 ALA A N 1
ATOM 1576 C CA . ALA A 1 205 ? 2.84 10.914 -11.828 1 92.69 205 ALA A CA 1
ATOM 1577 C C . ALA A 1 205 ? 2.146 11.18 -13.164 1 92.69 205 ALA A C 1
ATOM 1579 O O . ALA A 1 205 ? 1.001 11.633 -13.195 1 92.69 205 ALA A O 1
ATOM 1580 N N . GLU A 1 206 ? 2.777 10.82 -14.195 1 85.94 206 GLU A N 1
ATOM 1581 C CA . GLU A 1 206 ? 2.242 11.086 -15.531 1 85.94 206 GLU A CA 1
ATOM 1582 C C . GLU A 1 206 ? 1.011 10.227 -15.805 1 85.94 206 GLU A C 1
ATOM 1584 O O . GLU A 1 206 ? 0.968 9.055 -15.438 1 85.94 206 GLU A O 1
ATOM 1589 N N . GLY A 1 207 ? 0.054 10.836 -16.422 1 80.19 207 GLY A N 1
ATOM 1590 C CA . GLY A 1 207 ? -1.1 10.102 -16.906 1 80.19 207 GLY A CA 1
ATOM 1591 C C . GLY A 1 207 ? -2.094 9.75 -15.82 1 80.19 207 GLY A C 1
ATOM 1592 O O . GLY A 1 207 ? -3.082 9.055 -16.062 1 80.19 207 GLY A O 1
ATOM 1593 N N . GLN A 1 208 ? -1.822 10.188 -14.688 1 80.94 208 GLN A N 1
ATOM 1594 C CA . GLN A 1 208 ? -2.746 9.867 -13.602 1 80.94 208 GLN A CA 1
ATOM 1595 C C . GLN A 1 208 ? -3.842 10.922 -13.484 1 80.94 208 GLN A C 1
ATOM 1597 O O . GLN A 1 208 ? -3.613 12.102 -13.773 1 80.94 208 GLN A O 1
ATOM 1602 N N . ALA A 1 209 ? -4.988 10.508 -12.992 1 75.94 209 ALA A N 1
ATOM 1603 C CA . ALA A 1 209 ? -6.184 11.344 -12.945 1 75.94 209 ALA A CA 1
ATOM 1604 C C . ALA A 1 209 ? -6.086 12.375 -11.828 1 75.94 209 ALA A C 1
ATOM 1606 O O . ALA A 1 209 ? -6.645 13.469 -11.93 1 75.94 209 ALA A O 1
ATOM 1607 N N . LEU A 1 210 ? -5.418 12.055 -10.758 1 82.38 210 LEU A N 1
ATOM 1608 C CA . LEU A 1 210 ? -5.262 12.969 -9.633 1 82.38 210 LEU A CA 1
ATOM 1609 C C . LEU A 1 210 ? -3.902 13.664 -9.672 1 82.38 210 LEU A C 1
ATOM 1611 O O . LEU A 1 210 ? -2.865 13.008 -9.555 1 82.38 210 LEU A O 1
ATOM 1615 N N . PRO A 1 211 ? -3.881 14.914 -9.875 1 87 211 PRO A N 1
ATOM 1616 C CA . PRO A 1 211 ? -2.596 15.617 -9.945 1 87 211 PRO A CA 1
ATOM 1617 C C . PRO A 1 211 ? -1.984 15.883 -8.57 1 87 211 PRO A C 1
ATOM 1619 O O . PRO A 1 211 ? -1.759 17.031 -8.203 1 87 211 PRO A O 1
ATOM 1622 N N . LEU A 1 212 ? -1.687 14.836 -7.875 1 94 212 LEU A N 1
ATOM 1623 C CA . LEU A 1 212 ? -1.152 14.922 -6.52 1 94 212 LEU A CA 1
ATOM 1624 C C . LEU A 1 212 ? 0.304 14.477 -6.48 1 94 212 LEU A C 1
ATOM 1626 O O . LEU A 1 212 ? 0.587 13.289 -6.297 1 94 212 LEU A O 1
ATOM 1630 N N . GLY A 1 213 ? 1.16 15.422 -6.688 1 97.06 213 GLY A N 1
ATOM 1631 C CA . GLY A 1 213 ? 2.582 15.188 -6.488 1 97.06 213 GLY A CA 1
ATOM 1632 C C . GLY A 1 213 ? 2.994 15.242 -5.027 1 97.06 213 GLY A C 1
ATOM 1633 O O . GLY A 1 213 ? 2.414 14.547 -4.188 1 97.06 213 GLY A O 1
ATOM 1634 N N . VAL A 1 214 ? 3.969 16.125 -4.758 1 98.75 214 VAL A N 1
ATOM 1635 C CA . VAL A 1 214 ? 4.387 16.328 -3.375 1 98.75 214 VAL A CA 1
ATOM 1636 C C . VAL A 1 214 ? 3.184 16.719 -2.52 1 98.75 214 VAL A C 1
ATOM 1638 O O . VAL A 1 214 ? 2.445 17.641 -2.861 1 98.75 214 VAL A O 1
ATOM 1641 N N . ASN A 1 215 ? 2.98 15.922 -1.49 1 98.56 215 ASN A N 1
ATOM 1642 C CA . ASN A 1 215 ? 1.774 16.062 -0.68 1 98.56 215 ASN A CA 1
ATOM 1643 C C . ASN A 1 215 ? 2.066 16.75 0.65 1 98.56 215 ASN A C 1
ATOM 1645 O O . ASN A 1 215 ? 1.397 17.719 1.013 1 98.56 215 ASN A O 1
ATOM 1649 N N . SER A 1 216 ? 3.051 16.219 1.368 1 98.69 216 SER A N 1
ATOM 1650 C CA . SER A 1 216 ? 3.42 16.75 2.674 1 98.69 216 SER A CA 1
ATOM 1651 C C . SER A 1 216 ? 4.922 16.641 2.912 1 98.69 216 SER A C 1
ATOM 1653 O O . SER A 1 216 ? 5.648 16.094 2.08 1 98.69 216 SER A O 1
ATOM 1655 N N . LEU A 1 217 ? 5.344 17.266 4 1 98.81 217 LEU A N 1
ATOM 1656 C CA . LEU A 1 217 ? 6.762 17.312 4.34 1 98.81 217 LEU A CA 1
ATOM 1657 C C . LEU A 1 217 ? 6.957 17.469 5.84 1 98.81 217 LEU A C 1
ATOM 1659 O O . LEU A 1 217 ? 6.031 17.891 6.551 1 98.81 217 LEU A O 1
ATOM 1663 N N . THR A 1 218 ? 8.086 17.125 6.254 1 98.19 218 THR A N 1
ATOM 1664 C CA . THR A 1 218 ? 8.594 17.422 7.59 1 98.19 218 THR A CA 1
ATOM 1665 C C . THR A 1 218 ? 10.109 17.578 7.574 1 98.19 218 THR A C 1
ATOM 1667 O O . THR A 1 218 ? 10.742 17.422 6.531 1 98.19 218 THR A O 1
ATOM 1670 N N . MET A 1 219 ? 10.602 18.016 8.703 1 96.62 219 MET A N 1
ATOM 1671 C CA . MET A 1 219 ? 12.039 18.281 8.789 1 96.62 219 MET A CA 1
ATOM 1672 C C . MET A 1 219 ? 12.68 17.406 9.867 1 96.62 219 MET A C 1
ATOM 1674 O O . MET A 1 219 ? 12.086 17.188 10.922 1 96.62 219 MET A O 1
ATOM 1678 N N . LEU A 1 220 ? 13.812 17 9.617 1 96.62 220 LEU A N 1
ATOM 1679 C CA . LEU A 1 220 ? 14.711 16.406 10.609 1 96.62 220 LEU A CA 1
ATOM 1680 C C . LEU A 1 220 ? 16.156 16.797 10.328 1 96.62 220 LEU A C 1
ATOM 1682 O O . LEU A 1 220 ? 16.703 16.438 9.273 1 96.62 220 LEU A O 1
ATOM 1686 N N . GLY A 1 221 ? 16.75 17.547 11.25 1 95.44 221 GLY A N 1
ATOM 1687 C CA . GLY A 1 221 ? 18.062 18.109 10.969 1 95.44 221 GLY A CA 1
ATOM 1688 C C . GLY A 1 221 ? 18.062 19.016 9.75 1 95.44 221 GLY A C 1
ATOM 1689 O O . GLY A 1 221 ? 17.25 19.938 9.656 1 95.44 221 GLY A O 1
ATOM 1690 N N . ASP A 1 222 ? 18.938 18.75 8.828 1 96.69 222 ASP A N 1
ATOM 1691 C CA . ASP A 1 222 ? 19.062 19.594 7.633 1 96.69 222 ASP A CA 1
ATOM 1692 C C . ASP A 1 222 ? 18.391 18.938 6.434 1 96.69 222 ASP A C 1
ATOM 1694 O O . ASP A 1 222 ? 18.734 19.203 5.285 1 96.69 222 ASP A O 1
ATOM 1698 N N . TYR A 1 223 ? 17.5 18.047 6.754 1 97.94 223 TYR A N 1
ATOM 1699 C CA . TYR A 1 223 ? 16.812 17.359 5.672 1 97.94 223 TYR A CA 1
ATOM 1700 C C . TYR A 1 223 ? 15.328 17.719 5.652 1 97.94 223 TYR A C 1
ATOM 1702 O O . TYR A 1 223 ? 14.695 17.828 6.707 1 97.94 223 TYR A O 1
ATOM 1710 N N . VAL A 1 224 ? 14.836 17.906 4.43 1 98.62 224 VAL A N 1
ATOM 1711 C CA . VAL A 1 224 ? 13.398 17.906 4.18 1 98.62 224 VAL A CA 1
ATOM 1712 C C . VAL A 1 224 ? 12.953 16.516 3.742 1 98.62 224 VAL A C 1
ATOM 1714 O O . VAL A 1 224 ? 13.477 15.969 2.77 1 98.62 224 VAL A O 1
ATOM 1717 N N . TYR A 1 225 ? 12.094 15.938 4.48 1 98.69 225 TYR A N 1
ATOM 1718 C CA . TYR A 1 225 ? 11.43 14.688 4.109 1 98.69 225 TYR A CA 1
ATOM 1719 C C . TYR A 1 225 ? 10.055 14.953 3.521 1 98.69 225 TYR A C 1
ATOM 1721 O O . TYR A 1 225 ? 9.312 15.805 4.02 1 98.69 225 TYR A O 1
ATOM 1729 N N . TYR A 1 226 ? 9.789 14.195 2.414 1 98.81 226 TYR A N 1
ATOM 1730 C CA . TYR A 1 226 ? 8.508 14.523 1.79 1 98.81 226 TYR A CA 1
ATOM 1731 C C . TYR A 1 226 ? 7.902 13.305 1.112 1 98.81 226 TYR A C 1
ATOM 1733 O O . TYR A 1 226 ? 8.609 12.352 0.78 1 98.81 226 TYR A O 1
ATOM 1741 N N . THR A 1 227 ? 6.605 13.344 1.022 1 98.81 227 THR A N 1
ATOM 1742 C CA . THR A 1 227 ? 5.836 12.32 0.32 1 98.81 227 THR A CA 1
ATOM 1743 C C . THR A 1 227 ? 5.391 12.828 -1.049 1 98.81 227 THR A C 1
ATOM 1745 O O . THR A 1 227 ? 5.109 14.016 -1.217 1 98.81 227 THR A O 1
ATOM 1748 N N . SER A 1 228 ? 5.379 11.969 -1.991 1 97.81 228 SER A N 1
ATOM 1749 C CA . SER A 1 228 ? 4.805 12.203 -3.312 1 97.81 228 SER A CA 1
ATOM 1750 C C . SER A 1 228 ? 3.74 11.172 -3.648 1 97.81 228 SER A C 1
ATOM 1752 O O . SER A 1 228 ? 4.059 10.008 -3.932 1 97.81 228 SER A O 1
ATOM 1754 N N . THR A 1 229 ? 2.531 11.586 -3.68 1 97 229 THR A N 1
ATOM 1755 C CA . THR A 1 229 ? 1.406 10.672 -3.543 1 97 229 THR A CA 1
ATOM 1756 C C . THR A 1 229 ? 1.262 9.805 -4.789 1 97 229 THR A C 1
ATOM 1758 O O . THR A 1 229 ? 1.482 8.586 -4.738 1 97 229 THR A O 1
ATOM 1761 N N . THR A 1 230 ? 1.077 10.367 -5.949 1 95 230 THR A N 1
ATOM 1762 C CA . THR A 1 230 ? 0.736 9.539 -7.105 1 95 230 THR A CA 1
ATOM 1763 C C . THR A 1 230 ? 1.973 8.828 -7.645 1 95 230 THR A C 1
ATOM 1765 O O . THR A 1 230 ? 1.858 7.828 -8.359 1 95 230 THR A O 1
ATOM 1768 N N . ARG A 1 231 ? 3.125 9.367 -7.27 1 94.44 231 ARG A N 1
ATOM 1769 C CA . ARG A 1 231 ? 4.344 8.648 -7.629 1 94.44 231 ARG A CA 1
ATOM 1770 C C . ARG A 1 231 ? 4.652 7.555 -6.613 1 94.44 231 ARG A C 1
ATOM 1772 O O . ARG A 1 231 ? 5.539 6.727 -6.832 1 94.44 231 ARG A O 1
ATOM 1779 N N . MET A 1 232 ? 3.959 7.59 -5.508 1 95.88 232 MET A N 1
ATOM 1780 C CA . MET A 1 232 ? 4.102 6.574 -4.469 1 95.88 232 MET A CA 1
ATOM 1781 C C . MET A 1 232 ? 5.512 6.578 -3.889 1 95.88 232 MET A C 1
ATOM 1783 O O . MET A 1 232 ? 6.133 5.523 -3.75 1 95.88 232 MET A O 1
ATOM 1787 N N . LEU A 1 233 ? 5.965 7.824 -3.551 1 96.81 233 LEU A N 1
ATOM 1788 C CA . LEU A 1 233 ? 7.34 7.984 -3.088 1 96.81 233 LEU A CA 1
ATOM 1789 C C . LEU A 1 233 ? 7.379 8.594 -1.692 1 96.81 233 LEU A C 1
ATOM 1791 O O . LEU A 1 233 ? 6.543 9.438 -1.358 1 96.81 233 LEU A O 1
ATOM 1795 N N . TYR A 1 234 ? 8.312 8.172 -0.964 1 98.31 234 TYR A N 1
ATOM 1796 C CA . TYR A 1 234 ? 8.836 8.836 0.227 1 98.31 234 TYR A CA 1
ATOM 1797 C C . TYR A 1 234 ? 10.305 9.195 0.053 1 98.31 234 TYR A C 1
ATOM 1799 O O . TYR A 1 234 ? 11.141 8.32 -0.167 1 98.31 234 TYR A O 1
ATOM 1807 N N . CYS A 1 235 ? 10.609 10.516 0.198 1 97.69 235 CYS A N 1
ATOM 1808 C CA . CYS A 1 235 ? 11.914 11.023 -0.209 1 97.69 235 CYS A CA 1
ATOM 1809 C C . CYS A 1 235 ? 12.477 11.984 0.836 1 97.69 235 CYS A C 1
ATOM 1811 O O . CYS A 1 235 ? 11.773 12.352 1.78 1 97.69 235 CYS A O 1
ATOM 1813 N N . ARG A 1 236 ? 13.781 12.289 0.622 1 97.69 236 ARG A N 1
ATOM 1814 C CA . ARG A 1 236 ? 14.391 13.367 1.387 1 97.69 236 ARG A CA 1
ATOM 1815 C C . ARG A 1 236 ? 15.391 14.141 0.535 1 97.69 236 ARG A C 1
ATOM 1817 O O . ARG A 1 236 ? 15.836 13.656 -0.508 1 97.69 236 ARG A O 1
ATOM 1824 N N . VAL A 1 237 ? 15.672 15.32 0.992 1 98.38 237 VAL A N 1
ATOM 1825 C CA . VAL A 1 237 ? 16.719 16.141 0.388 1 98.38 237 VAL A CA 1
ATOM 1826 C C . VAL A 1 237 ? 17.359 17.016 1.454 1 98.38 237 VAL A C 1
ATOM 1828 O O . VAL A 1 237 ? 16.672 17.562 2.326 1 98.38 237 VAL A O 1
ATOM 1831 N N . LYS A 1 238 ? 18.703 17.109 1.388 1 98.44 238 LYS A N 1
ATOM 1832 C CA . LYS A 1 238 ? 19.438 18.016 2.27 1 98.44 238 LYS A CA 1
ATOM 1833 C C . LYS A 1 238 ? 19.312 19.453 1.788 1 98.44 238 LYS A C 1
ATOM 1835 O O . LYS A 1 238 ? 19.406 19.734 0.59 1 98.44 238 LYS A O 1
ATOM 1840 N N . VAL A 1 239 ? 19.125 20.391 2.693 1 98.62 239 VAL A N 1
ATOM 1841 C CA . VAL A 1 239 ? 18.969 21.797 2.332 1 98.62 239 VAL A CA 1
ATOM 1842 C C . VAL A 1 239 ? 19.828 22.656 3.24 1 98.62 239 VAL A C 1
ATOM 1844 O O . VAL A 1 239 ? 20.25 22.219 4.316 1 98.62 239 VAL A O 1
ATOM 1847 N N . ASP A 1 240 ? 20.125 23.859 2.857 1 98.31 240 ASP A N 1
ATOM 1848 C CA . ASP A 1 240 ? 20.859 24.812 3.688 1 98.31 240 ASP A CA 1
ATOM 1849 C C . ASP A 1 240 ? 19.906 25.672 4.504 1 98.31 240 ASP A C 1
ATOM 1851 O O . ASP A 1 240 ? 18.703 25.375 4.59 1 98.31 240 ASP A O 1
ATOM 1855 N N . LYS A 1 241 ? 20.359 26.719 5.109 1 96.69 241 LYS A N 1
ATOM 1856 C CA . LYS A 1 241 ? 19.594 27.547 6.043 1 96.69 241 LYS A CA 1
ATOM 1857 C C . LYS A 1 241 ? 18.531 28.344 5.312 1 96.69 241 LYS A C 1
ATOM 1859 O O . LYS A 1 241 ? 17.609 28.891 5.941 1 96.69 241 LYS A O 1
ATOM 1864 N N . ASP A 1 242 ? 18.656 28.438 3.982 1 96.38 242 ASP A N 1
ATOM 1865 C CA . ASP A 1 242 ? 17.688 29.156 3.182 1 96.38 242 ASP A CA 1
ATOM 1866 C C . ASP A 1 242 ? 16.766 28.203 2.424 1 96.38 242 ASP A C 1
ATOM 1868 O O . ASP A 1 242 ? 16.109 28.594 1.464 1 96.38 242 ASP A O 1
ATOM 1872 N N . ALA A 1 243 ? 16.766 26.906 2.754 1 97.81 243 ALA A N 1
ATOM 1873 C CA . ALA A 1 243 ? 15.945 25.844 2.178 1 97.81 243 ALA A CA 1
ATOM 1874 C C . ALA A 1 243 ? 16.328 25.578 0.728 1 97.81 243 ALA A C 1
ATOM 1876 O O . ALA A 1 243 ? 15.508 25.125 -0.071 1 97.81 243 ALA A O 1
ATOM 1877 N N . LYS A 1 244 ? 17.531 25.938 0.417 1 98.06 244 LYS A N 1
ATOM 1878 C CA . LYS A 1 244 ? 18.078 25.547 -0.884 1 98.06 244 LYS A CA 1
ATOM 1879 C C . LYS A 1 244 ? 18.641 24.125 -0.846 1 98.06 244 LYS A C 1
ATOM 1881 O O . LYS A 1 244 ? 19.344 23.766 0.098 1 98.06 244 LYS A O 1
ATOM 1886 N N . PRO A 1 245 ? 18.297 23.406 -1.891 1 98.44 245 PRO A N 1
ATOM 1887 C CA . PRO A 1 245 ? 18.859 22.062 -1.893 1 98.44 245 PRO A CA 1
ATOM 1888 C C . PRO A 1 245 ? 20.375 22.047 -2.043 1 98.44 245 PRO A C 1
ATOM 1890 O O . PRO A 1 245 ? 20.922 22.75 -2.898 1 98.44 245 PRO A O 1
ATOM 1893 N N . ILE A 1 246 ? 21.062 21.266 -1.25 1 97.62 246 ILE A N 1
ATOM 1894 C CA . ILE A 1 246 ? 22.516 21.156 -1.334 1 97.62 246 ILE A CA 1
ATOM 1895 C C . ILE A 1 246 ? 22.922 19.688 -1.485 1 97.62 246 ILE A C 1
ATOM 1897 O O . ILE A 1 246 ? 24.109 19.344 -1.38 1 97.62 246 ILE A O 1
ATOM 1901 N N . GLY A 1 247 ? 22.078 18.766 -1.642 1 95.25 247 GLY A N 1
ATOM 1902 C CA . GLY A 1 247 ? 22.297 17.359 -1.919 1 95.25 247 GLY A CA 1
ATOM 1903 C C . GLY A 1 247 ? 21.328 16.797 -2.951 1 95.25 247 GLY A C 1
ATOM 1904 O O . GLY A 1 247 ? 20.5 17.531 -3.49 1 95.25 247 GLY A O 1
ATOM 1905 N N . ASP A 1 248 ? 21.531 15.492 -3.201 1 94.81 248 ASP A N 1
ATOM 1906 C CA . ASP A 1 248 ? 20.625 14.82 -4.141 1 94.81 248 ASP A CA 1
ATOM 1907 C C . ASP A 1 248 ? 19.266 14.562 -3.512 1 94.81 248 ASP A C 1
ATOM 1909 O O . ASP A 1 248 ? 19.156 14.445 -2.291 1 94.81 248 ASP A O 1
ATOM 1913 N N . PHE A 1 249 ? 18.25 14.625 -4.305 1 96.44 249 PHE A N 1
ATOM 1914 C CA . PHE A 1 249 ? 16.953 14.125 -3.883 1 96.44 249 PHE A CA 1
ATOM 1915 C C . PHE A 1 249 ? 16.953 12.602 -3.814 1 96.44 249 PHE A C 1
ATOM 1917 O O . PHE A 1 249 ? 17.219 11.93 -4.812 1 96.44 249 PHE A O 1
ATOM 1924 N N . GLU A 1 250 ? 16.672 12.047 -2.68 1 95.19 250 GLU A N 1
ATOM 1925 C CA . GLU A 1 250 ? 16.812 10.609 -2.455 1 95.19 250 GLU A CA 1
ATOM 1926 C C . GLU A 1 250 ? 15.445 9.961 -2.229 1 95.19 250 GLU A C 1
ATOM 1928 O O . GLU A 1 250 ? 14.641 10.453 -1.446 1 95.19 250 GLU A O 1
ATOM 1933 N N . VAL A 1 251 ? 15.25 8.844 -2.91 1 95.94 251 VAL A N 1
ATOM 1934 C CA . VAL A 1 251 ? 14.094 8.008 -2.617 1 95.94 251 VAL A CA 1
ATOM 1935 C C . VAL A 1 251 ? 14.43 7.031 -1.493 1 95.94 251 VAL A C 1
ATOM 1937 O O . VAL A 1 251 ? 15.336 6.207 -1.632 1 95.94 251 VAL A O 1
ATOM 1940 N N . ILE A 1 252 ? 13.695 7.133 -0.419 1 96.06 252 ILE A N 1
ATOM 1941 C CA . ILE A 1 252 ? 13.914 6.25 0.72 1 96.06 252 ILE A CA 1
ATOM 1942 C C . ILE A 1 252 ? 13.086 4.977 0.553 1 96.06 252 ILE A C 1
ATOM 1944 O O . ILE A 1 252 ? 13.586 3.871 0.787 1 96.06 252 ILE A O 1
ATOM 1948 N N . ALA A 1 253 ? 11.875 5.102 0.173 1 96.44 253 ALA A N 1
ATOM 1949 C CA . ALA A 1 253 ? 10.938 4.004 -0.061 1 96.44 253 ALA A CA 1
ATOM 1950 C C . ALA A 1 253 ? 9.898 4.379 -1.112 1 96.44 253 ALA A C 1
ATOM 1952 O O . ALA A 1 253 ? 9.656 5.562 -1.352 1 96.44 253 ALA A O 1
ATOM 1953 N N . SER A 1 254 ? 9.297 3.389 -1.765 1 96.38 254 SER A N 1
ATOM 1954 C CA . SER A 1 254 ? 8.234 3.578 -2.744 1 96.38 254 SER A CA 1
ATOM 1955 C C . SER A 1 254 ? 7.309 2.367 -2.801 1 96.38 254 SER A C 1
ATOM 1957 O O . SER A 1 254 ? 7.633 1.309 -2.256 1 96.38 254 SER A O 1
ATOM 1959 N N . GLY A 1 255 ? 6.113 2.598 -3.387 1 95.44 255 GLY A N 1
ATOM 1960 C CA . GLY A 1 255 ? 5.258 1.449 -3.637 1 95.44 255 GLY A CA 1
ATOM 1961 C C . GLY A 1 255 ? 4.055 1.391 -2.717 1 95.44 255 GLY A C 1
ATOM 1962 O O . GLY A 1 255 ? 3.377 0.364 -2.637 1 95.44 255 GLY A O 1
ATOM 1963 N N . PHE A 1 256 ? 3.852 2.34 -1.988 1 95.75 256 PHE A N 1
ATOM 1964 C CA . PHE A 1 256 ? 2.639 2.59 -1.22 1 95.75 256 PHE A CA 1
ATOM 1965 C C . PHE A 1 256 ? 2.131 4.008 -1.455 1 95.75 256 PHE A C 1
ATOM 1967 O O . PHE A 1 256 ? 2.836 4.836 -2.033 1 95.75 256 PHE A O 1
ATOM 1974 N N . LEU A 1 257 ? 0.955 4.297 -1.13 1 95.81 257 LEU A N 1
ATOM 1975 C CA . LEU A 1 257 ? 0.396 5.605 -1.449 1 95.81 257 LEU A CA 1
ATOM 1976 C C . LEU A 1 257 ? 0.483 6.543 -0.248 1 95.81 257 LEU A C 1
ATOM 1978 O O . LEU A 1 257 ? -0.456 6.629 0.546 1 95.81 257 LEU A O 1
ATOM 1982 N N . PRO A 1 258 ? 1.494 7.34 -0.211 1 98.06 258 PRO A N 1
ATOM 1983 C CA . PRO A 1 258 ? 1.712 8.188 0.962 1 98.06 258 PRO A CA 1
ATOM 1984 C C . PRO A 1 258 ? 0.912 9.492 0.905 1 98.06 258 PRO A C 1
ATOM 1986 O O . PRO A 1 258 ? 0.755 10.078 -0.168 1 98.06 258 PRO A O 1
ATOM 1989 N N . ASP A 1 259 ? 0.422 9.898 2.014 1 97.69 259 ASP A N 1
ATOM 1990 C CA . ASP A 1 259 ? -0.255 11.188 2.137 1 97.69 259 ASP A CA 1
ATOM 1991 C C . ASP A 1 259 ? 0.558 12.156 2.994 1 97.69 259 ASP A C 1
ATOM 1993 O O . ASP A 1 259 ? 1.511 12.773 2.51 1 97.69 259 ASP A O 1
ATOM 1997 N N . ASN A 1 260 ? 0.394 12.188 4.297 1 98.12 260 ASN A N 1
ATOM 1998 C CA . ASN A 1 260 ? 1.127 12.992 5.266 1 98.12 260 ASN A CA 1
ATOM 1999 C C . ASN A 1 260 ? 2.383 12.273 5.754 1 98.12 260 ASN A C 1
ATOM 2001 O O . ASN A 1 260 ? 2.699 11.18 5.285 1 98.12 260 ASN A O 1
ATOM 2005 N N . VAL A 1 261 ? 3.127 12.961 6.586 1 98.62 261 VAL A N 1
ATOM 2006 C CA . VAL A 1 261 ? 4.309 12.336 7.172 1 98.62 261 VAL A CA 1
ATOM 2007 C C . VAL A 1 261 ? 4.609 12.969 8.523 1 98.62 261 VAL A C 1
ATOM 2009 O O . VAL A 1 261 ? 4.5 14.188 8.688 1 98.62 261 VAL A O 1
ATOM 2012 N N . GLU A 1 262 ? 4.867 12.133 9.461 1 97.81 262 GLU A N 1
ATOM 2013 C CA . GLU A 1 262 ? 5.422 12.445 10.773 1 97.81 262 GLU A CA 1
ATOM 2014 C C . GLU A 1 262 ? 6.648 11.586 11.07 1 97.81 262 GLU A C 1
ATOM 2016 O O . GLU A 1 262 ? 6.816 10.516 10.492 1 97.81 262 GLU A O 1
ATOM 2021 N N . MET A 1 263 ? 7.512 12.125 11.945 1 95.75 263 MET A N 1
ATOM 2022 C CA . MET A 1 263 ? 8.742 11.359 12.133 1 95.75 263 MET A CA 1
ATOM 2023 C C . MET A 1 263 ? 9.273 11.523 13.547 1 95.75 263 MET A C 1
ATOM 2025 O O . MET A 1 263 ? 9.023 12.539 14.203 1 95.75 263 MET A O 1
ATOM 2029 N N . THR A 1 264 ? 10.023 10.523 13.977 1 94.69 264 THR A N 1
ATOM 2030 C CA . THR A 1 264 ? 10.758 10.578 15.234 1 94.69 264 THR A CA 1
ATOM 2031 C C . THR A 1 264 ? 12.211 10.984 14.992 1 94.69 264 THR A C 1
ATOM 2033 O O . THR A 1 264 ? 12.664 11.031 13.844 1 94.69 264 THR A O 1
ATOM 2036 N N . GLU A 1 265 ? 12.93 11.234 16.047 1 94.25 265 GLU A N 1
ATOM 2037 C CA . GLU A 1 265 ? 14.281 11.773 15.969 1 94.25 265 GLU A CA 1
ATOM 2038 C C . GLU A 1 265 ? 15.25 10.758 15.383 1 94.25 265 GLU A C 1
ATOM 2040 O O . GLU A 1 265 ? 16.297 11.133 14.844 1 94.25 265 GLU A O 1
ATOM 2045 N N . ASP A 1 266 ? 14.906 9.484 15.445 1 91.94 266 ASP A N 1
ATOM 2046 C CA . ASP A 1 266 ? 15.805 8.461 14.922 1 91.94 266 ASP A CA 1
ATOM 2047 C C . ASP A 1 266 ? 15.586 8.266 13.422 1 91.94 266 ASP A C 1
ATOM 2049 O O . ASP A 1 266 ? 16.219 7.398 12.805 1 91.94 266 ASP A O 1
ATOM 2053 N N . GLY A 1 267 ? 14.68 8.969 12.898 1 94.12 267 GLY A N 1
ATOM 2054 C CA . GLY A 1 267 ? 14.477 8.938 11.461 1 94.12 267 GLY A CA 1
ATOM 2055 C C . GLY A 1 267 ? 13.359 8 11.031 1 94.12 267 GLY A C 1
ATOM 2056 O O . GLY A 1 267 ? 13.148 7.789 9.836 1 94.12 267 GLY A O 1
ATOM 2057 N N . THR A 1 268 ? 12.633 7.449 11.984 1 94.06 268 THR A N 1
ATOM 2058 C CA . THR A 1 268 ? 11.484 6.617 11.656 1 94.06 268 THR A CA 1
ATOM 2059 C C . THR A 1 268 ? 10.281 7.477 11.273 1 94.06 268 THR A C 1
ATOM 2061 O O . THR A 1 268 ? 9.922 8.406 12.008 1 94.06 268 THR A O 1
ATOM 2064 N N . ALA A 1 269 ? 9.703 7.145 10.156 1 97.31 269 ALA A N 1
ATOM 2065 C CA . ALA A 1 269 ? 8.57 7.918 9.664 1 97.31 269 ALA A CA 1
ATOM 2066 C C . ALA A 1 269 ? 7.262 7.156 9.859 1 97.31 269 ALA A C 1
ATOM 2068 O O . ALA A 1 269 ? 7.223 5.93 9.727 1 97.31 269 ALA A O 1
ATOM 2069 N N . TYR A 1 270 ? 6.23 7.844 10.211 1 98.06 270 TYR A N 1
ATOM 2070 C CA . TYR A 1 270 ? 4.852 7.375 10.211 1 98.06 270 TYR A CA 1
ATOM 2071 C C . TYR A 1 270 ? 4.039 8.062 9.117 1 98.06 270 TYR A C 1
ATOM 2073 O O . TYR A 1 270 ? 3.957 9.289 9.078 1 98.06 270 TYR A O 1
ATOM 2081 N N . ILE A 1 271 ? 3.451 7.227 8.258 1 98.75 271 ILE A N 1
ATOM 2082 C CA . ILE A 1 271 ? 2.834 7.773 7.051 1 98.75 271 ILE A CA 1
ATOM 2083 C C . ILE A 1 271 ? 1.434 7.191 6.879 1 98.75 271 ILE A C 1
ATOM 2085 O O . ILE A 1 271 ? 1.27 5.973 6.773 1 98.75 271 ILE A O 1
ATOM 2089 N N . PRO A 1 272 ? 0.428 8.039 6.906 1 98.81 272 PRO A N 1
ATOM 2090 C CA . PRO A 1 272 ? -0.913 7.578 6.543 1 98.81 272 PRO A CA 1
ATOM 2091 C C . PRO A 1 272 ? -1.077 7.367 5.039 1 98.81 272 PRO A C 1
ATOM 2093 O O . PRO A 1 272 ? -0.467 8.086 4.242 1 98.81 272 PRO A O 1
ATOM 2096 N N . THR A 1 273 ? -1.904 6.41 4.68 1 97.75 273 THR A N 1
ATOM 2097 C CA . THR A 1 273 ? -1.974 5.996 3.281 1 97.75 273 THR A CA 1
ATOM 2098 C C . THR A 1 273 ? -3.402 6.098 2.758 1 97.75 273 THR A C 1
ATOM 2100 O O . THR A 1 273 ? -4.02 5.082 2.43 1 97.75 273 THR A O 1
ATOM 2103 N N . ASP A 1 274 ? -3.918 7.246 2.588 1 94.94 274 ASP A N 1
ATOM 2104 C CA . ASP A 1 274 ? -5.215 7.457 1.954 1 94.94 274 ASP A CA 1
ATOM 2105 C C . ASP A 1 274 ? -5.125 7.289 0.44 1 94.94 274 ASP A C 1
ATOM 2107 O O . ASP A 1 274 ? -4.414 8.039 -0.232 1 94.94 274 ASP A O 1
ATOM 2111 N N . PRO A 1 275 ? -5.785 6.293 -0.099 1 92.19 275 PRO A N 1
ATOM 2112 C CA . PRO A 1 275 ? -6.918 5.559 0.466 1 92.19 275 PRO A CA 1
ATOM 2113 C C . PRO A 1 275 ? -6.586 4.098 0.758 1 92.19 275 PRO A C 1
ATOM 2115 O O . PRO A 1 275 ? -7.426 3.217 0.562 1 92.19 275 PRO A O 1
ATOM 2118 N N . GLN A 1 276 ? -5.379 3.787 1.109 1 94.38 276 GLN A N 1
ATOM 2119 C CA . GLN A 1 276 ? -5.016 2.412 1.437 1 94.38 276 GLN A CA 1
ATOM 2120 C C . GLN A 1 276 ? -5.391 2.072 2.875 1 94.38 276 GLN A C 1
ATOM 2122 O O . GLN A 1 276 ? -5.102 0.976 3.357 1 94.38 276 GLN A O 1
ATOM 2127 N N . ASN A 1 277 ? -5.902 3.047 3.633 1 95.25 277 ASN A N 1
ATOM 2128 C CA . ASN A 1 277 ? -6.625 2.883 4.891 1 95.25 277 ASN A CA 1
ATOM 2129 C C . ASN A 1 277 ? -5.711 2.357 5.996 1 95.25 277 ASN A C 1
ATOM 2131 O O . ASN A 1 277 ? -6.141 1.556 6.828 1 95.25 277 ASN A O 1
ATOM 2135 N N . SER A 1 278 ? -4.465 2.758 5.93 1 97.06 278 SER A N 1
ATOM 2136 C CA . SER A 1 278 ? -3.51 2.322 6.941 1 97.06 278 SER A CA 1
ATOM 2137 C C . SER A 1 278 ? -2.537 3.439 7.301 1 97.06 278 SER A C 1
ATOM 2139 O O . SER A 1 278 ? -2.488 4.469 6.625 1 97.06 278 SER A O 1
ATOM 2141 N N . VAL A 1 279 ? -1.868 3.258 8.438 1 98.31 279 VAL A N 1
ATOM 2142 C CA . VAL A 1 279 ? -0.633 3.967 8.758 1 98.31 279 VAL A CA 1
ATOM 2143 C C . VAL A 1 279 ? 0.541 2.99 8.742 1 98.31 279 VAL A C 1
ATOM 2145 O O . VAL A 1 279 ? 0.466 1.909 9.328 1 98.31 279 VAL A O 1
ATOM 2148 N N . VAL A 1 280 ? 1.545 3.396 8.07 1 97.81 280 VAL A N 1
ATOM 2149 C CA . VAL A 1 280 ? 2.734 2.553 8.016 1 97.81 280 VAL A CA 1
ATOM 2150 C C . VAL A 1 280 ? 3.914 3.277 8.656 1 97.81 280 VAL A C 1
ATOM 2152 O O . VAL A 1 280 ? 3.9 4.504 8.789 1 97.81 280 VAL A O 1
ATOM 2155 N N . ARG A 1 281 ? 4.836 2.49 9.047 1 96.25 281 ARG A N 1
ATOM 2156 C CA . ARG A 1 281 ? 6.125 2.963 9.547 1 96.25 281 ARG A CA 1
ATOM 2157 C C . ARG A 1 281 ? 7.242 2.635 8.562 1 96.25 281 ARG A C 1
ATOM 2159 O O . ARG A 1 281 ? 7.297 1.529 8.023 1 96.25 281 ARG A O 1
ATOM 2166 N N . ILE A 1 282 ? 8.078 3.594 8.242 1 95.94 282 ILE A N 1
ATOM 2167 C CA . ILE A 1 282 ? 9.234 3.418 7.375 1 95.94 282 ILE A CA 1
ATOM 2168 C C . ILE A 1 282 ? 10.516 3.748 8.141 1 95.94 282 ILE A C 1
ATOM 2170 O O . ILE A 1 282 ? 10.648 4.84 8.695 1 95.94 282 ILE A O 1
ATOM 2174 N N . THR A 1 283 ? 11.438 2.828 8.18 1 93.19 283 THR A N 1
ATOM 2175 C CA . THR A 1 283 ? 12.742 3.098 8.781 1 93.19 283 THR A CA 1
ATOM 2176 C C . THR A 1 283 ? 13.609 3.934 7.84 1 93.19 283 THR A C 1
ATOM 2178 O O . THR A 1 283 ? 13.273 4.098 6.664 1 93.19 283 THR A O 1
ATOM 2181 N N . PRO A 1 284 ? 14.734 4.445 8.391 1 91.5 284 PRO A N 1
ATOM 2182 C CA . PRO A 1 284 ? 15.617 5.246 7.535 1 91.5 284 PRO A CA 1
ATOM 2183 C C . PRO A 1 284 ? 16.156 4.461 6.344 1 91.5 284 PRO A C 1
ATOM 2185 O O . PRO A 1 284 ? 16.531 5.055 5.328 1 91.5 284 PRO A O 1
ATOM 2188 N N . SER A 1 285 ? 16.094 3.131 6.438 1 88.5 285 SER A N 1
ATOM 2189 C CA . SER A 1 285 ? 16.625 2.307 5.355 1 88.5 285 SER A CA 1
ATOM 2190 C C . SER A 1 285 ? 15.523 1.91 4.375 1 88.5 285 SER A C 1
ATOM 2192 O O . SER A 1 285 ? 15.797 1.277 3.354 1 88.5 285 SER A O 1
ATOM 2194 N N . GLY A 1 286 ? 14.312 2.25 4.719 1 93.06 286 GLY A N 1
ATOM 2195 C CA . GLY A 1 286 ? 13.242 1.996 3.77 1 93.06 286 GLY A CA 1
ATOM 2196 C C . GLY A 1 286 ? 12.469 0.725 4.066 1 93.06 286 GLY A C 1
ATOM 2197 O O . GLY A 1 286 ? 11.727 0.232 3.217 1 93.06 286 GLY A O 1
ATOM 2198 N N . GLN A 1 287 ? 12.68 0.142 5.273 1 93.38 287 GLN A N 1
ATOM 2199 C CA . GLN A 1 287 ? 11.859 -0.983 5.707 1 93.38 287 GLN A CA 1
ATOM 2200 C C . GLN A 1 287 ? 10.438 -0.529 6.043 1 93.38 287 GLN A C 1
ATOM 2202 O O . GLN A 1 287 ? 10.25 0.491 6.707 1 93.38 287 GLN A O 1
ATOM 2207 N N . ILE A 1 288 ? 9.461 -1.321 5.609 1 95.94 288 ILE A N 1
ATOM 2208 C CA . ILE A 1 288 ? 8.07 -0.935 5.816 1 95.94 288 ILE A CA 1
ATOM 2209 C C . ILE A 1 288 ? 7.414 -1.889 6.809 1 95.94 288 ILE A C 1
ATOM 2211 O O . ILE A 1 288 ? 7.641 -3.1 6.762 1 95.94 288 ILE A O 1
ATOM 2215 N N . SER A 1 289 ? 6.594 -1.354 7.699 1 95.81 289 SER A N 1
ATOM 2216 C CA . SER A 1 289 ? 5.766 -2.145 8.609 1 95.81 289 SER A CA 1
ATOM 2217 C C . SER A 1 289 ? 4.41 -1.485 8.836 1 95.81 289 SER A C 1
ATOM 2219 O O . SER A 1 289 ? 4.312 -0.257 8.883 1 95.81 289 SER A O 1
ATOM 2221 N N . LEU A 1 290 ? 3.449 -2.314 9.023 1 96.31 290 LEU A N 1
ATOM 2222 C CA . LEU A 1 290 ? 2.107 -1.841 9.344 1 96.31 290 LEU A CA 1
ATOM 2223 C C . LEU A 1 290 ? 2.029 -1.375 10.797 1 96.31 290 LEU A C 1
ATOM 2225 O O . LEU A 1 290 ? 2.473 -2.08 11.703 1 96.31 290 LEU A O 1
ATOM 2229 N N . VAL A 1 291 ? 1.496 -0.182 10.969 1 96.5 291 VAL A N 1
ATOM 2230 C CA . VAL A 1 291 ? 1.222 0.283 12.32 1 96.5 291 VAL A CA 1
ATOM 2231 C C . VAL A 1 291 ? -0.208 -0.082 12.719 1 96.5 291 VAL A C 1
ATOM 2233 O O . VAL A 1 291 ? -0.434 -0.69 13.766 1 96.5 291 VAL A O 1
ATOM 2236 N N . ALA A 1 292 ? -1.115 0.294 11.836 1 96 292 ALA A N 1
ATOM 2237 C CA . ALA A 1 292 ? -2.525 0.005 12.078 1 96 292 ALA A CA 1
ATOM 2238 C C . ALA A 1 292 ? -3.346 0.164 10.797 1 96 292 ALA A C 1
ATOM 2240 O O . ALA A 1 292 ? -2.873 0.743 9.82 1 96 292 ALA A O 1
ATOM 2241 N N . GLY A 1 293 ? -4.523 -0.393 10.875 1 94.88 293 GLY A N 1
ATOM 2242 C CA . GLY A 1 293 ? -5.438 -0.306 9.75 1 94.88 293 GLY A CA 1
ATOM 2243 C C . GLY A 1 293 ? -5.277 -1.444 8.758 1 94.88 293 GLY A C 1
ATOM 2244 O O . GLY A 1 293 ? -4.945 -2.566 9.141 1 94.88 293 GLY A O 1
ATOM 2245 N N . GLY A 1 294 ? -5.645 -1.12 7.484 1 92.12 294 GLY A N 1
ATOM 2246 C CA . GLY A 1 294 ? -5.613 -2.055 6.371 1 92.12 294 GLY A CA 1
ATOM 2247 C C . GLY A 1 294 ? -6.559 -1.671 5.246 1 92.12 294 GLY A C 1
ATOM 2248 O O . GLY A 1 294 ? -7.637 -1.126 5.492 1 92.12 294 GLY A O 1
ATOM 2249 N N . GLN A 1 295 ? -6.133 -2.004 4.102 1 88.38 295 GLN A N 1
ATOM 2250 C CA . GLN A 1 295 ? -6.832 -1.562 2.9 1 88.38 295 GLN A CA 1
ATOM 2251 C C . GLN A 1 295 ? -8.305 -1.964 2.941 1 88.38 295 GLN A C 1
ATOM 2253 O O . GLN A 1 295 ? -9.172 -1.202 2.512 1 88.38 295 GLN A O 1
ATOM 2258 N N . VAL A 1 296 ? -8.57 -3.145 3.418 1 87.38 296 VAL A N 1
ATOM 2259 C CA . VAL A 1 296 ? -9.945 -3.625 3.361 1 87.38 296 VAL A CA 1
ATOM 2260 C C . VAL A 1 296 ? -10.578 -3.555 4.75 1 87.38 296 VAL A C 1
ATOM 2262 O O . VAL A 1 296 ? -11.617 -4.168 5 1 87.38 296 VAL A O 1
ATOM 2265 N N . SER A 1 297 ? -9.992 -2.834 5.672 1 91.5 297 SER A N 1
ATOM 2266 C CA . SER A 1 297 ? -10.492 -2.633 7.031 1 91.5 297 SER A CA 1
ATOM 2267 C C . SER A 1 297 ? -11.297 -1.343 7.137 1 91.5 297 SER A C 1
ATOM 2269 O O . SER A 1 297 ? -10.945 -0.331 6.527 1 91.5 297 SER A O 1
ATOM 2271 N N . THR A 1 298 ? -12.297 -1.36 7.984 1 93.5 298 THR A N 1
ATOM 2272 C CA . THR A 1 298 ? -13.086 -0.162 8.234 1 93.5 298 THR A CA 1
ATOM 2273 C C . THR A 1 298 ? -12.586 0.569 9.477 1 93.5 298 THR A C 1
ATOM 2275 O O . THR A 1 298 ? -13.242 1.494 9.961 1 93.5 298 THR A O 1
ATOM 2278 N N . GLU A 1 299 ? -11.477 0.183 9.977 1 95.12 299 GLU A N 1
ATOM 2279 C CA . GLU A 1 299 ? -10.945 0.764 11.203 1 95.12 299 GLU A CA 1
ATOM 2280 C C . GLU A 1 299 ? -10.578 2.232 11.008 1 95.12 299 GLU A C 1
ATOM 2282 O O . GLU A 1 299 ? -10.828 3.064 11.883 1 95.12 299 GLU A O 1
ATOM 2287 N N . MET A 1 300 ? -10.016 2.543 9.906 1 96.94 300 MET A N 1
ATOM 2288 C CA . MET A 1 300 ? -9.602 3.92 9.656 1 96.94 300 MET A CA 1
ATOM 2289 C C . MET A 1 300 ? -9.703 4.258 8.172 1 96.94 300 MET A C 1
ATOM 2291 O O . MET A 1 300 ? -8.688 4.48 7.516 1 96.94 300 MET A O 1
ATOM 2295 N N . PRO A 1 301 ? -10.883 4.402 7.691 1 96.56 301 PRO A N 1
ATOM 2296 C CA . PRO A 1 301 ? -11.062 4.734 6.273 1 96.56 301 PRO A CA 1
ATOM 2297 C C . PRO A 1 301 ? -10.469 6.094 5.91 1 96.56 301 PRO A C 1
ATOM 2299 O O . PRO A 1 301 ? -10.898 7.121 6.438 1 96.56 301 PRO A O 1
ATOM 2302 N N . GLY A 1 302 ? -9.453 6.023 5.062 1 96.62 302 GLY A N 1
ATOM 2303 C CA . GLY A 1 302 ? -8.867 7.223 4.492 1 96.62 302 GLY A CA 1
ATOM 2304 C C . GLY A 1 302 ? -8.023 8.008 5.48 1 96.62 302 GLY A C 1
ATOM 2305 O O . GLY A 1 302 ? -8.242 9.203 5.68 1 96.62 302 GLY A O 1
ATOM 2306 N N . PRO A 1 303 ? -7.086 7.398 6.152 1 98.75 303 PRO A N 1
ATOM 2307 C CA . PRO A 1 303 ? -6.184 8.211 6.973 1 98.75 303 PRO A CA 1
ATOM 2308 C C . PRO A 1 303 ? -5.379 9.211 6.152 1 98.75 303 PRO A C 1
ATOM 2310 O O . PRO A 1 303 ? -4.688 8.828 5.207 1 98.75 303 PRO A O 1
ATOM 2313 N N . SER A 1 304 ? -5.43 10.469 6.566 1 98.38 304 SER A N 1
ATOM 2314 C CA . SER A 1 304 ? -4.875 11.531 5.723 1 98.38 304 SER A CA 1
ATOM 2315 C C . SER A 1 304 ? -3.713 12.234 6.418 1 98.38 304 SER A C 1
ATOM 2317 O O . SER A 1 304 ? -2.883 12.867 5.762 1 98.38 304 SER A O 1
ATOM 2319 N N . CYS A 1 305 ? -3.709 12.234 7.723 1 98.81 305 CYS A N 1
ATOM 2320 C CA . CYS A 1 305 ? -2.639 12.922 8.438 1 98.81 305 CYS A CA 1
ATOM 2321 C C . CYS A 1 305 ? -2.369 12.258 9.781 1 98.81 305 CYS A C 1
ATOM 2323 O O . CYS A 1 305 ? -3.217 11.531 10.305 1 98.81 305 CYS A O 1
ATOM 2325 N N . VAL A 1 306 ? -1.168 12.492 10.289 1 98.75 306 VAL A N 1
ATOM 2326 C CA . VAL A 1 306 ? -0.757 11.938 11.57 1 98.75 306 VAL A CA 1
ATOM 2327 C C . VAL A 1 306 ? 0.08 12.961 12.336 1 98.75 306 VAL A C 1
ATOM 2329 O O . VAL A 1 306 ? 0.757 13.797 11.727 1 98.75 306 VAL A O 1
ATOM 2332 N N . ARG A 1 307 ? 0.025 12.883 13.602 1 98.44 307 ARG A N 1
ATOM 2333 C CA . ARG A 1 307 ? 0.883 13.656 14.5 1 98.44 307 ARG A CA 1
ATOM 2334 C C . ARG A 1 307 ? 1.2 12.867 15.766 1 98.44 307 ARG A C 1
ATOM 2336 O O . ARG A 1 307 ? 0.337 12.164 16.297 1 98.44 307 ARG A O 1
ATOM 2343 N N . LEU A 1 308 ? 2.395 13.016 16.188 1 97.62 308 LEU A N 1
ATOM 2344 C CA . LEU A 1 308 ? 2.826 12.359 17.422 1 97.62 308 LEU A CA 1
ATOM 2345 C C . LEU A 1 308 ? 2.557 13.25 18.641 1 97.62 308 LEU A C 1
ATOM 2347 O O . LEU A 1 308 ? 2.723 14.469 18.562 1 97.62 308 LEU A O 1
ATOM 2351 N N . SER A 1 309 ? 2.25 12.57 19.75 1 97.38 309 SER A N 1
ATOM 2352 C CA . SER A 1 309 ? 2.238 13.289 21.016 1 97.38 309 SER A CA 1
ATOM 2353 C C . SER A 1 309 ? 3.643 13.719 21.422 1 97.38 309 SER A C 1
ATOM 2355 O O . SER A 1 309 ? 4.629 13.273 20.828 1 97.38 309 SER A O 1
ATOM 2357 N N . LYS A 1 310 ? 3.682 14.57 22.422 1 94.31 310 LYS A N 1
ATOM 2358 C CA . LYS A 1 310 ? 4.965 15.117 22.859 1 94.31 310 LYS A CA 1
ATOM 2359 C C . LYS A 1 310 ? 5.902 14.016 23.344 1 94.31 310 LYS A C 1
ATOM 2361 O O . LYS A 1 310 ? 7.102 14.039 23.047 1 94.31 310 LYS A O 1
ATOM 2366 N N . ASP A 1 311 ? 5.379 13.039 24.016 1 93 311 ASP A N 1
ATOM 2367 C CA . ASP A 1 311 ? 6.195 11.961 24.562 1 93 311 ASP A CA 1
ATOM 2368 C C . ASP A 1 311 ? 6.363 10.836 23.531 1 93 311 ASP A C 1
ATOM 2370 O O . ASP A 1 311 ? 6.973 9.805 23.828 1 93 311 ASP A O 1
ATOM 2374 N N . ARG A 1 312 ? 5.699 10.93 22.391 1 92.69 312 ARG A N 1
ATOM 2375 C CA . ARG A 1 312 ? 5.836 10.031 21.25 1 92.69 312 ARG A CA 1
ATOM 2376 C C . ARG A 1 312 ? 5.215 8.672 21.547 1 92.69 312 ARG A C 1
ATOM 2378 O O . ARG A 1 312 ? 5.555 7.668 20.922 1 92.69 312 ARG A O 1
ATOM 2385 N N . GLN A 1 313 ? 4.332 8.641 22.516 1 94.06 313 GLN A N 1
ATOM 2386 C CA . GLN A 1 313 ? 3.678 7.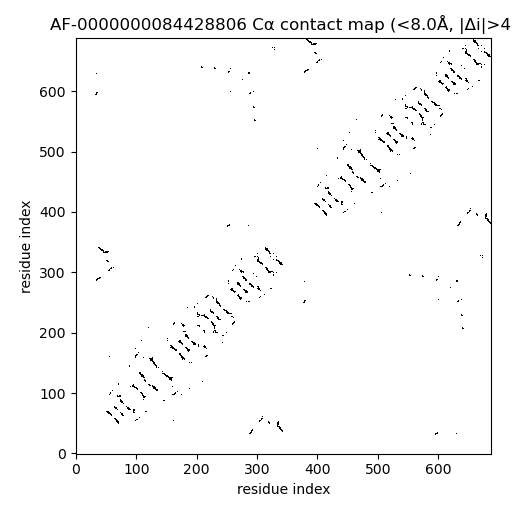391 22.875 1 94.06 313 GLN A CA 1
ATOM 2387 C C . GLN A 1 313 ? 2.365 7.219 22.109 1 94.06 313 GLN A C 1
ATOM 2389 O O . GLN A 1 313 ? 1.818 6.117 22.047 1 94.06 313 GLN A O 1
ATOM 2394 N N . ILE A 1 314 ? 1.882 8.344 21.641 1 97.31 314 ILE A N 1
ATOM 2395 C CA . ILE A 1 314 ? 0.598 8.336 20.953 1 97.31 314 ILE A CA 1
ATOM 2396 C C . ILE A 1 314 ? 0.772 8.891 19.531 1 97.31 314 ILE A C 1
ATOM 2398 O O . ILE A 1 314 ? 1.474 9.883 19.328 1 97.31 314 ILE A O 1
ATOM 2402 N N . LEU A 1 315 ? 0.2 8.227 18.594 1 98.25 315 LEU A N 1
ATOM 2403 C CA . LEU A 1 315 ? 0.05 8.734 17.234 1 98.25 315 LEU A CA 1
ATOM 2404 C C . LEU A 1 315 ? -1.405 9.086 16.938 1 98.25 315 LEU A C 1
ATOM 2406 O O . LEU A 1 315 ? -2.273 8.211 16.953 1 98.25 315 LEU A O 1
ATOM 2410 N N . TYR A 1 316 ? -1.691 10.367 16.734 1 98.81 316 TYR A N 1
ATOM 2411 C CA . TYR A 1 316 ? -3.021 10.797 16.328 1 98.81 316 TYR A CA 1
ATOM 2412 C C . TYR A 1 316 ? -3.178 10.703 14.812 1 98.81 316 TYR A C 1
ATOM 2414 O O . TYR A 1 316 ? -2.252 11.031 14.062 1 98.81 316 TYR A O 1
ATOM 2422 N N . VAL A 1 317 ? -4.34 10.25 14.391 1 98.94 317 VAL A N 1
ATOM 2423 C CA . VAL A 1 317 ? -4.613 10.07 12.969 1 98.94 317 VAL A CA 1
ATOM 2424 C C . VAL A 1 317 ? -5.91 10.789 12.602 1 98.94 317 VAL A C 1
ATOM 2426 O O . VAL A 1 317 ? -6.93 10.625 13.273 1 98.94 317 VAL A O 1
ATOM 2429 N N . GLY A 1 318 ? -5.855 11.633 11.609 1 98.94 318 GLY A N 1
ATOM 2430 C CA . GLY A 1 318 ? -7.059 12.172 10.992 1 98.94 318 GLY A CA 1
ATOM 2431 C C . GLY A 1 318 ? -7.465 11.438 9.727 1 98.94 318 GLY A C 1
ATOM 2432 O O . GLY A 1 318 ? -6.609 11.039 8.93 1 98.94 318 GLY A O 1
ATOM 2433 N N . THR A 1 319 ? -8.789 11.266 9.5 1 98.81 319 THR A N 1
ATOM 2434 C CA . THR A 1 319 ? -9.242 10.508 8.336 1 98.81 319 THR A CA 1
ATOM 2435 C C . THR A 1 319 ? -10.141 11.359 7.449 1 98.81 319 THR A C 1
ATOM 2437 O O . THR A 1 319 ? -10.594 12.43 7.859 1 98.81 319 THR A O 1
ATOM 2440 N N . THR A 1 320 ? -10.359 10.859 6.254 1 97.94 320 THR A N 1
ATOM 2441 C CA . THR A 1 320 ? -11.312 11.461 5.324 1 97.94 320 THR A CA 1
ATOM 2442 C C . THR A 1 320 ? -12.641 10.711 5.348 1 97.94 320 THR A C 1
ATOM 2444 O O . THR A 1 320 ? -13.625 11.148 4.75 1 97.94 320 THR A O 1
ATOM 2447 N N . GLY A 1 321 ? -12.641 9.547 5.988 1 97.56 321 GLY A N 1
ATOM 2448 C CA . GLY A 1 321 ? -13.836 8.719 6.035 1 97.56 321 GLY A CA 1
ATOM 2449 C C . GLY A 1 321 ? -14.023 7.871 4.789 1 97.56 321 GLY A C 1
ATOM 2450 O O . GLY A 1 321 ? -15.133 7.41 4.508 1 97.56 321 GLY A O 1
ATOM 2451 N N . GLY A 1 322 ? -12.969 7.727 4.004 1 94 322 GLY A N 1
ATOM 2452 C CA . GLY A 1 322 ? -13.047 6.914 2.799 1 94 322 GLY A CA 1
ATOM 2453 C C . GLY A 1 322 ? -13.648 7.656 1.619 1 94 322 GLY A C 1
ATOM 2454 O O . GLY A 1 322 ? -14.242 7.039 0.729 1 94 322 GLY A O 1
ATOM 2455 N N . GLN A 1 323 ? -13.531 8.93 1.608 1 90.12 323 GLN A N 1
ATOM 2456 C CA . GLN A 1 323 ? -14.172 9.734 0.578 1 90.12 323 GLN A CA 1
ATOM 2457 C C . GLN A 1 323 ? -13.484 9.547 -0.773 1 90.12 323 GLN A C 1
ATOM 2459 O O . GLN A 1 323 ? -14.125 9.648 -1.82 1 90.12 323 GLN A O 1
ATOM 2464 N N . ILE A 1 324 ? -12.188 9.367 -0.808 1 87.94 324 ILE A N 1
ATOM 2465 C CA . ILE A 1 324 ? -11.453 9.188 -2.057 1 87.94 324 ILE A CA 1
ATOM 2466 C C . ILE A 1 324 ? -11.812 7.844 -2.68 1 87.94 324 ILE A C 1
ATOM 2468 O O . ILE A 1 324 ? -12.086 7.762 -3.881 1 87.94 324 ILE A O 1
ATOM 2472 N N . ALA A 1 325 ? -11.758 6.848 -1.899 1 86.81 325 ALA A N 1
ATOM 2473 C CA . ALA A 1 325 ? -12.164 5.5 -2.303 1 86.81 325 ALA A CA 1
ATOM 2474 C C . ALA A 1 325 ? -12.797 4.746 -1.138 1 86.81 325 ALA A C 1
ATOM 2476 O O . ALA A 1 325 ? -12.125 4.445 -0.146 1 86.81 325 ALA A O 1
ATOM 2477 N N . PRO A 1 326 ? -14.102 4.398 -1.262 1 90.06 326 PRO A N 1
ATOM 2478 C CA . PRO A 1 326 ? -14.75 3.648 -0.186 1 90.06 326 PRO A CA 1
ATOM 2479 C C . PRO A 1 326 ? -14.102 2.293 0.067 1 90.06 326 PRO A C 1
ATOM 2481 O O . PRO A 1 326 ? -13.641 1.639 -0.875 1 90.06 326 PRO A O 1
ATOM 2484 N N . VAL A 1 327 ? -14.039 1.869 1.31 1 89.31 327 VAL A N 1
ATOM 2485 C CA . VAL A 1 327 ? -13.523 0.547 1.65 1 89.31 327 VAL A CA 1
ATOM 2486 C C . VAL A 1 327 ? -14.336 -0.525 0.929 1 89.31 327 VAL A C 1
ATOM 2488 O O . VAL A 1 327 ? -15.57 -0.56 1.036 1 89.31 327 VAL A O 1
ATOM 2491 N N . LEU A 1 328 ? -13.625 -1.343 0.139 1 82.56 328 LEU A N 1
ATOM 2492 C CA . LEU A 1 328 ? -14.227 -2.404 -0.663 1 82.56 328 LEU A CA 1
ATOM 2493 C C . LEU A 1 328 ? -15.266 -1.84 -1.623 1 82.56 328 LEU A C 1
ATOM 2495 O O . LEU A 1 328 ? -16.266 -2.502 -1.924 1 82.56 328 LEU A O 1
ATOM 2499 N N . GLY A 1 329 ? -15.188 -0.544 -1.877 1 81.38 329 GLY A N 1
ATOM 2500 C CA . GLY A 1 329 ? -16.047 0.101 -2.865 1 81.38 329 GLY A CA 1
ATOM 2501 C C . GLY A 1 329 ? -17.391 0.532 -2.309 1 81.38 329 GLY A C 1
ATOM 2502 O O . GLY A 1 329 ? -18.203 1.112 -3.025 1 81.38 329 GLY A O 1
ATOM 2503 N N . LYS A 1 330 ? -17.625 0.391 -1.002 1 83.88 330 LYS A N 1
ATOM 2504 C CA . LYS A 1 330 ? -18.984 0.587 -0.509 1 83.88 330 LYS A CA 1
ATOM 2505 C C . LYS A 1 330 ? -19 1.396 0.785 1 83.88 330 LYS A C 1
ATOM 2507 O O . LYS A 1 330 ? -19.844 2.268 0.976 1 83.88 330 LYS A O 1
ATOM 2512 N N . PHE A 1 331 ? -18.062 1.218 1.732 1 91.56 331 PHE A N 1
ATOM 2513 C CA . PHE A 1 331 ? -18.156 1.738 3.09 1 91.56 331 PHE A CA 1
ATOM 2514 C C . PHE A 1 331 ? -17.516 3.117 3.189 1 91.56 331 PHE A C 1
ATOM 2516 O O . PHE A 1 331 ? -16.344 3.289 2.836 1 91.56 331 PHE A O 1
ATOM 2523 N N . ILE A 1 332 ? -18.266 4.082 3.631 1 95.56 332 ILE A N 1
ATOM 2524 C CA . ILE A 1 332 ? -17.828 5.438 3.955 1 95.56 332 ILE A CA 1
ATOM 2525 C C . ILE A 1 332 ? -18.344 5.824 5.344 1 95.56 332 ILE A C 1
ATOM 2527 O O . ILE A 1 332 ? -19.391 5.355 5.777 1 95.56 332 ILE A O 1
ATOM 2531 N N . GLU A 1 333 ? -17.641 6.641 5.996 1 98.06 333 GLU A N 1
ATOM 2532 C CA . GLU A 1 333 ? -18.047 7.184 7.285 1 98.06 333 GLU A CA 1
ATOM 2533 C C . GLU A 1 333 ? -17.594 8.625 7.449 1 98.06 333 GLU A C 1
ATOM 2535 O O . GLU A 1 333 ? -16.797 9.125 6.652 1 98.06 333 GLU A O 1
ATOM 2540 N N . PRO A 1 334 ? -18.156 9.336 8.406 1 98.56 334 PRO A N 1
ATOM 2541 C CA . PRO A 1 334 ? -17.609 10.672 8.672 1 98.56 334 PRO A CA 1
ATOM 2542 C C . PRO A 1 334 ? -16.141 10.633 9.094 1 98.56 334 PRO A C 1
ATOM 2544 O O . PRO A 1 334 ? -15.68 9.633 9.656 1 98.56 334 PRO A O 1
ATOM 2547 N N . ALA A 1 335 ? -15.484 11.719 8.844 1 98.75 335 ALA A N 1
ATOM 2548 C CA . ALA A 1 335 ? -14.086 11.836 9.25 1 98.75 335 ALA A CA 1
ATOM 2549 C C . ALA A 1 335 ? -13.953 11.758 10.766 1 98.75 335 ALA A C 1
ATOM 2551 O O . ALA A 1 335 ? -14.852 12.172 11.5 1 98.75 335 ALA A O 1
ATOM 2552 N N . LYS A 1 336 ? -12.82 11.266 11.219 1 98.81 336 LYS A N 1
ATOM 2553 C CA . LYS A 1 336 ? -12.609 11.133 12.656 1 98.81 336 LYS A CA 1
ATOM 2554 C C . LYS A 1 336 ? -11.133 11.297 13.016 1 98.81 336 LYS A C 1
ATOM 2556 O O . LYS A 1 336 ? -10.273 11.336 12.133 1 98.81 336 LYS A O 1
ATOM 2561 N N . VAL A 1 337 ? -10.898 11.57 14.289 1 98.88 337 VAL A N 1
ATOM 2562 C CA . VAL A 1 337 ? -9.57 11.562 14.891 1 98.88 337 VAL A CA 1
ATOM 2563 C C . VAL A 1 337 ? -9.375 10.289 15.711 1 98.88 337 VAL A C 1
ATOM 2565 O O . VAL A 1 337 ? -10.156 10.008 16.625 1 98.88 337 VAL A O 1
ATOM 2568 N N . LEU A 1 338 ? -8.367 9.57 15.312 1 98.88 338 LEU A N 1
ATOM 2569 C CA . LEU A 1 338 ? -8.016 8.352 16.047 1 98.88 338 LEU A CA 1
ATOM 2570 C C . LEU A 1 338 ? -6.801 8.578 16.922 1 98.88 338 LEU A C 1
ATOM 2572 O O . LEU A 1 338 ? -5.992 9.477 16.656 1 98.88 338 LEU A O 1
ATOM 2576 N N . LYS A 1 339 ? -6.797 7.828 17.938 1 98.31 339 LYS A N 1
ATOM 2577 C CA . LYS A 1 339 ? -5.656 7.715 18.844 1 98.31 339 LYS A CA 1
ATOM 2578 C C . LYS A 1 339 ? -5.035 6.32 18.781 1 98.31 339 LYS A C 1
ATOM 2580 O O . LYS A 1 339 ? -5.699 5.324 19.078 1 98.31 339 LYS A O 1
ATOM 2585 N N . ILE A 1 340 ? -3.811 6.262 18.312 1 98.19 340 ILE A N 1
ATOM 2586 C CA . ILE A 1 340 ? -3.045 5.02 18.328 1 98.19 340 ILE A CA 1
ATOM 2587 C C . ILE A 1 340 ? -2.029 5.062 19.469 1 98.19 340 ILE A C 1
ATOM 2589 O O . ILE A 1 340 ? -1.103 5.875 19.453 1 98.19 340 ILE A O 1
ATOM 2593 N N . THR A 1 341 ? -2.143 4.211 20.438 1 97.31 341 THR A N 1
ATOM 2594 C CA . THR A 1 341 ? -1.16 4.086 21.516 1 97.31 341 THR A CA 1
ATOM 2595 C C . THR A 1 341 ? -0.045 3.121 21.109 1 97.31 341 THR A C 1
ATOM 2597 O O . THR A 1 341 ? -0.303 1.952 20.812 1 97.31 341 THR A O 1
ATOM 2600 N N . LEU A 1 342 ? 1.135 3.666 21.094 1 90.88 342 LEU A N 1
ATOM 2601 C CA . LEU A 1 342 ? 2.293 2.869 20.703 1 90.88 342 LEU A CA 1
ATOM 2602 C C . LEU A 1 342 ? 2.859 2.111 21.906 1 90.88 342 LEU A C 1
ATOM 2604 O O . LEU A 1 342 ? 3.109 2.701 22.953 1 90.88 342 LEU A O 1
ATOM 2608 N N . GLU A 1 343 ? 2.619 0.85 22.094 1 76.62 343 GLU A N 1
ATOM 2609 C CA . GLU A 1 343 ? 3.055 0.093 23.266 1 76.62 343 GLU A CA 1
ATOM 2610 C C . GLU A 1 343 ? 4.559 -0.159 23.219 1 76.62 343 GLU A C 1
ATOM 2612 O O . GLU A 1 343 ? 5.113 -0.514 22.188 1 76.62 343 GLU A O 1
ATOM 2617 N N . GLY A 1 344 ? 5.535 0.513 23.953 1 57.44 344 GLY A N 1
ATOM 2618 C CA . GLY A 1 344 ? 6.969 0.363 24.156 1 57.44 344 GLY A CA 1
ATOM 2619 C C . GLY A 1 344 ? 7.398 -1.081 24.328 1 57.44 344 GLY A C 1
ATOM 2620 O O . GLY A 1 344 ? 6.582 -1.94 24.672 1 57.44 344 GLY A O 1
ATOM 2621 N N . MET B 1 1 ? 57.062 19.156 72.125 1 26.36 1 MET B N 1
ATOM 2622 C CA . MET B 1 1 ? 56.75 18.031 71.188 1 2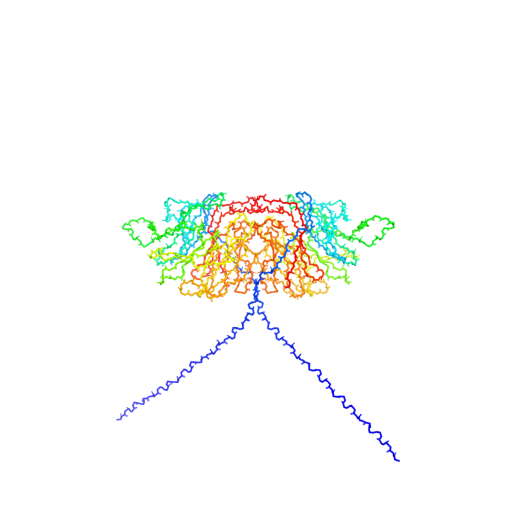6.36 1 MET B CA 1
ATOM 2623 C C . MET B 1 1 ? 55.938 18.484 70 1 26.36 1 MET B C 1
ATOM 2625 O O . MET B 1 1 ? 54.812 18.938 70.188 1 26.36 1 MET B O 1
ATOM 2629 N N . ARG B 1 2 ? 56.656 19 69 1 30.52 2 ARG B N 1
ATOM 2630 C CA . ARG B 1 2 ? 56.344 19.734 67.75 1 30.52 2 ARG B CA 1
ATOM 2631 C C . ARG B 1 2 ? 55.562 18.875 66.75 1 30.52 2 ARG B C 1
ATOM 2633 O O . ARG B 1 2 ? 56 17.828 66.375 1 30.52 2 ARG B O 1
ATOM 2640 N N . PHE B 1 3 ? 54.188 18.859 66.938 1 30.09 3 PHE B N 1
ATOM 2641 C CA . PHE B 1 3 ? 53.219 18.125 66.188 1 30.09 3 PHE B CA 1
ATOM 2642 C C . PHE B 1 3 ? 53.344 18.453 64.688 1 30.09 3 PHE B C 1
ATOM 2644 O O . PHE B 1 3 ? 53.125 19.609 64.312 1 30.09 3 PHE B O 1
ATOM 2651 N N . GLN B 1 4 ? 54.312 17.844 64 1 28.31 4 GLN B N 1
ATOM 2652 C CA . GLN B 1 4 ? 54.594 17.953 62.562 1 28.31 4 GLN B CA 1
ATOM 2653 C C . GLN B 1 4 ? 53.375 17.547 61.75 1 28.31 4 GLN B C 1
ATOM 2655 O O . GLN B 1 4 ? 52.875 16.422 61.875 1 28.31 4 GLN B O 1
ATOM 2660 N N . THR B 1 5 ? 52.5 18.469 61.469 1 30.55 5 THR B N 1
ATOM 2661 C CA . THR B 1 5 ? 51.312 18.359 60.656 1 30.55 5 THR B CA 1
ATOM 2662 C C . THR B 1 5 ? 51.625 17.844 59.25 1 30.55 5 THR B C 1
ATOM 2664 O O . THR B 1 5 ? 52.375 18.469 58.531 1 30.55 5 THR B O 1
ATOM 2667 N N . ILE B 1 6 ? 51.75 16.531 59.062 1 30.56 6 ILE B N 1
ATOM 2668 C CA . ILE B 1 6 ? 52.031 15.875 57.812 1 30.56 6 ILE B CA 1
ATOM 2669 C C . ILE B 1 6 ? 50.969 16.234 56.781 1 30.56 6 ILE B C 1
ATOM 2671 O O . ILE B 1 6 ? 49.781 15.977 57 1 30.56 6 ILE B O 1
ATOM 2675 N N . LEU B 1 7 ? 51.125 17.281 56 1 28.78 7 LEU B N 1
ATOM 2676 C CA . LEU B 1 7 ? 50.312 17.734 54.875 1 28.78 7 LEU B CA 1
ATOM 2677 C C . LEU B 1 7 ? 50.188 16.641 53.844 1 28.78 7 LEU B C 1
ATOM 2679 O O . LEU B 1 7 ? 51.188 16.219 53.25 1 28.78 7 LEU B O 1
ATOM 2683 N N . SER B 1 8 ? 49.438 15.609 54.094 1 26.98 8 SER B N 1
ATOM 2684 C CA . SER B 1 8 ? 49.219 14.547 53.125 1 26.98 8 SER B CA 1
ATOM 2685 C C . SER B 1 8 ? 48.75 15.109 51.781 1 26.98 8 SER B C 1
ATOM 2687 O O . SER B 1 8 ? 47.844 15.938 51.719 1 26.98 8 SER B O 1
ATOM 2689 N N . SER B 1 9 ? 49.656 15.297 50.844 1 28.23 9 SER B N 1
ATOM 2690 C CA . SER B 1 9 ? 49.469 15.688 49.438 1 28.23 9 SER B CA 1
ATOM 2691 C C . SER B 1 9 ? 48.438 14.797 48.75 1 28.23 9 SER B C 1
ATOM 2693 O O . SER B 1 9 ? 48.594 13.578 48.719 1 28.23 9 SER B O 1
ATOM 2695 N N . LEU B 1 10 ? 47.188 15.125 48.938 1 28.67 10 LEU B N 1
ATOM 2696 C CA . LEU B 1 10 ? 46.125 14.453 48.188 1 28.67 10 LEU B CA 1
ATOM 2697 C C . LEU B 1 10 ? 46.438 14.406 46.688 1 28.67 10 LEU B C 1
ATOM 2699 O O . LEU B 1 10 ? 46.594 15.453 46.062 1 28.67 10 LEU B O 1
ATOM 2703 N N . VAL B 1 11 ? 47.281 13.43 46.25 1 29.38 11 VAL B N 1
ATOM 2704 C CA . VAL B 1 11 ? 47.531 13.195 44.844 1 29.38 11 VAL B CA 1
ATOM 2705 C C . VAL B 1 11 ? 46.188 13.102 44.094 1 29.38 11 VAL B C 1
ATOM 2707 O O . VAL B 1 11 ? 45.344 12.266 44.438 1 29.38 11 VAL B O 1
ATOM 2710 N N . ILE B 1 12 ? 45.688 14.227 43.594 1 29.34 12 ILE B N 1
ATOM 2711 C CA . ILE B 1 12 ? 44.531 14.234 42.688 1 29.34 12 ILE B CA 1
ATOM 2712 C C . ILE B 1 12 ? 44.781 13.305 41.5 1 29.34 12 ILE B C 1
ATOM 2714 O O . ILE B 1 12 ? 45.75 13.516 40.75 1 29.34 12 ILE B O 1
ATOM 2718 N N . LEU B 1 13 ? 44.625 11.977 41.719 1 31.56 13 LEU B N 1
ATOM 2719 C CA . LEU B 1 13 ? 44.75 11.117 40.562 1 31.56 13 LEU B CA 1
ATOM 2720 C C . LEU B 1 13 ? 43.875 11.633 39.406 1 31.56 13 LEU B C 1
ATOM 2722 O O . LEU B 1 13 ? 42.719 11.992 39.625 1 31.56 13 LEU B O 1
ATOM 2726 N N . PRO B 1 14 ? 44.594 12.117 38.344 1 30.11 14 PRO B N 1
ATOM 2727 C CA . PRO B 1 14 ? 43.781 12.547 37.188 1 30.11 14 PRO B CA 1
ATOM 2728 C C . PRO B 1 14 ? 42.781 11.492 36.75 1 30.11 14 PRO B C 1
ATOM 2730 O O . PRO B 1 14 ? 43.094 10.297 36.719 1 30.11 14 PRO B O 1
ATOM 2733 N N . VAL B 1 15 ? 41.531 11.633 37.188 1 27.5 15 VAL B N 1
ATOM 2734 C CA . VAL B 1 15 ? 40.5 10.797 36.562 1 27.5 15 VAL B CA 1
ATOM 2735 C C . VAL B 1 15 ? 40.656 10.828 35.031 1 27.5 15 VAL B C 1
ATOM 2737 O O . VAL B 1 15 ? 40.531 11.891 34.438 1 27.5 15 VAL B O 1
ATOM 2740 N N . ALA B 1 16 ? 41.562 10 34.469 1 27.62 16 ALA B N 1
ATOM 2741 C CA . ALA B 1 16 ? 41.5 9.789 33.031 1 27.62 16 ALA B CA 1
ATOM 2742 C C . ALA B 1 16 ? 40.062 9.594 32.531 1 27.62 16 ALA B C 1
ATOM 2744 O O . ALA B 1 16 ? 39.406 8.641 32.938 1 27.62 16 ALA B O 1
ATOM 2745 N N . LEU B 1 17 ? 39.438 10.695 32.188 1 27.28 17 LEU B N 1
ATOM 2746 C CA . LEU B 1 17 ? 38.25 10.57 31.375 1 27.28 17 LEU B CA 1
ATOM 2747 C C . LEU B 1 17 ? 38.406 9.523 30.281 1 27.28 17 LEU B C 1
ATOM 2749 O O . LEU B 1 17 ? 39.25 9.688 29.391 1 27.28 17 LEU B O 1
ATOM 2753 N N . ALA B 1 18 ? 38.375 8.258 30.594 1 25.11 18 ALA B N 1
ATOM 2754 C CA . ALA B 1 18 ? 38.25 7.25 29.531 1 25.11 18 ALA B CA 1
ATOM 2755 C C . ALA B 1 18 ? 37.312 7.711 28.438 1 25.11 18 ALA B C 1
ATOM 2757 O O . ALA B 1 18 ? 36.125 7.914 28.688 1 25.11 18 ALA B O 1
ATOM 2758 N N . TYR B 1 19 ? 37.844 8.5 27.562 1 27.22 19 TYR B N 1
ATOM 2759 C CA . TYR B 1 19 ? 37.188 8.609 26.266 1 27.22 19 TYR B CA 1
ATOM 2760 C C . TYR B 1 19 ? 36.781 7.238 25.734 1 27.22 19 TYR B C 1
ATOM 2762 O O . TYR B 1 19 ? 37.656 6.426 25.375 1 27.22 19 TYR B O 1
ATOM 2770 N N . TRP B 1 20 ? 35.875 6.566 26.422 1 27.66 20 TRP B N 1
ATOM 2771 C CA . TRP B 1 20 ? 35.438 5.414 25.656 1 27.66 20 TRP B CA 1
ATOM 2772 C C . TRP B 1 20 ? 35.094 5.812 24.219 1 27.66 20 TRP B C 1
ATOM 2774 O O . TRP B 1 20 ? 34.25 6.684 24 1 27.66 20 TRP B O 1
ATOM 2784 N N . PRO B 1 21 ? 36.062 5.652 23.312 1 31.97 21 PRO B N 1
ATOM 2785 C CA . PRO B 1 21 ? 35.719 5.848 21.906 1 31.97 21 PRO B CA 1
ATOM 2786 C C . PRO B 1 21 ? 34.438 5.121 21.484 1 31.97 21 PRO B C 1
ATOM 2788 O O . PRO B 1 21 ? 34.469 3.912 21.234 1 31.97 21 PRO B O 1
ATOM 2791 N N . PHE B 1 22 ? 33.406 5.242 22.141 1 27.44 22 PHE B N 1
ATOM 2792 C CA . PHE B 1 22 ? 32.25 4.68 21.422 1 27.44 22 PHE B CA 1
ATOM 2793 C C . PHE B 1 22 ? 32.188 5.238 20 1 27.44 22 PHE B C 1
ATOM 2795 O O . PHE B 1 22 ? 31.5 6.234 19.766 1 27.44 22 PHE B O 1
ATOM 2802 N N . ARG B 1 23 ? 33.312 5.465 19.359 1 29.95 23 ARG B N 1
ATOM 2803 C CA . ARG B 1 23 ? 33.094 5.547 17.922 1 29.95 23 ARG B CA 1
ATOM 2804 C C . ARG B 1 23 ? 32.344 4.336 17.406 1 29.95 23 ARG B C 1
ATOM 2806 O O . ARG B 1 23 ? 32.938 3.293 17.109 1 29.95 23 ARG B O 1
ATOM 2813 N N . GLU B 1 24 ? 31.281 4.016 18.047 1 30.23 24 GLU B N 1
ATOM 2814 C CA . GLU B 1 24 ? 30.594 2.926 17.359 1 30.23 24 GLU B CA 1
ATOM 2815 C C . GLU B 1 24 ? 30.594 3.139 15.844 1 30.23 24 GLU B C 1
ATOM 2817 O O . GLU B 1 24 ? 30.359 4.25 15.367 1 30.23 24 GLU B O 1
ATOM 2822 N N . ASN B 1 25 ? 31.453 2.48 15.18 1 29.28 25 ASN B N 1
ATOM 2823 C CA . ASN B 1 25 ? 31.312 2.221 13.75 1 29.28 25 ASN B CA 1
ATOM 2824 C C . ASN B 1 25 ? 29.859 2.225 13.305 1 29.28 25 ASN B C 1
ATOM 2826 O O . ASN B 1 25 ? 29.109 1.301 13.633 1 29.28 25 ASN B O 1
ATOM 2830 N N . ILE B 1 26 ? 29.25 3.299 13.367 1 31.2 26 ILE B N 1
ATOM 2831 C CA . ILE B 1 26 ? 28.047 3.314 12.547 1 31.2 26 ILE B CA 1
ATOM 2832 C C . ILE B 1 26 ? 28.328 2.604 11.219 1 31.2 26 ILE B C 1
ATOM 2834 O O . ILE B 1 26 ? 29.109 3.086 10.398 1 31.2 26 ILE B O 1
ATOM 2838 N N . GLU B 1 27 ? 28.641 1.321 11.258 1 31.62 27 GLU B N 1
ATOM 2839 C CA . GLU B 1 27 ? 28.625 0.573 10.008 1 31.62 27 GLU B CA 1
ATOM 2840 C C . GLU B 1 27 ? 27.703 1.226 8.984 1 31.62 27 GLU B C 1
ATOM 2842 O O . GLU B 1 27 ? 26.578 1.629 9.312 1 31.62 27 GLU B O 1
ATOM 2847 N N . GLU B 1 28 ? 28.25 1.823 8.094 1 33.88 28 GLU B N 1
ATOM 2848 C CA . GLU B 1 28 ? 27.547 2.35 6.926 1 33.88 28 GLU B CA 1
ATOM 2849 C C . GLU B 1 28 ? 26.422 1.422 6.496 1 33.88 28 GLU B C 1
ATOM 2851 O O . GLU B 1 28 ? 26.656 0.27 6.129 1 33.88 28 GLU B O 1
ATOM 2856 N N . ILE B 1 29 ? 25.438 1.162 7.188 1 36.03 29 ILE B N 1
ATOM 2857 C CA . ILE B 1 29 ? 24.25 0.527 6.648 1 36.03 29 ILE B CA 1
ATOM 2858 C C . ILE B 1 29 ? 24.188 0.719 5.137 1 36.03 29 ILE B C 1
ATOM 2860 O O . ILE B 1 29 ? 24.266 1.847 4.645 1 36.03 29 ILE B O 1
ATOM 2864 N N . SER B 1 30 ? 24.875 -0.187 4.438 1 38.88 30 SER B N 1
ATOM 2865 C CA . SER B 1 30 ? 24.594 -0.049 3.014 1 38.88 30 SER B CA 1
ATOM 2866 C C . SER B 1 30 ? 23.156 0.429 2.771 1 38.88 30 SER B C 1
ATOM 2868 O O . SER B 1 30 ? 22.203 -0.257 3.127 1 38.88 30 SER B O 1
ATOM 2870 N N . VAL B 1 31 ? 22.922 1.536 3.066 1 44.59 31 VAL B N 1
ATOM 2871 C CA . VAL B 1 31 ? 21.703 2.207 2.625 1 44.59 31 VAL B CA 1
ATOM 2872 C C . VAL B 1 31 ? 21.328 1.72 1.229 1 44.59 31 VAL B C 1
ATOM 2874 O O . VAL B 1 31 ? 22.047 1.965 0.26 1 44.59 31 VAL B O 1
ATOM 2877 N N . TYR B 1 32 ? 20.984 0.342 1.104 1 47.66 32 TYR B N 1
ATOM 2878 C CA . TYR B 1 32 ? 20.453 -0.013 -0.207 1 47.66 32 TYR B CA 1
ATOM 2879 C C . TYR B 1 32 ? 19.656 1.141 -0.801 1 47.66 32 TYR B C 1
ATOM 2881 O O . TYR B 1 32 ? 18.797 1.717 -0.132 1 47.66 32 TYR B O 1
ATOM 2889 N N . ARG B 1 33 ? 20.391 1.849 -1.534 1 56.31 33 ARG B N 1
ATOM 2890 C CA . ARG B 1 33 ? 19.609 2.777 -2.332 1 56.31 33 ARG B CA 1
ATOM 2891 C C . ARG B 1 33 ? 18.344 2.104 -2.865 1 56.31 33 ARG B C 1
ATOM 2893 O O . ARG B 1 33 ? 18.422 1.066 -3.527 1 56.31 33 ARG B O 1
ATOM 2900 N N . ASN B 1 34 ? 17.266 2.27 -2.219 1 65.5 34 ASN B N 1
ATOM 2901 C CA . ASN B 1 34 ? 15.961 1.74 -2.602 1 65.5 34 ASN B CA 1
ATOM 2902 C C . ASN B 1 34 ? 15.445 2.395 -3.879 1 65.5 34 ASN B C 1
ATOM 2904 O O . ASN B 1 34 ? 14.336 2.932 -3.902 1 65.5 34 ASN B O 1
ATOM 2908 N N . GLU B 1 35 ? 16.391 2.383 -4.914 1 67 35 GLU B N 1
ATOM 2909 C CA . GLU B 1 35 ? 16 3.039 -6.16 1 67 35 GLU B CA 1
ATOM 2910 C C . GLU B 1 35 ? 14.969 2.215 -6.918 1 67 35 GLU B C 1
ATOM 2912 O O . GLU B 1 35 ? 15.047 0.984 -6.945 1 67 35 GLU B O 1
ATOM 2917 N N . GLN B 1 36 ? 14 2.896 -7.309 1 73.88 36 GLN B N 1
ATOM 2918 C CA . GLN B 1 36 ? 13.031 2.295 -8.219 1 73.88 36 GLN B CA 1
ATOM 2919 C C . GLN B 1 36 ? 13.711 1.801 -9.492 1 73.88 36 GLN B C 1
ATOM 2921 O O . GLN B 1 36 ? 14.484 2.531 -10.117 1 73.88 36 GLN B O 1
ATOM 2926 N N . PRO B 1 37 ? 13.406 0.544 -9.781 1 78.88 37 PRO B N 1
ATOM 2927 C CA . PRO B 1 37 ? 14 0.067 -11.031 1 78.88 37 PRO B CA 1
ATOM 2928 C C . PRO B 1 37 ? 13.422 0.761 -12.258 1 78.88 37 PRO B C 1
ATOM 2930 O O . PRO B 1 37 ? 12.25 1.137 -12.266 1 78.88 37 PRO B O 1
ATOM 2933 N N . ASN B 1 38 ? 14.25 0.989 -13.164 1 84 38 ASN B N 1
ATOM 2934 C CA . ASN B 1 38 ? 13.773 1.411 -14.477 1 84 38 ASN B CA 1
ATOM 2935 C C . ASN B 1 38 ? 13.18 0.244 -15.258 1 84 38 ASN B C 1
ATOM 2937 O O . ASN B 1 38 ? 13.859 -0.763 -15.484 1 84 38 ASN B O 1
ATOM 2941 N N . VAL B 1 39 ? 11.875 0.393 -15.609 1 94.31 39 VAL B N 1
ATOM 2942 C CA . VAL B 1 39 ? 11.227 -0.747 -16.25 1 94.31 39 VAL B CA 1
ATOM 2943 C C . VAL B 1 39 ? 10.391 -0.268 -17.438 1 94.31 39 VAL B C 1
ATOM 2945 O O . VAL B 1 39 ? 10.07 0.919 -17.531 1 94.31 39 VAL B O 1
ATOM 2948 N N . LYS B 1 40 ? 10.156 -1.121 -18.359 1 95.5 40 LYS B N 1
ATOM 2949 C CA . LYS B 1 40 ? 9.18 -0.95 -19.422 1 95.5 40 LYS B CA 1
ATOM 2950 C C . LYS B 1 40 ? 8.008 -1.912 -19.266 1 95.5 40 LYS B C 1
ATOM 2952 O O . LYS B 1 40 ? 8.211 -3.117 -19.094 1 95.5 40 LYS B O 1
ATOM 2957 N N . VAL B 1 41 ? 6.781 -1.395 -19.281 1 97.06 41 VAL B N 1
ATOM 2958 C CA . VAL B 1 41 ? 5.578 -2.203 -19.125 1 97.06 41 VAL B CA 1
ATOM 2959 C C . VAL B 1 41 ? 4.82 -2.283 -20.438 1 97.06 41 VAL B C 1
ATOM 2961 O O . VAL B 1 41 ? 4.551 -1.258 -21.078 1 97.06 41 VAL B O 1
ATOM 2964 N N . GLU B 1 42 ? 4.484 -3.471 -20.844 1 97.75 42 GLU B N 1
ATOM 2965 C CA . GLU B 1 42 ? 3.727 -3.689 -22.078 1 97.75 42 GLU B CA 1
ATOM 2966 C C . GLU B 1 42 ? 2.598 -4.691 -21.859 1 97.75 42 GLU B C 1
ATOM 2968 O O . GLU B 1 42 ? 2.734 -5.625 -21.062 1 97.75 42 GLU B O 1
ATOM 2973 N N . THR B 1 43 ? 1.527 -4.477 -22.562 1 98.38 43 THR B N 1
ATOM 2974 C CA . THR B 1 43 ? 0.472 -5.484 -22.578 1 98.38 43 THR B CA 1
ATOM 2975 C C . THR B 1 43 ? 0.81 -6.609 -23.547 1 98.38 43 THR B C 1
ATOM 2977 O O . THR B 1 43 ? 0.979 -6.371 -24.75 1 98.38 43 THR B O 1
ATOM 2980 N N . LEU B 1 44 ? 0.884 -7.785 -23.047 1 98.44 44 LEU B N 1
ATOM 2981 C CA . LEU B 1 44 ? 1.179 -8.953 -23.875 1 98.44 44 LEU B CA 1
ATOM 2982 C C . LEU B 1 44 ? -0.101 -9.547 -24.453 1 98.44 44 LEU B C 1
ATOM 2984 O O . LEU B 1 44 ? -0.143 -9.922 -25.625 1 98.44 44 LEU B O 1
ATOM 2988 N N . PHE B 1 45 ? -1.036 -9.617 -23.641 1 98.44 45 PHE B N 1
ATOM 2989 C CA . PHE B 1 45 ? -2.33 -10.195 -23.969 1 98.44 45 PHE B CA 1
ATOM 2990 C C . PHE B 1 45 ? -3.428 -9.633 -23.078 1 98.44 45 PHE B C 1
ATOM 2992 O O . PHE B 1 45 ? -3.188 -9.32 -21.906 1 98.44 45 PHE B O 1
ATOM 2999 N N . GLN B 1 46 ? -4.645 -9.539 -23.641 1 98.69 46 GLN B N 1
ATOM 3000 C CA . GLN B 1 46 ? -5.797 -9.141 -22.844 1 98.69 46 GLN B CA 1
ATOM 3001 C C . GLN B 1 46 ? -7.051 -9.891 -23.281 1 98.69 46 GLN B C 1
ATOM 3003 O O . GLN B 1 46 ? -7.316 -10.031 -24.484 1 98.69 46 GLN B O 1
ATOM 3008 N N . PHE B 1 47 ? -7.766 -10.367 -22.344 1 98.62 47 PHE B N 1
ATOM 3009 C CA . PHE B 1 47 ? -9.047 -10.992 -22.625 1 98.62 47 PHE B CA 1
ATOM 3010 C C . PHE B 1 47 ? -10.039 -9.969 -23.172 1 98.62 47 PHE B C 1
ATOM 3012 O O . PHE B 1 47 ? -9.852 -8.766 -22.984 1 98.62 47 PHE B O 1
ATOM 3019 N N . PRO B 1 48 ? -11.125 -10.422 -23.75 1 97.5 48 PRO B N 1
ATOM 3020 C CA . PRO B 1 48 ? -11.984 -9.477 -24.453 1 97.5 48 PRO B CA 1
ATOM 3021 C C . PRO B 1 48 ? -13.055 -8.859 -23.562 1 97.5 48 PRO B C 1
ATOM 3023 O O . PRO B 1 48 ? -13.586 -7.793 -23.859 1 97.5 48 PRO B O 1
ATOM 3026 N N . ASN B 1 49 ? -13.352 -9.516 -22.406 1 97.12 49 ASN B N 1
ATOM 3027 C CA . ASN B 1 49 ? -14.531 -9.078 -21.656 1 97.12 49 ASN B CA 1
ATOM 3028 C C . ASN B 1 49 ? -14.195 -8.758 -20.203 1 97.12 49 ASN B C 1
ATOM 3030 O O . ASN B 1 49 ? -13.422 -9.484 -19.578 1 97.12 49 ASN B O 1
ATOM 3034 N N . ASN B 1 50 ? -14.844 -7.676 -19.75 1 96.69 50 ASN B N 1
ATOM 3035 C CA . ASN B 1 50 ? -14.828 -7.445 -18.312 1 96.69 50 ASN B CA 1
ATOM 3036 C C . ASN B 1 50 ? -15.359 -8.648 -17.531 1 96.69 50 ASN B C 1
ATOM 3038 O O . ASN B 1 50 ? -16.172 -9.414 -18.062 1 96.69 50 ASN B O 1
ATOM 3042 N N . GLY B 1 51 ? -14.867 -8.797 -16.391 1 96.06 51 GLY B N 1
ATOM 3043 C CA . GLY B 1 51 ? -15.25 -9.953 -15.594 1 96.06 51 GLY B CA 1
ATOM 3044 C C . GLY B 1 51 ? -14.219 -11.07 -15.625 1 96.06 51 GLY B C 1
ATOM 3045 O O . GLY B 1 51 ? -14.25 -11.969 -14.789 1 96.06 51 GLY B O 1
ATOM 3046 N N . SER B 1 52 ? -13.383 -10.992 -16.609 1 98 52 SER B N 1
ATOM 3047 C CA . SER B 1 52 ? -12.273 -11.945 -16.609 1 98 52 SER B CA 1
ATOM 3048 C C . SER B 1 52 ? -11.328 -11.695 -15.445 1 98 52 SER B C 1
ATOM 3050 O O . SER B 1 52 ? -11.18 -10.562 -14.984 1 98 52 SER B O 1
ATOM 3052 N N . TRP B 1 53 ? -10.719 -12.812 -15 1 98.31 53 TRP B N 1
ATOM 3053 C CA . TRP B 1 53 ? -9.906 -12.773 -13.797 1 98.31 53 TRP B CA 1
ATOM 3054 C C . TRP B 1 53 ? -8.766 -13.781 -13.875 1 98.31 53 TRP B C 1
ATOM 3056 O O . TRP B 1 53 ? -8.977 -14.992 -13.719 1 98.31 53 TRP B O 1
ATOM 3066 N N . ILE B 1 54 ? -7.598 -13.266 -14.078 1 98.62 54 ILE B N 1
ATOM 3067 C CA . ILE B 1 54 ? -6.434 -14.141 -14.008 1 98.62 54 ILE B CA 1
ATOM 3068 C C . ILE B 1 54 ? -6.07 -14.398 -12.547 1 98.62 54 ILE B C 1
ATOM 3070 O O . ILE B 1 54 ? -5.875 -13.453 -11.773 1 98.62 54 ILE B O 1
ATOM 3074 N N . GLY B 1 55 ? -5.977 -15.633 -12.219 1 97.19 55 GLY B N 1
ATOM 3075 C CA . GLY B 1 55 ? -5.75 -15.992 -10.828 1 97.19 55 GLY B CA 1
ATOM 3076 C C . GLY B 1 55 ? -4.301 -16.328 -10.531 1 97.19 55 GLY B C 1
ATOM 3077 O O . GLY B 1 55 ? -3.797 -16.016 -9.445 1 97.19 55 GLY B O 1
ATOM 3078 N N . ASN B 1 56 ? -3.656 -17.031 -11.383 1 98.75 56 ASN B N 1
ATOM 3079 C CA . ASN B 1 56 ? -2.277 -17.484 -11.227 1 98.75 56 ASN B CA 1
ATOM 3080 C C . ASN B 1 56 ? -1.632 -17.797 -12.578 1 98.75 56 ASN B C 1
ATOM 3082 O O . ASN B 1 56 ? -2.285 -17.703 -13.617 1 98.75 56 ASN B O 1
ATOM 3086 N N . MET B 1 57 ? -0.346 -18.047 -12.484 1 98.56 57 MET B N 1
ATOM 3087 C CA . MET B 1 57 ? 0.342 -18.391 -13.727 1 98.56 57 MET B CA 1
ATOM 3088 C C . MET B 1 57 ? 1.573 -19.234 -13.453 1 98.56 57 MET B C 1
ATOM 3090 O O . MET B 1 57 ? 2.125 -19.203 -12.352 1 98.56 57 MET B O 1
ATOM 3094 N N . ALA B 1 58 ? 1.984 -19.969 -14.391 1 98.44 58 ALA B N 1
ATOM 3095 C CA . ALA B 1 58 ? 3.219 -20.75 -14.391 1 98.44 58 ALA B CA 1
ATOM 3096 C C . ALA B 1 58 ? 3.959 -20.609 -15.719 1 98.44 58 ALA B C 1
ATOM 3098 O O . ALA B 1 58 ? 3.336 -20.438 -16.766 1 98.44 58 ALA B O 1
ATOM 3099 N N . LEU B 1 59 ? 5.242 -20.594 -15.586 1 97.94 59 LEU B N 1
ATOM 3100 C CA . LEU B 1 59 ? 6.09 -20.547 -16.781 1 97.94 59 LEU B CA 1
ATOM 3101 C C . LEU B 1 59 ? 6.445 -21.953 -17.25 1 97.94 59 LEU B C 1
ATOM 3103 O O . LEU B 1 59 ? 6.926 -22.766 -16.453 1 97.94 59 LEU B O 1
ATOM 3107 N N . ARG B 1 60 ? 6.23 -22.203 -18.484 1 96.94 60 ARG B N 1
ATOM 3108 C CA . ARG B 1 60 ? 6.633 -23.469 -19.078 1 96.94 60 ARG B CA 1
ATOM 3109 C C . ARG B 1 60 ? 8.094 -23.422 -19.516 1 96.94 60 ARG B C 1
ATOM 3111 O O . ARG B 1 60 ? 8.672 -22.344 -19.656 1 96.94 60 ARG B O 1
ATOM 3118 N N . SER B 1 61 ? 8.609 -24.641 -19.797 1 95.19 61 SER B N 1
ATOM 3119 C CA . SER B 1 61 ? 10.008 -24.734 -20.188 1 95.19 61 SER B CA 1
ATOM 3120 C C . SER B 1 61 ? 10.258 -24.078 -21.547 1 95.19 61 SER B C 1
ATOM 3122 O O . SER B 1 61 ? 11.383 -23.656 -21.828 1 95.19 61 SER B O 1
ATOM 3124 N N . ASP B 1 62 ? 9.266 -23.922 -22.344 1 93.81 62 ASP B N 1
ATOM 3125 C CA . ASP B 1 62 ? 9.43 -23.328 -23.672 1 93.81 62 ASP B CA 1
ATOM 3126 C C . ASP B 1 62 ? 9.32 -21.797 -23.594 1 93.81 62 ASP B C 1
ATOM 3128 O O . ASP B 1 62 ? 9.406 -21.109 -24.609 1 93.81 62 ASP B O 1
ATOM 3132 N N . GLY B 1 63 ? 9.062 -21.328 -22.438 1 95.94 63 GLY B N 1
ATOM 3133 C CA . GLY B 1 63 ? 9.039 -19.875 -22.25 1 95.94 63 GLY B CA 1
ATOM 3134 C C . GLY B 1 63 ? 7.637 -19.297 -22.312 1 95.94 63 GLY B C 1
ATOM 3135 O O . GLY B 1 63 ? 7.445 -18.109 -22.062 1 95.94 63 GLY B O 1
ATOM 3136 N N . ASN B 1 64 ? 6.652 -20.141 -22.578 1 97.06 64 ASN B N 1
ATOM 3137 C CA . ASN B 1 64 ? 5.27 -19.672 -22.609 1 97.06 64 ASN B CA 1
ATOM 3138 C C . ASN B 1 64 ? 4.609 -19.781 -21.234 1 97.06 64 ASN B C 1
ATOM 3140 O O . ASN B 1 64 ? 5.16 -20.391 -20.328 1 97.06 64 ASN B O 1
ATOM 3144 N N . LEU B 1 65 ? 3.457 -19.109 -21.172 1 98.5 65 LEU B N 1
ATOM 3145 C CA . LEU B 1 65 ? 2.793 -19.047 -19.875 1 98.5 65 LEU B CA 1
ATOM 3146 C C . LEU B 1 65 ? 1.529 -19.906 -19.859 1 98.5 65 LEU B C 1
ATOM 3148 O O . LEU B 1 65 ? 0.794 -19.938 -20.859 1 98.5 65 LEU B O 1
ATOM 3152 N N . LEU B 1 66 ? 1.346 -20.609 -18.812 1 98.5 66 LEU B N 1
ATOM 3153 C CA . LEU B 1 66 ? 0.015 -21.078 -18.453 1 98.5 66 LEU B CA 1
ATOM 3154 C C . LEU B 1 66 ? -0.656 -20.141 -17.469 1 98.5 66 LEU B C 1
ATOM 3156 O O . LEU B 1 66 ? -0.056 -19.75 -16.453 1 98.5 66 LEU B O 1
ATOM 3160 N N . VAL B 1 67 ? -1.9 -19.781 -17.75 1 98.62 67 VAL B N 1
ATOM 3161 C CA . VAL B 1 67 ? -2.654 -18.828 -16.938 1 98.62 67 VAL B CA 1
ATOM 3162 C C . VAL B 1 67 ? -3.949 -19.469 -16.453 1 98.62 67 VAL B C 1
ATOM 3164 O O . VAL B 1 67 ? -4.707 -20.031 -17.25 1 98.62 67 VAL B O 1
ATOM 3167 N N . THR B 1 68 ? -4.191 -19.422 -15.125 1 98.81 68 THR B N 1
ATOM 3168 C CA . THR B 1 68 ? -5.457 -19.891 -14.578 1 98.81 68 THR B CA 1
ATOM 3169 C C . THR B 1 68 ? -6.453 -18.734 -14.453 1 98.81 68 THR B C 1
ATOM 3171 O O . THR B 1 68 ? -6.055 -17.578 -14.312 1 98.81 68 THR B O 1
ATOM 3174 N N . ARG B 1 69 ? -7.688 -19.094 -14.5 1 98.62 69 ARG B N 1
ATOM 3175 C CA . ARG B 1 69 ? -8.75 -18.094 -14.391 1 98.62 69 ARG B CA 1
ATOM 3176 C C . ARG B 1 69 ? -9.664 -18.391 -13.211 1 98.62 69 ARG B C 1
ATOM 3178 O O . ARG B 1 69 ? -10.086 -19.531 -13.016 1 98.62 69 ARG B O 1
ATOM 3185 N N . LEU B 1 70 ? -9.953 -17.359 -12.516 1 98.06 70 LEU B N 1
ATOM 3186 C CA . LEU B 1 70 ? -10.836 -17.516 -11.359 1 98.06 70 LEU B CA 1
ATOM 3187 C C . LEU B 1 70 ? -12.297 -17.406 -11.789 1 98.06 70 LEU B C 1
ATOM 3189 O O . LEU B 1 70 ? -13.188 -17.938 -11.109 1 98.06 70 LEU B O 1
ATOM 3193 N N . ASP B 1 71 ? -12.625 -16.703 -12.836 1 97.88 71 ASP B N 1
ATOM 3194 C CA . ASP B 1 71 ? -13.992 -16.438 -13.266 1 97.88 71 ASP B CA 1
ATOM 3195 C C . ASP B 1 71 ? -14.562 -17.609 -14.07 1 97.88 71 ASP B C 1
ATOM 3197 O O . ASP B 1 71 ? -15.766 -17.688 -14.305 1 97.88 71 ASP B O 1
ATOM 3201 N N . THR B 1 72 ? -13.727 -18.453 -14.531 1 98.12 72 THR B N 1
ATOM 3202 C CA . THR B 1 72 ? -14.078 -19.672 -15.25 1 98.12 72 THR B CA 1
ATOM 3203 C C . THR B 1 72 ? -13.055 -20.781 -14.969 1 98.12 72 THR B C 1
ATOM 3205 O O . THR B 1 72 ? -11.906 -20.484 -14.633 1 98.12 72 THR B O 1
ATOM 3208 N N . PRO B 1 73 ? -13.469 -22.031 -15.062 1 98.38 73 PRO B N 1
ATOM 3209 C CA . PRO B 1 73 ? -12.562 -23.125 -14.711 1 98.38 73 PRO B CA 1
ATOM 3210 C C . PRO B 1 73 ? -11.609 -23.5 -15.844 1 98.38 73 PRO B C 1
ATOM 3212 O O . PRO B 1 73 ? -11.539 -24.672 -16.234 1 98.38 73 PRO B O 1
ATOM 3215 N N . GLU B 1 74 ? -10.859 -22.516 -16.281 1 98.25 74 GLU B N 1
ATOM 3216 C CA . GLU B 1 74 ? -10.039 -22.719 -17.469 1 98.25 74 GLU B CA 1
ATOM 3217 C C . GLU B 1 74 ? -8.578 -22.375 -17.203 1 98.25 74 GLU B C 1
ATOM 3219 O O . GLU B 1 74 ? -8.281 -21.484 -16.391 1 98.25 74 GLU B O 1
ATOM 3224 N N . VAL B 1 75 ? -7.703 -23.141 -17.891 1 98.44 75 VAL B N 1
ATOM 3225 C CA . VAL B 1 75 ? -6.289 -22.812 -18.031 1 98.44 75 VAL B CA 1
ATOM 3226 C C . VAL B 1 75 ? -5.98 -22.422 -19.469 1 98.44 75 VAL B C 1
ATOM 3228 O O . VAL B 1 75 ? -6.391 -23.109 -20.406 1 98.44 75 VAL B O 1
ATOM 3231 N N . TRP B 1 76 ? -5.289 -21.281 -19.609 1 98.19 76 TRP B N 1
ATOM 3232 C CA . TRP B 1 76 ? -4.957 -20.766 -20.938 1 98.19 76 TRP B CA 1
ATOM 3233 C C . TRP B 1 76 ? -3.449 -20.797 -21.156 1 98.19 76 TRP B C 1
ATOM 3235 O O . TRP B 1 76 ? -2.67 -20.625 -20.219 1 98.19 76 TRP B O 1
ATOM 3245 N N . LEU B 1 77 ? -3.102 -21.062 -22.406 1 97.5 77 LEU B N 1
ATOM 3246 C CA . LEU B 1 77 ? -1.719 -20.938 -22.859 1 97.5 77 LEU B CA 1
ATOM 3247 C C . LEU B 1 77 ? -1.48 -19.609 -23.547 1 97.5 77 LEU B C 1
ATOM 3249 O O . LEU B 1 77 ? -2.178 -19.266 -24.5 1 97.5 77 LEU B O 1
ATOM 3253 N N . VAL B 1 78 ? -0.524 -18.844 -23.031 1 98.12 78 VAL B N 1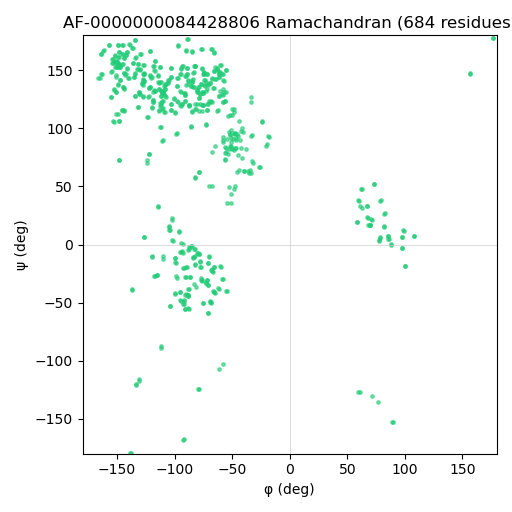
ATOM 3254 C CA . VAL B 1 78 ? -0.18 -17.547 -23.625 1 98.12 78 VAL B CA 1
ATOM 3255 C C . VAL B 1 78 ? 1.218 -17.609 -24.234 1 98.12 78 VAL B C 1
ATOM 3257 O O . VAL B 1 78 ? 2.197 -17.891 -23.531 1 98.12 78 VAL B O 1
ATOM 3260 N N . ASP B 1 79 ? 1.283 -17.344 -25.484 1 97.69 79 ASP B N 1
ATOM 3261 C CA . ASP B 1 79 ? 2.564 -17.234 -26.172 1 97.69 79 ASP B CA 1
ATOM 3262 C C . ASP B 1 79 ? 3.248 -15.906 -25.859 1 97.69 79 ASP B C 1
ATOM 3264 O O . ASP B 1 79 ? 2.74 -14.844 -26.203 1 97.69 79 ASP B O 1
ATOM 3268 N N . THR B 1 80 ? 4.406 -15.977 -25.297 1 97.75 80 THR B N 1
ATOM 3269 C CA . THR B 1 80 ? 5.027 -14.766 -24.781 1 97.75 80 THR B CA 1
ATOM 3270 C C . THR B 1 80 ? 5.727 -13.992 -25.891 1 97.75 80 THR B C 1
ATOM 3272 O O . THR B 1 80 ? 6.184 -12.867 -25.688 1 97.75 80 THR B O 1
ATOM 3275 N N . THR B 1 81 ? 5.871 -14.516 -27.016 1 95.62 81 THR B N 1
ATOM 3276 C CA . THR B 1 81 ? 6.473 -13.844 -28.172 1 95.62 81 THR B CA 1
ATOM 3277 C C . THR B 1 81 ? 5.398 -13.156 -29.016 1 95.62 81 THR B C 1
ATOM 3279 O O . THR B 1 81 ? 5.484 -11.961 -29.281 1 95.62 81 THR B O 1
ATOM 3282 N N . SER B 1 82 ? 4.324 -13.883 -29.328 1 96.25 82 SER B N 1
ATOM 3283 C CA . SER B 1 82 ? 3.303 -13.352 -30.234 1 96.25 82 SER B CA 1
ATOM 3284 C C . SER B 1 82 ? 2.217 -12.609 -29.469 1 96.25 82 SER B C 1
ATOM 3286 O O . SER B 1 82 ? 1.477 -11.812 -30.031 1 96.25 82 SER B O 1
ATOM 3288 N N . GLY B 1 83 ? 2.033 -13.031 -28.25 1 97.06 83 GLY B N 1
ATOM 3289 C CA . GLY B 1 83 ? 0.95 -12.461 -27.469 1 97.06 83 GLY B CA 1
ATOM 3290 C C . GLY B 1 83 ? -0.383 -13.148 -27.703 1 97.06 83 GLY B C 1
ATOM 3291 O O . GLY B 1 83 ? -1.419 -12.68 -27.219 1 97.06 83 GLY B O 1
ATOM 3292 N N . LYS B 1 84 ? -0.353 -14.18 -28.406 1 96.88 84 LYS B N 1
ATOM 3293 C CA . LYS B 1 84 ? -1.582 -14.938 -28.641 1 96.88 84 LYS B CA 1
ATOM 3294 C C . LYS B 1 84 ? -1.853 -15.898 -27.484 1 96.88 84 LYS B C 1
ATOM 3296 O O . LYS B 1 84 ? -0.918 -16.406 -26.859 1 96.88 84 LYS B O 1
ATOM 3301 N N . ALA B 1 85 ? -3.139 -16.109 -27.234 1 97.5 85 ALA B N 1
ATOM 3302 C CA . ALA B 1 85 ? -3.541 -17.031 -26.188 1 97.5 85 ALA B CA 1
ATOM 3303 C C . ALA B 1 85 ? -4.539 -18.062 -26.703 1 97.5 85 ALA B C 1
ATOM 3305 O O . ALA B 1 85 ? -5.375 -17.75 -27.547 1 97.5 85 ALA B O 1
ATOM 3306 N N . THR B 1 86 ? -4.398 -19.25 -26.234 1 96.19 86 THR B N 1
ATOM 3307 C CA . THR B 1 86 ? -5.328 -20.328 -26.578 1 96.19 86 THR B CA 1
ATOM 3308 C C . THR B 1 86 ? -5.77 -21.078 -25.328 1 96.19 86 THR B C 1
ATOM 3310 O O . THR B 1 86 ? -5.023 -21.172 -24.359 1 96.19 86 THR B O 1
ATOM 3313 N N . LEU B 1 87 ? -6.953 -21.609 -25.391 1 96.81 87 LEU B N 1
ATOM 3314 C CA . LEU B 1 87 ? -7.445 -22.453 -24.297 1 96.81 87 LEU B CA 1
ATOM 3315 C C . LEU B 1 87 ? -6.676 -23.766 -24.219 1 96.81 87 LEU B C 1
ATOM 3317 O O . LEU B 1 87 ? -6.605 -24.5 -25.203 1 96.81 87 LEU B O 1
ATOM 3321 N N . ALA B 1 88 ? -6.113 -24.031 -23.078 1 96.31 88 ALA B N 1
ATOM 3322 C CA . ALA B 1 88 ? -5.387 -25.281 -22.891 1 96.31 88 ALA B CA 1
ATOM 3323 C C . ALA B 1 88 ? -6.305 -26.375 -22.359 1 96.31 88 ALA B C 1
ATOM 3325 O O . ALA B 1 88 ? -6.219 -27.531 -22.781 1 96.31 88 ALA B O 1
ATOM 3326 N N . TYR B 1 89 ? -7.133 -25.984 -21.391 1 97 89 TYR B N 1
ATOM 3327 C CA . TYR B 1 89 ? -8.039 -26.969 -20.828 1 97 89 TYR B CA 1
ATOM 3328 C C . TYR B 1 89 ? -9.172 -26.281 -20.062 1 97 89 TYR B C 1
ATOM 3330 O O . TYR B 1 89 ? -8.969 -25.25 -19.438 1 97 89 TYR B O 1
ATOM 3338 N N . SER B 1 90 ? -10.336 -26.875 -20.078 1 97.94 90 SER B N 1
ATOM 3339 C CA . SER B 1 90 ? -11.484 -26.484 -19.266 1 97.94 90 SER B CA 1
ATOM 3340 C C . SER B 1 90 ? -11.93 -27.609 -18.344 1 97.94 90 SER B C 1
ATOM 3342 O O . SER B 1 90 ? -12.289 -28.688 -18.812 1 97.94 90 SER B O 1
ATOM 3344 N N . PHE B 1 91 ? -11.859 -27.359 -17.062 1 97.94 91 PHE B N 1
ATOM 3345 C CA . PHE B 1 91 ? -12.195 -28.391 -16.094 1 97.94 91 PHE B CA 1
ATOM 3346 C C . PHE B 1 91 ? -13.711 -28.516 -15.945 1 97.94 91 PHE B C 1
ATOM 3348 O O . PHE B 1 91 ? -14.406 -27.516 -15.797 1 97.94 91 PHE B O 1
ATOM 3355 N N . PRO B 1 92 ? -14.172 -29.734 -15.93 1 97.31 92 PRO B N 1
ATOM 3356 C CA . PRO B 1 92 ? -15.617 -29.922 -15.766 1 97.31 92 PRO B CA 1
ATOM 3357 C C . PRO B 1 92 ? -16.047 -29.859 -14.305 1 97.31 92 PRO B C 1
ATOM 3359 O O . PRO B 1 92 ? -15.242 -30.078 -13.398 1 97.31 92 PRO B O 1
ATOM 3362 N N . ASN B 1 93 ? -17.328 -29.469 -13.992 1 96.5 93 ASN B N 1
ATOM 3363 C CA . ASN B 1 93 ? -18.062 -29.594 -12.734 1 96.5 93 ASN B CA 1
ATOM 3364 C C . ASN B 1 93 ? -17.5 -28.672 -11.656 1 96.5 93 ASN B C 1
ATOM 3366 O O . ASN B 1 93 ? -17.625 -28.953 -10.461 1 96.5 93 ASN B O 1
ATOM 3370 N N . VAL B 1 94 ? -16.75 -27.734 -12.023 1 98.25 94 VAL B N 1
ATOM 3371 C CA . VAL B 1 94 ? -16.297 -26.672 -11.133 1 98.25 94 VAL B CA 1
ATOM 3372 C C . VAL B 1 94 ? -16.438 -25.312 -11.828 1 98.25 94 VAL B C 1
ATOM 3374 O O . VAL B 1 94 ? -16.797 -25.25 -13.008 1 98.25 94 VAL B O 1
ATOM 3377 N N . THR B 1 95 ? -16.125 -24.188 -11.07 1 98.56 95 THR B N 1
ATOM 3378 C CA . THR B 1 95 ? -16.359 -22.875 -11.648 1 98.56 95 THR B CA 1
ATOM 3379 C C . THR B 1 95 ? -15.07 -22.078 -11.75 1 98.56 95 THR B C 1
ATOM 3381 O O . THR B 1 95 ? -15.023 -21.047 -12.43 1 98.56 95 THR B O 1
ATOM 3384 N N . SER B 1 96 ? -14 -22.609 -11.109 1 98.75 96 SER B N 1
ATOM 3385 C CA . SER B 1 96 ? -12.82 -21.766 -11.016 1 98.75 96 SER B CA 1
ATOM 3386 C C . SER B 1 96 ? -11.539 -22.578 -10.953 1 98.75 96 SER B C 1
ATOM 3388 O O . SER B 1 96 ? -11.562 -23.75 -10.531 1 98.75 96 SER B O 1
ATOM 3390 N N . THR B 1 97 ? -10.484 -21.984 -11.414 1 98.69 97 THR B N 1
ATOM 3391 C CA . THR B 1 97 ? -9.133 -22.484 -11.203 1 98.69 97 THR B CA 1
ATOM 3392 C C . THR B 1 97 ? -8.297 -21.469 -10.414 1 98.69 97 THR B C 1
ATOM 3394 O O . THR B 1 97 ? -8.578 -20.266 -10.445 1 98.69 97 THR B O 1
ATOM 3397 N N . PHE B 1 98 ? -7.258 -21.969 -9.68 1 98.44 98 PHE B N 1
ATOM 3398 C CA . PHE B 1 98 ? -6.461 -21.188 -8.758 1 98.44 98 PHE B CA 1
ATOM 3399 C C . PHE B 1 98 ? -4.973 -21.453 -8.953 1 98.44 98 PHE B C 1
ATOM 3401 O O . PHE B 1 98 ? -4.434 -21.234 -10.039 1 98.44 98 PHE B O 1
ATOM 3408 N N . GLY B 1 99 ? -4.297 -21.906 -7.984 1 98.81 99 GLY B N 1
ATOM 3409 C CA . GLY B 1 99 ? -2.863 -22.156 -8.039 1 98.81 99 GLY B CA 1
ATOM 3410 C C . GLY B 1 99 ? -2.469 -23.172 -9.078 1 98.81 99 GLY B C 1
ATOM 3411 O O . GLY B 1 99 ? -3.201 -24.141 -9.32 1 98.81 99 GLY B O 1
ATOM 3412 N N . ILE B 1 100 ? -1.327 -23.031 -9.625 1 98.88 100 ILE B N 1
ATOM 3413 C CA . ILE B 1 100 ? -0.747 -23.922 -10.617 1 98.88 100 ILE B CA 1
ATOM 3414 C C . ILE B 1 100 ? 0.763 -24.016 -10.406 1 98.88 100 ILE B C 1
ATOM 3416 O O . ILE B 1 100 ? 1.421 -23.016 -10.133 1 98.88 100 ILE B O 1
ATOM 3420 N N . SER B 1 101 ? 1.276 -25.172 -10.461 1 98.69 101 SER B N 1
ATOM 3421 C CA . SER B 1 101 ? 2.713 -25.391 -10.328 1 98.69 101 SER B CA 1
ATOM 3422 C C . SER B 1 101 ? 3.15 -26.641 -11.094 1 98.69 101 SER B C 1
ATOM 3424 O O . SER B 1 101 ? 2.434 -27.641 -11.125 1 98.69 101 SER B O 1
ATOM 3426 N N . GLU B 1 102 ? 4.328 -26.547 -11.648 1 98.25 102 GLU B N 1
ATOM 3427 C CA . GLU B 1 102 ? 4.863 -27.703 -12.359 1 98.25 102 GLU B CA 1
ATOM 3428 C C . GLU B 1 102 ? 5.344 -28.781 -11.391 1 98.25 102 GLU B C 1
ATOM 3430 O O . GLU B 1 102 ? 6.102 -28.5 -10.461 1 98.25 102 GLU B O 1
ATOM 3435 N N . ILE B 1 103 ? 4.926 -29.984 -11.656 1 98.38 103 ILE B N 1
ATOM 3436 C CA . ILE B 1 103 ? 5.277 -31.047 -10.719 1 98.38 103 ILE B CA 1
ATOM 3437 C C . ILE B 1 103 ? 6.191 -32.062 -11.406 1 98.38 103 ILE B C 1
ATOM 3439 O O . ILE B 1 103 ? 6.914 -32.812 -10.734 1 98.38 103 ILE B O 1
ATOM 3443 N N . GLU B 1 104 ? 6.117 -32.188 -12.656 1 96.94 104 GLU B N 1
ATOM 3444 C CA . GLU B 1 104 ? 7.02 -32.906 -13.57 1 96.94 104 GLU B CA 1
ATOM 3445 C C . GLU B 1 104 ? 7.18 -32.125 -14.875 1 96.94 104 GLU B C 1
ATOM 3447 O O . GLU B 1 104 ? 6.473 -31.141 -15.109 1 96.94 104 GLU B O 1
ATOM 3452 N N . ASP B 1 105 ? 8.164 -32.5 -15.648 1 95.62 105 ASP B N 1
ATOM 3453 C CA . ASP B 1 105 ? 8.359 -31.797 -16.906 1 95.62 105 ASP B CA 1
ATOM 3454 C C . ASP B 1 105 ? 7.074 -31.781 -17.734 1 95.62 105 ASP B C 1
ATOM 3456 O O . ASP B 1 105 ? 6.586 -32.812 -18.172 1 95.62 105 ASP B O 1
ATOM 3460 N N . ASN B 1 106 ? 6.496 -30.594 -17.859 1 95.5 106 ASN B N 1
ATOM 3461 C CA . ASN B 1 106 ? 5.312 -30.312 -18.672 1 95.5 106 ASN B CA 1
ATOM 3462 C C . ASN B 1 106 ? 4.059 -30.953 -18.062 1 95.5 106 ASN B C 1
ATOM 3464 O O . ASN B 1 106 ? 3.098 -31.234 -18.766 1 95.5 106 ASN B O 1
ATOM 3468 N N . ILE B 1 107 ? 4.156 -31.312 -16.859 1 97.19 107 ILE B N 1
ATOM 3469 C CA . ILE B 1 107 ? 3.008 -31.734 -16.078 1 97.19 107 ILE B CA 1
ATOM 3470 C C . ILE B 1 107 ? 2.799 -30.781 -14.898 1 97.19 107 ILE B C 1
ATOM 3472 O O . ILE B 1 107 ? 3.729 -30.516 -14.133 1 97.19 107 ILE B O 1
ATOM 3476 N N . PHE B 1 108 ? 1.577 -30.359 -14.734 1 98.44 108 PHE B N 1
ATOM 3477 C CA . PHE B 1 108 ? 1.277 -29.328 -13.75 1 98.44 108 PHE B CA 1
ATOM 3478 C C . PHE B 1 108 ? 0.164 -29.781 -12.812 1 98.44 108 PHE B C 1
ATOM 3480 O O . PHE B 1 108 ? -0.772 -30.469 -13.234 1 98.44 108 PHE B O 1
ATOM 3487 N N . ALA B 1 109 ? 0.319 -29.469 -11.555 1 98.88 109 ALA B N 1
ATOM 3488 C CA . ALA B 1 109 ? -0.806 -29.516 -10.625 1 98.88 109 ALA B CA 1
ATOM 3489 C C . ALA B 1 109 ? -1.597 -28.219 -10.648 1 98.88 109 ALA B C 1
ATOM 3491 O O . ALA B 1 109 ? -1.014 -27.125 -10.711 1 98.88 109 ALA B O 1
ATOM 3492 N N . VAL B 1 110 ? -2.91 -28.328 -10.648 1 98.88 110 VAL B N 1
ATOM 3493 C CA . VAL B 1 110 ? -3.799 -27.172 -10.688 1 98.88 110 VAL B CA 1
ATOM 3494 C C . VAL B 1 110 ? -4.859 -27.297 -9.602 1 98.88 110 VAL B C 1
ATOM 3496 O O . VAL B 1 110 ? -5.496 -28.344 -9.461 1 98.88 110 VAL B O 1
ATOM 3499 N N . VAL B 1 111 ? -5.043 -26.234 -8.852 1 98.88 111 VAL B N 1
ATOM 3500 C CA . VAL B 1 111 ? -6.145 -26.156 -7.898 1 98.88 111 VAL B CA 1
ATOM 3501 C C . VAL B 1 111 ? -7.434 -25.781 -8.625 1 98.88 111 VAL B C 1
ATOM 3503 O O . VAL B 1 111 ? -7.457 -24.828 -9.398 1 98.88 111 VAL B O 1
ATOM 3506 N N . VAL B 1 112 ? -8.5 -26.531 -8.359 1 98.81 112 VAL B N 1
ATOM 3507 C CA . VAL B 1 112 ? -9.805 -26.188 -8.906 1 98.81 112 VAL B CA 1
ATOM 3508 C C . VAL B 1 112 ? -10.859 -26.234 -7.805 1 98.81 112 VAL B C 1
ATOM 3510 O O . VAL B 1 112 ? -10.672 -26.906 -6.785 1 98.81 112 VAL B O 1
ATOM 3513 N N . GLY B 1 113 ? -11.898 -25.516 -8.008 1 98.62 113 GLY B N 1
ATOM 3514 C CA . GLY B 1 113 ? -13.016 -25.469 -7.07 1 98.62 113 GLY B CA 1
ATOM 3515 C C . GLY B 1 113 ? -14.086 -24.484 -7.473 1 98.62 113 GLY B C 1
ATOM 3516 O O . GLY B 1 113 ? -14.008 -23.875 -8.547 1 98.62 113 GLY B O 1
ATOM 3517 N N . ASN B 1 114 ? -15.102 -24.469 -6.664 1 98.5 114 ASN B N 1
ATOM 3518 C CA . ASN B 1 114 ? -16.172 -23.5 -6.879 1 98.5 114 ASN B CA 1
ATOM 3519 C C . ASN B 1 114 ? -15.93 -22.219 -6.105 1 98.5 114 ASN B C 1
ATOM 3521 O O . ASN B 1 114 ? -15.633 -22.25 -4.91 1 98.5 114 ASN B O 1
ATOM 3525 N N . PHE B 1 115 ? -16.047 -21.094 -6.82 1 96.19 115 PHE B N 1
ATOM 3526 C CA . PHE B 1 115 ? -15.867 -19.781 -6.238 1 96.19 115 PHE B CA 1
ATOM 3527 C C . PHE B 1 115 ? -16.703 -18.734 -6.98 1 96.19 115 PHE B C 1
ATOM 3529 O O . PHE B 1 115 ? -16.719 -18.719 -8.211 1 96.19 115 PHE B O 1
ATOM 3536 N N . SER B 1 116 ? -17.422 -17.938 -6.223 1 93.06 116 SER B N 1
ATOM 3537 C CA . SER B 1 116 ? -18.188 -16.844 -6.824 1 93.06 116 SER B CA 1
ATOM 3538 C C . SER B 1 116 ? -17.391 -15.547 -6.816 1 93.06 116 SER B C 1
ATOM 3540 O O . SER B 1 116 ? -17.109 -14.992 -5.75 1 93.06 116 SER B O 1
ATOM 3542 N N . ILE B 1 117 ? -17.141 -14.977 -7.941 1 88.88 117 ILE B N 1
ATOM 3543 C CA . ILE B 1 117 ? -16.391 -13.719 -8.008 1 88.88 117 ILE B CA 1
ATOM 3544 C C . ILE B 1 117 ? -17.312 -12.555 -7.688 1 88.88 117 ILE B C 1
ATOM 3546 O O . ILE B 1 117 ? -16.875 -11.414 -7.539 1 88.88 117 ILE B O 1
ATOM 3550 N N . LYS B 1 118 ? -18.594 -12.805 -7.562 1 86.06 118 LYS B N 1
ATOM 3551 C CA . LYS B 1 118 ? -19.578 -11.781 -7.207 1 86.06 118 LYS B CA 1
ATOM 3552 C C . LYS B 1 118 ? -19.703 -11.648 -5.691 1 86.06 118 LYS B C 1
ATOM 3554 O O . LYS B 1 118 ? -19.766 -10.539 -5.164 1 86.06 118 LYS B O 1
ATOM 3559 N N . THR B 1 119 ? -19.641 -12.789 -5.039 1 87.06 119 THR B N 1
ATOM 3560 C CA . THR B 1 119 ? -19.891 -12.773 -3.602 1 87.06 119 THR B CA 1
ATOM 3561 C C . THR B 1 119 ? -18.594 -13.062 -2.834 1 87.06 119 THR B C 1
ATOM 3563 O O . THR B 1 119 ? -18.547 -12.906 -1.611 1 87.06 119 THR B O 1
ATOM 3566 N N . TYR B 1 120 ? -17.578 -13.508 -3.549 1 86.56 120 TYR B N 1
ATOM 3567 C CA . TYR B 1 120 ? -16.281 -13.875 -2.984 1 86.56 120 TYR B CA 1
ATOM 3568 C C . TYR B 1 120 ? -16.422 -15.047 -2.02 1 86.56 120 TYR B C 1
ATOM 3570 O O . TYR B 1 120 ? -15.68 -15.141 -1.036 1 86.56 120 TYR B O 1
ATOM 3578 N N . GLN B 1 121 ? -17.359 -15.906 -2.291 1 91.12 121 GLN B N 1
ATOM 3579 C CA . GLN B 1 121 ? -17.594 -17.078 -1.441 1 91.12 121 GLN B CA 1
ATOM 3580 C C . GLN B 1 121 ? -17.141 -18.359 -2.135 1 91.12 121 GLN B C 1
ATOM 3582 O O . GLN B 1 121 ? -17.469 -18.578 -3.303 1 91.12 121 GLN B O 1
ATOM 3587 N N . PRO B 1 122 ? -16.438 -19.172 -1.383 1 94.94 122 PRO B N 1
ATOM 3588 C CA . PRO B 1 122 ? -16.078 -20.5 -1.914 1 94.94 122 PRO B CA 1
ATOM 3589 C C . PRO B 1 122 ? -17.203 -21.516 -1.758 1 94.94 122 PRO B C 1
ATOM 3591 O O . PRO B 1 122 ? -18.078 -21.359 -0.906 1 94.94 122 PRO B O 1
ATOM 3594 N N . GLY B 1 123 ? -17.188 -22.5 -2.658 1 95.19 123 GLY B N 1
ATOM 3595 C CA . GLY B 1 123 ? -18.062 -23.641 -2.5 1 95.19 123 GLY B CA 1
ATOM 3596 C C . GLY B 1 123 ? -17.484 -24.719 -1.589 1 95.19 123 GLY B C 1
ATOM 3597 O O . GLY B 1 123 ? -16.484 -25.359 -1.93 1 95.19 123 GLY B O 1
ATOM 3598 N N . ALA B 1 124 ? -18.172 -24.891 -0.493 1 90.12 124 ALA B N 1
ATOM 3599 C CA . ALA B 1 124 ? -17.688 -25.844 0.502 1 90.12 124 ALA B CA 1
ATOM 3600 C C . ALA B 1 124 ? -17.516 -27.234 -0.109 1 90.12 124 ALA B C 1
ATOM 3602 O O . ALA B 1 124 ? -18.375 -27.703 -0.843 1 90.12 124 ALA B O 1
ATOM 3603 N N . GLY B 1 125 ? -16.312 -27.812 0.168 1 96.56 125 GLY B N 1
ATOM 3604 C CA . GLY B 1 125 ? -16.047 -29.203 -0.199 1 96.56 125 GLY B CA 1
ATOM 3605 C C . GLY B 1 125 ? -15.727 -29.375 -1.671 1 96.56 125 GLY B C 1
ATOM 3606 O O . GLY B 1 125 ? -15.531 -30.5 -2.139 1 96.56 125 GLY B O 1
ATOM 3607 N N . SER B 1 126 ? -15.594 -28.312 -2.426 1 98.31 126 SER B N 1
ATOM 3608 C CA . SER B 1 126 ? -15.492 -28.422 -3.877 1 98.31 126 SER B CA 1
ATOM 3609 C C . SER B 1 126 ? -14.031 -28.469 -4.324 1 98.31 126 SER B C 1
ATOM 3611 O O . SER B 1 126 ? -13.742 -28.734 -5.492 1 98.31 126 SER B O 1
ATOM 3613 N N . PHE B 1 127 ? -13.117 -28.297 -3.441 1 98.75 127 PHE B N 1
ATOM 3614 C CA . PHE B 1 127 ? -11.75 -28.031 -3.873 1 98.75 127 PHE B CA 1
ATOM 3615 C C . PHE B 1 127 ? -10.977 -29.328 -4.047 1 98.75 127 PHE B C 1
ATOM 3617 O O . PHE B 1 127 ? -11.133 -30.266 -3.248 1 98.75 127 PHE B O 1
ATOM 3624 N N . SER B 1 128 ? -10.234 -29.391 -5.105 1 98.81 128 SER B N 1
ATOM 3625 C CA . SER B 1 128 ? -9.367 -30.531 -5.43 1 98.81 128 SER B CA 1
ATOM 3626 C C . SER B 1 128 ? -8.125 -30.062 -6.18 1 98.81 128 SER B C 1
ATOM 3628 O O . SER B 1 128 ? -8.023 -28.906 -6.586 1 98.81 128 SER B O 1
ATOM 3630 N N . VAL B 1 129 ? -7.184 -30.969 -6.23 1 98.94 129 VAL B N 1
ATOM 3631 C CA . VAL B 1 129 ? -5.984 -30.797 -7.043 1 98.94 129 VAL B CA 1
ATOM 3632 C C . VAL B 1 129 ? -6.039 -31.719 -8.258 1 98.94 129 VAL B C 1
ATOM 3634 O O . VAL B 1 129 ? -6.285 -32.906 -8.125 1 98.94 129 VAL B O 1
ATOM 3637 N N . GLN B 1 130 ? -5.855 -31.062 -9.438 1 98.75 130 GLN B N 1
ATOM 3638 C CA . GLN B 1 130 ? -5.867 -31.797 -10.703 1 98.75 130 GLN B CA 1
ATOM 3639 C C . GLN B 1 130 ? -4.484 -31.797 -11.344 1 98.75 130 GLN B C 1
ATOM 3641 O O . GLN B 1 130 ? -3.67 -30.906 -11.086 1 98.75 130 GLN B O 1
ATOM 3646 N N . LYS B 1 131 ? -4.285 -32.812 -12.086 1 98.19 131 LYS B N 1
ATOM 3647 C CA . LYS B 1 131 ? -3.084 -32.906 -12.914 1 98.19 131 LYS B CA 1
ATOM 3648 C C . LYS B 1 131 ? -3.375 -32.531 -14.359 1 98.19 131 LYS B C 1
ATOM 3650 O O . LYS B 1 131 ? -4.344 -33 -14.953 1 98.19 131 LYS B O 1
ATOM 3655 N N . LEU B 1 132 ? -2.643 -31.625 -14.828 1 97.44 132 LEU B N 1
ATOM 3656 C CA . LEU B 1 132 ? -2.697 -31.219 -16.234 1 97.44 132 LEU B CA 1
ATOM 3657 C C . LEU B 1 132 ? -1.437 -31.656 -16.969 1 97.44 132 LEU B C 1
ATOM 3659 O O . LEU B 1 132 ? -0.339 -31.188 -16.656 1 97.44 132 LEU B O 1
ATOM 3663 N N . ASP B 1 133 ? -1.536 -32.531 -17.984 1 96.25 133 ASP B N 1
ATOM 3664 C CA . ASP B 1 133 ? -0.417 -33.156 -18.672 1 96.25 133 ASP B CA 1
ATOM 3665 C C . ASP B 1 133 ? -0.31 -32.688 -20.109 1 96.25 133 ASP B C 1
ATOM 3667 O O . ASP B 1 133 ? -1.227 -32.875 -20.906 1 96.25 133 ASP B O 1
ATOM 3671 N N . PHE B 1 134 ? 0.801 -32.094 -20.375 1 94.25 134 PHE B N 1
ATOM 3672 C CA . PHE B 1 134 ? 0.997 -31.531 -21.719 1 94.25 134 PHE B CA 1
ATOM 3673 C C . PHE B 1 134 ? 1.879 -32.438 -22.562 1 94.25 134 PHE B C 1
ATOM 3675 O O . PHE B 1 134 ? 2.291 -32.062 -23.656 1 94.25 134 PHE B O 1
ATOM 3682 N N . ASN B 1 135 ? 2.297 -33.625 -22.062 1 89.5 135 ASN B N 1
ATOM 3683 C CA . ASN B 1 135 ? 3.111 -34.562 -22.828 1 89.5 135 ASN B CA 1
ATOM 3684 C C . ASN B 1 135 ? 2.254 -35.438 -23.734 1 89.5 135 ASN B C 1
ATOM 3686 O O . ASN B 1 135 ? 2.771 -36.062 -24.656 1 89.5 135 ASN B O 1
ATOM 3690 N N . ALA B 1 136 ? 1.087 -35.812 -23.391 1 66.38 136 ALA B N 1
ATOM 3691 C CA . ALA B 1 136 ? 0.256 -36.781 -24.094 1 66.38 136 ALA B CA 1
ATOM 3692 C C . ALA B 1 136 ? 0.133 -36.438 -25.578 1 66.38 136 ALA B C 1
ATOM 3694 O O . ALA B 1 136 ? -0.196 -35.312 -25.922 1 66.38 136 ALA B O 1
ATOM 3695 N N . GLN B 1 137 ? 1.184 -36.938 -26.266 1 55.69 137 GLN B N 1
ATOM 3696 C CA . GLN B 1 137 ? 1.27 -36.875 -27.719 1 55.69 137 GLN B CA 1
ATOM 3697 C C . GLN B 1 137 ? -0.038 -37.312 -28.359 1 55.69 137 GLN B C 1
ATOM 3699 O O . GLN B 1 137 ? -0.547 -38.406 -28.062 1 55.69 137 GLN B O 1
ATOM 3704 N N . ALA B 1 138 ? -1 -36.5 -28.625 1 47.09 138 ALA B N 1
ATOM 3705 C CA . ALA B 1 138 ? -2.076 -36.969 -29.5 1 47.09 138 ALA B CA 1
ATOM 3706 C C . ALA B 1 138 ? -1.521 -37.625 -30.75 1 47.09 138 ALA B C 1
ATOM 3708 O O . ALA B 1 138 ? -0.509 -37.188 -31.312 1 47.09 138 ALA B O 1
ATOM 3709 N N . ASN B 1 139 ? -1.677 -38.719 -31.016 1 40.47 139 ASN B N 1
ATOM 3710 C CA . ASN B 1 139 ? -1.756 -39.188 -32.375 1 40.47 139 ASN B CA 1
ATOM 3711 C C . ASN B 1 139 ? -2.41 -38.156 -33.312 1 40.47 139 ASN B C 1
ATOM 3713 O O . ASN B 1 139 ? -3.412 -37.531 -32.938 1 40.47 139 ASN B O 1
ATOM 3717 N N . GLY B 1 140 ? -1.802 -37.656 -34.594 1 40.22 140 GLY B N 1
ATOM 3718 C CA . GLY B 1 140 ? -1.877 -36.844 -35.781 1 40.22 140 GLY B CA 1
ATOM 3719 C C . GLY B 1 140 ? -1.754 -35.344 -35.5 1 40.22 140 GLY B C 1
ATOM 3720 O O . GLY B 1 140 ? -1.361 -34.969 -34.375 1 40.22 140 GLY B O 1
ATOM 3721 N N . ARG B 1 141 ? -2.746 -34.469 -36.094 1 42 141 ARG B N 1
ATOM 3722 C CA . ARG B 1 141 ? -2.818 -33.062 -36.5 1 42 141 ARG B CA 1
ATOM 3723 C C . ARG B 1 141 ? -2.607 -32.125 -35.312 1 42 141 ARG B C 1
ATOM 3725 O O . ARG B 1 141 ? -1.764 -31.234 -35.375 1 42 141 ARG B O 1
ATOM 3732 N N . ALA B 1 142 ? -3.66 -31.375 -34.719 1 42.47 142 ALA B N 1
ATOM 3733 C CA . ALA B 1 142 ? -4.059 -30.078 -34.188 1 42.47 142 ALA B CA 1
ATOM 3734 C C . ALA B 1 142 ? -3.441 -29.859 -32.812 1 42.47 142 ALA B C 1
ATOM 3736 O O . ALA B 1 142 ? -3.104 -30.812 -32.094 1 42.47 142 ALA B O 1
ATOM 3737 N N . LEU B 1 143 ? -3.027 -28.516 -32.344 1 47.41 143 LEU B N 1
ATOM 3738 C CA . LEU B 1 143 ? -2.625 -27.922 -31.078 1 47.41 143 LEU B CA 1
ATOM 3739 C C . LEU B 1 143 ? -3.088 -28.797 -29.906 1 47.41 143 LEU B C 1
ATOM 3741 O O . LEU B 1 143 ? -4.281 -29.078 -29.781 1 47.41 143 LEU B O 1
ATOM 3745 N N . LYS B 1 144 ? -2.219 -29.688 -29.453 1 53.81 144 LYS B N 1
ATOM 3746 C CA . LYS B 1 144 ? -2.324 -30.688 -28.406 1 53.81 144 LYS B CA 1
ATOM 3747 C C . LYS B 1 144 ? -2.961 -30.109 -27.156 1 53.81 144 LYS B C 1
ATOM 3749 O O . LYS B 1 144 ? -2.428 -29.172 -26.547 1 53.81 144 LYS B O 1
ATOM 3754 N N . LEU B 1 145 ? -4.207 -30.234 -26.953 1 72.81 145 LEU B N 1
ATOM 3755 C CA . LEU B 1 145 ? -4.918 -29.922 -25.719 1 72.81 145 LEU B CA 1
ATOM 3756 C C . LEU B 1 145 ? -4.395 -30.781 -24.578 1 72.81 145 LEU B C 1
ATOM 3758 O O . LEU B 1 145 ? -3.975 -31.922 -24.781 1 72.81 145 LEU B O 1
ATOM 3762 N N . ALA B 1 146 ? -4.082 -30.266 -23.406 1 88.19 146 ALA B N 1
ATOM 3763 C CA . ALA B 1 146 ? -3.668 -30.953 -22.188 1 88.19 146 ALA B CA 1
ATOM 3764 C C . ALA B 1 146 ? -4.719 -31.969 -21.75 1 88.19 146 ALA B C 1
ATOM 3766 O O . ALA B 1 146 ? -5.895 -31.859 -22.109 1 88.19 146 ALA B O 1
ATOM 3767 N N . THR B 1 147 ? -4.293 -33.094 -21.281 1 93.94 147 THR B N 1
ATOM 3768 C CA . THR B 1 147 ? -5.199 -34 -20.594 1 93.94 147 THR B CA 1
ATOM 3769 C C . THR B 1 147 ? -5.156 -33.781 -19.094 1 93.94 147 THR B C 1
ATOM 3771 O O . THR B 1 147 ? -4.137 -33.344 -18.547 1 93.94 147 THR B O 1
ATOM 3774 N N . ALA B 1 148 ? -6.301 -34.094 -18.453 1 96.19 148 ALA B N 1
ATOM 3775 C CA . ALA B 1 148 ? -6.375 -33.812 -17.016 1 96.19 148 ALA B CA 1
ATOM 3776 C C . ALA B 1 148 ? -6.812 -35.062 -16.25 1 96.19 148 ALA B C 1
ATOM 3778 O O . ALA B 1 148 ? -7.523 -35.906 -16.797 1 96.19 148 ALA B O 1
ATOM 3779 N N . SER B 1 149 ? -6.336 -35.219 -15.094 1 97.25 149 SER B N 1
ATOM 3780 C CA . SER B 1 149 ? -6.773 -36.25 -14.156 1 97.25 149 SER B CA 1
ATOM 3781 C C . SER B 1 149 ? -6.73 -35.719 -12.719 1 97.25 149 SER B C 1
ATOM 3783 O O . SER B 1 149 ? -5.961 -34.812 -12.398 1 97.25 149 SER B O 1
ATOM 3785 N N . GLU B 1 150 ? -7.551 -36.344 -11.891 1 98.25 150 GLU B N 1
ATOM 3786 C CA . GLU B 1 150 ? -7.617 -35.906 -10.5 1 98.25 150 GLU B CA 1
ATOM 3787 C C . GLU B 1 150 ? -6.457 -36.469 -9.688 1 98.25 150 GLU B C 1
ATOM 3789 O O . GLU B 1 150 ? -6.168 -37.688 -9.75 1 98.25 150 GLU B O 1
ATOM 3794 N N . ILE B 1 151 ? -5.84 -35.656 -8.945 1 98.69 151 ILE B N 1
ATOM 3795 C CA . ILE B 1 151 ? -4.863 -36.094 -7.961 1 98.69 151 ILE B CA 1
ATOM 3796 C C . ILE B 1 151 ? -5.566 -36.406 -6.641 1 98.69 151 ILE B C 1
ATOM 3798 O O . ILE B 1 151 ? -5.449 -37.5 -6.117 1 98.69 151 ILE B O 1
ATOM 3802 N N . VAL B 1 152 ? -6.309 -35.406 -6.156 1 98.88 152 VAL B N 1
ATOM 3803 C CA . VAL B 1 152 ? -6.996 -35.625 -4.887 1 98.88 152 VAL B CA 1
ATOM 3804 C C . VAL B 1 152 ? -8.047 -34.531 -4.672 1 98.88 152 VAL B C 1
ATOM 3806 O O . VAL B 1 152 ? -7.832 -33.375 -5.02 1 98.88 152 VAL B O 1
ATOM 3809 N N . ALA B 1 153 ? -9.172 -34.938 -4.078 1 98.75 153 ALA B N 1
ATOM 3810 C CA . ALA B 1 153 ? -10.117 -34 -3.502 1 98.75 153 ALA B CA 1
ATOM 3811 C C . ALA B 1 153 ? -9.766 -33.688 -2.051 1 98.75 153 ALA B C 1
ATOM 3813 O O . ALA B 1 153 ? -9.344 -34.562 -1.303 1 98.75 153 ALA B O 1
ATOM 3814 N N . ILE B 1 154 ? -9.914 -32.469 -1.675 1 98.75 154 ILE B N 1
ATOM 3815 C CA . ILE B 1 154 ? -9.688 -32.031 -0.298 1 98.75 154 ILE B CA 1
ATOM 3816 C C . ILE B 1 154 ? -10.953 -31.375 0.249 1 98.75 154 ILE B C 1
ATOM 3818 O O . ILE B 1 154 ? -11.008 -30.141 0.375 1 98.75 154 ILE B O 1
ATOM 3822 N N . PRO B 1 155 ? -11.883 -32.094 0.619 1 98.44 155 PRO B N 1
ATOM 3823 C CA . PRO B 1 155 ? -13.18 -31.531 1.027 1 98.44 155 PRO B CA 1
ATOM 3824 C C . PRO B 1 155 ? -13.078 -30.688 2.295 1 98.44 155 PRO B C 1
ATOM 3826 O O . PRO B 1 155 ? -13.953 -29.859 2.555 1 98.44 155 PRO B O 1
ATOM 3829 N N . GLU B 1 156 ? -12.008 -30.859 3.102 1 98.31 156 GLU B N 1
ATOM 3830 C CA . GLU B 1 156 ? -11.82 -30.109 4.336 1 98.31 156 GLU B CA 1
ATOM 3831 C C . GLU B 1 156 ? -11.32 -28.688 4.047 1 98.31 156 GLU B C 1
ATOM 3833 O O . GLU B 1 156 ? -11.32 -27.828 4.934 1 98.31 156 GLU B O 1
ATOM 3838 N N . ALA B 1 157 ? -10.867 -28.484 2.836 1 98.38 157 ALA B N 1
ATOM 3839 C CA . ALA B 1 157 ? -10.398 -27.156 2.473 1 98.38 157 ALA B CA 1
ATOM 3840 C C . ALA B 1 157 ? -11.562 -26.188 2.34 1 98.38 157 ALA B C 1
ATOM 3842 O O . ALA B 1 157 ? -12.664 -26.562 1.942 1 98.38 157 ALA B O 1
ATOM 3843 N N . LEU B 1 158 ? -11.32 -24.938 2.678 1 97.12 158 LEU B N 1
ATOM 3844 C CA . LEU B 1 158 ? -12.328 -23.906 2.479 1 97.12 158 LEU B CA 1
ATOM 3845 C C . LEU B 1 158 ? -12.164 -23.25 1.116 1 97.12 158 LEU B C 1
ATOM 3847 O O . LEU B 1 158 ? -13.094 -23.234 0.31 1 97.12 158 LEU B O 1
ATOM 3851 N N . ALA B 1 159 ? -11 -22.719 0.814 1 97.62 159 ALA B N 1
ATOM 3852 C CA . ALA B 1 159 ? -10.664 -22.188 -0.508 1 97.62 159 ALA B CA 1
ATOM 3853 C C . ALA B 1 159 ? -9.164 -22.266 -0.763 1 97.62 159 ALA B C 1
ATOM 3855 O O . ALA B 1 159 ? -8.398 -21.453 -0.222 1 97.62 159 ALA B O 1
ATOM 3856 N N . LEU B 1 160 ? -8.805 -23.203 -1.576 1 98.56 160 LEU B N 1
ATOM 3857 C CA . LEU B 1 160 ? -7.41 -23.328 -1.971 1 98.56 160 LEU B CA 1
ATOM 3858 C C . LEU B 1 160 ? -7.016 -22.219 -2.945 1 98.56 160 LEU B C 1
ATOM 3860 O O . LEU B 1 160 ? -7.816 -21.812 -3.793 1 98.56 160 LEU B O 1
ATOM 3864 N N . ASN B 1 161 ? -5.816 -21.734 -2.773 1 98 161 ASN B N 1
ATOM 3865 C CA . ASN B 1 161 ? -5.34 -20.578 -3.533 1 98 161 ASN B CA 1
ATOM 3866 C C . ASN B 1 161 ? -3.963 -20.844 -4.141 1 98 161 ASN B C 1
ATOM 3868 O O . ASN B 1 161 ? -3.787 -21.781 -4.914 1 98 161 ASN B O 1
ATOM 3872 N N . GLY B 1 162 ? -2.895 -20.094 -3.766 1 98.69 162 GLY B N 1
ATOM 3873 C CA . GLY B 1 162 ? -1.565 -20.266 -4.328 1 98.69 162 GLY B CA 1
ATOM 3874 C C . GLY B 1 162 ? -0.957 -21.625 -4.031 1 98.69 162 GLY B C 1
ATOM 3875 O O . GLY B 1 162 ? -1.235 -22.219 -2.99 1 98.69 162 GLY B O 1
ATOM 3876 N N . MET B 1 163 ? -0.097 -22.031 -4.93 1 98.75 163 MET B N 1
ATOM 3877 C CA . MET B 1 163 ? 0.565 -23.328 -4.812 1 98.75 163 MET B CA 1
ATOM 3878 C C . MET B 1 163 ? 2.016 -23.25 -5.277 1 98.75 163 MET B C 1
ATOM 3880 O O . MET B 1 163 ? 2.334 -22.484 -6.191 1 98.75 163 MET B O 1
ATOM 3884 N N . ALA B 1 164 ? 2.826 -24.031 -4.629 1 98.56 164 ALA B N 1
ATOM 3885 C CA . ALA B 1 164 ? 4.211 -24.188 -5.066 1 98.56 164 ALA B CA 1
ATOM 3886 C C . ALA B 1 164 ? 4.668 -25.625 -4.941 1 98.56 164 ALA B C 1
ATOM 3888 O O . ALA B 1 164 ? 4.254 -26.344 -4.02 1 98.56 164 ALA B O 1
ATOM 3889 N N . THR B 1 165 ? 5.465 -26.016 -5.883 1 98.31 165 THR B N 1
ATOM 3890 C CA . THR B 1 165 ? 6.125 -27.312 -5.758 1 98.31 165 THR B CA 1
ATOM 3891 C C . THR B 1 165 ? 7.211 -27.266 -4.691 1 98.31 165 THR B C 1
ATOM 3893 O O . THR B 1 165 ? 8.18 -26.516 -4.812 1 98.31 165 THR B O 1
ATOM 3896 N N . PHE B 1 166 ? 6.996 -28.016 -3.695 1 98.06 166 PHE B N 1
ATOM 3897 C CA . PHE B 1 166 ? 7.945 -28.094 -2.592 1 98.06 166 PHE B CA 1
ATOM 3898 C C . PHE B 1 166 ? 9.172 -28.922 -2.986 1 98.06 166 PHE B C 1
ATOM 3900 O O . PHE B 1 166 ? 10.305 -28.484 -2.807 1 98.06 166 PHE B O 1
ATOM 3907 N N . SER B 1 167 ? 8.891 -30.047 -3.504 1 95.19 167 SER B N 1
ATOM 3908 C CA . SER B 1 167 ? 9.945 -30.938 -3.979 1 95.19 167 SER B CA 1
ATOM 3909 C C . SER B 1 167 ? 9.422 -31.875 -5.066 1 95.19 167 SER B C 1
ATOM 3911 O O . SER B 1 167 ? 8.461 -32.594 -4.848 1 95.19 167 SER B O 1
ATOM 3913 N N . ARG B 1 168 ? 10.086 -31.906 -6.168 1 94.31 168 ARG B N 1
ATOM 3914 C CA . ARG B 1 168 ? 9.719 -32.844 -7.215 1 94.31 168 ARG B CA 1
ATOM 3915 C C . ARG B 1 168 ? 10.109 -34.281 -6.828 1 94.31 168 ARG B C 1
ATOM 3917 O O . ARG B 1 168 ? 9.391 -35.219 -7.133 1 94.31 168 ARG B O 1
ATOM 3924 N N . GLU B 1 169 ? 11.18 -34.375 -6.113 1 94.75 169 GLU B N 1
ATOM 3925 C CA . GLU B 1 169 ? 11.68 -35.688 -5.707 1 94.75 169 GLU B CA 1
ATOM 3926 C C . GLU B 1 169 ? 10.703 -36.375 -4.762 1 94.75 169 GLU B C 1
ATOM 3928 O O . GLU B 1 169 ? 10.461 -37.594 -4.879 1 94.75 169 GLU B O 1
ATOM 3933 N N . SER B 1 170 ? 10.172 -35.625 -3.891 1 95.31 170 SER B N 1
ATOM 3934 C CA . SER B 1 170 ? 9.258 -36.219 -2.916 1 95.31 170 SER B CA 1
ATOM 3935 C C . SER B 1 170 ? 7.805 -36.094 -3.377 1 95.31 170 SER B C 1
ATOM 3937 O O . SER B 1 170 ? 6.887 -36.5 -2.658 1 95.31 170 SER B O 1
ATOM 3939 N N . ASN B 1 171 ? 7.562 -35.531 -4.539 1 97.75 171 ASN B N 1
ATOM 3940 C CA . ASN B 1 171 ? 6.238 -35.344 -5.125 1 97.75 171 ASN B CA 1
ATOM 3941 C C . ASN B 1 171 ? 5.344 -34.5 -4.234 1 97.75 171 ASN B C 1
ATOM 3943 O O . ASN B 1 171 ? 4.152 -34.781 -4.09 1 97.75 171 ASN B O 1
ATOM 3947 N N . LEU B 1 172 ? 5.934 -33.5 -3.619 1 98.44 172 LEU B N 1
ATOM 3948 C CA . LEU B 1 172 ? 5.16 -32.719 -2.66 1 98.44 172 LEU B CA 1
ATOM 3949 C C . LEU B 1 172 ? 4.898 -31.312 -3.195 1 98.44 172 LEU B C 1
ATOM 3951 O O . LEU B 1 172 ? 5.809 -30.656 -3.707 1 98.44 172 LEU B O 1
ATOM 3955 N N . VAL B 1 173 ? 3.607 -30.922 -3.074 1 98.81 173 VAL B N 1
ATOM 3956 C CA . VAL B 1 173 ? 3.248 -29.531 -3.287 1 98.81 173 VAL B CA 1
ATOM 3957 C C . VAL B 1 173 ? 2.672 -28.938 -1.999 1 98.81 173 VAL B C 1
ATOM 3959 O O . VAL B 1 173 ? 2.125 -29.672 -1.168 1 98.81 173 VAL B O 1
ATOM 3962 N N . LEU B 1 174 ? 2.873 -27.656 -1.816 1 98.94 174 LEU B N 1
ATOM 3963 C CA . LEU B 1 174 ? 2.23 -26.875 -0.764 1 98.94 174 LEU B CA 1
ATOM 3964 C C . LEU B 1 174 ? 1.175 -25.953 -1.347 1 98.94 174 LEU B C 1
ATOM 3966 O O . LEU B 1 174 ? 1.386 -25.344 -2.404 1 98.94 174 LEU B O 1
ATOM 3970 N N . ILE B 1 175 ? 0.031 -25.891 -0.636 1 98.94 175 ILE B N 1
ATOM 3971 C CA . ILE B 1 175 ? -1.104 -25.125 -1.146 1 98.94 175 ILE B CA 1
ATOM 3972 C C . ILE B 1 175 ? -1.688 -24.266 -0.032 1 98.94 175 ILE B C 1
ATOM 3974 O O . ILE B 1 175 ? -2.033 -24.766 1.038 1 98.94 175 ILE B O 1
ATOM 3978 N N . ALA B 1 176 ? -1.82 -23.016 -0.302 1 98.88 176 ALA B N 1
ATOM 3979 C CA . ALA B 1 176 ? -2.451 -22.109 0.652 1 98.88 176 ALA B CA 1
ATOM 3980 C C . ALA B 1 176 ? -3.963 -22.328 0.695 1 98.88 176 ALA B C 1
ATOM 3982 O O . ALA B 1 176 ? -4.598 -22.531 -0.343 1 98.88 176 ALA B O 1
ATOM 3983 N N . ASP B 1 177 ? -4.5 -22.344 1.82 1 98.75 177 ASP B N 1
ATOM 3984 C CA . ASP B 1 177 ? -5.934 -22.234 2.074 1 98.75 177 ASP B CA 1
ATOM 3985 C C . ASP B 1 177 ? -6.277 -20.922 2.771 1 98.75 177 ASP B C 1
ATOM 3987 O O . ASP B 1 177 ? -6.141 -20.812 3.99 1 98.75 177 ASP B O 1
ATOM 3991 N N . SER B 1 178 ? -6.75 -20 2.041 1 97.75 178 SER B N 1
ATOM 3992 C CA . SER B 1 178 ? -6.781 -18.609 2.465 1 97.75 178 SER B CA 1
ATOM 3993 C C . SER B 1 178 ? -7.762 -18.391 3.613 1 97.75 178 SER B C 1
ATOM 3995 O O . SER B 1 178 ? -7.414 -17.812 4.637 1 97.75 178 SER B O 1
ATOM 3997 N N . PRO B 1 179 ? -8.992 -18.859 3.494 1 96.69 179 PRO B N 1
ATOM 3998 C CA . PRO B 1 179 ? -9.914 -18.609 4.605 1 96.69 179 PRO B CA 1
ATOM 3999 C C . PRO B 1 179 ? -9.586 -19.438 5.844 1 96.69 179 PRO B C 1
ATOM 4001 O O . PRO B 1 179 ? -9.844 -19.016 6.969 1 96.69 179 PRO B O 1
ATOM 4004 N N . LYS B 1 180 ? -9.031 -20.594 5.594 1 97.06 180 LYS B N 1
ATOM 4005 C CA . LYS B 1 180 ? -8.703 -21.469 6.723 1 97.06 180 LYS B CA 1
ATOM 4006 C C . LYS B 1 180 ? -7.441 -20.984 7.434 1 97.06 180 LYS B C 1
ATOM 4008 O O . LYS B 1 180 ? -7.262 -21.219 8.625 1 97.06 180 LYS B O 1
ATOM 4013 N N . GLY B 1 181 ? -6.598 -20.391 6.703 1 98.12 181 GLY B N 1
ATOM 4014 C CA . GLY B 1 181 ? -5.367 -19.859 7.277 1 98.12 181 GLY B CA 1
ATOM 4015 C C . GLY B 1 181 ? -4.312 -20.922 7.512 1 98.12 181 GLY B C 1
ATOM 4016 O O . GLY B 1 181 ? -3.625 -20.906 8.531 1 98.12 181 GLY B O 1
ATOM 4017 N N . VAL B 1 182 ? -4.234 -21.828 6.598 1 98.75 182 VAL B N 1
ATOM 4018 C CA . VAL B 1 182 ? -3.227 -22.891 6.703 1 98.75 182 VAL B CA 1
ATOM 4019 C C . VAL B 1 182 ? -2.621 -23.156 5.328 1 98.75 182 VAL B C 1
ATOM 4021 O O . VAL B 1 182 ? -3.115 -22.656 4.312 1 98.75 182 VAL B O 1
ATOM 4024 N N . MET B 1 183 ? -1.569 -24 5.352 1 98.88 183 MET B N 1
ATOM 4025 C CA . MET B 1 183 ? -1.052 -24.594 4.121 1 98.88 183 MET B CA 1
ATOM 4026 C C . MET B 1 183 ? -1.159 -26.109 4.156 1 98.88 183 MET B C 1
ATOM 4028 O O . MET B 1 183 ? -0.747 -26.734 5.133 1 98.88 183 MET B O 1
ATOM 4032 N N . TRP B 1 184 ? -1.68 -26.594 3.098 1 98.88 184 TRP B N 1
ATOM 4033 C CA . TRP B 1 184 ? -1.746 -28.031 2.928 1 98.88 184 TRP B CA 1
ATOM 4034 C C . TRP B 1 184 ? -0.5 -28.562 2.221 1 98.88 184 TRP B C 1
ATOM 4036 O O . TRP B 1 184 ? 0.056 -27.891 1.351 1 98.88 184 TRP B O 1
ATOM 4046 N N . LYS B 1 185 ? -0.078 -29.734 2.604 1 98.88 185 LYS B N 1
ATOM 4047 C CA . LYS B 1 185 ? 0.828 -30.5 1.748 1 98.88 185 LYS B CA 1
ATOM 4048 C C . LYS B 1 185 ? 0.1 -31.656 1.068 1 98.88 185 LYS B C 1
ATOM 4050 O O . LYS B 1 185 ? -0.759 -32.281 1.676 1 98.88 185 LYS B O 1
ATOM 4055 N N . VAL B 1 186 ? 0.402 -31.844 -0.139 1 98.88 186 VAL B N 1
ATOM 4056 C CA . VAL B 1 186 ? -0.211 -32.906 -0.942 1 98.88 186 VAL B CA 1
ATOM 4057 C C . VAL B 1 186 ? 0.874 -33.719 -1.653 1 98.88 186 VAL B C 1
ATOM 4059 O O . VAL B 1 186 ? 1.755 -33.125 -2.301 1 98.88 186 VAL B O 1
ATOM 4062 N N . ASP B 1 187 ? 0.843 -34.969 -1.544 1 98.88 187 ASP B N 1
ATOM 4063 C CA . ASP B 1 187 ? 1.629 -35.875 -2.385 1 98.88 187 ASP B CA 1
ATOM 4064 C C . ASP B 1 187 ? 0.948 -36.094 -3.732 1 98.88 187 ASP B C 1
ATOM 4066 O O . ASP B 1 187 ? -0.105 -36.75 -3.803 1 98.88 187 ASP B O 1
ATOM 4070 N N . THR B 1 188 ? 1.574 -35.688 -4.742 1 98.62 188 THR B N 1
ATOM 4071 C CA . THR B 1 188 ? 0.916 -35.656 -6.043 1 98.62 188 THR B CA 1
ATOM 4072 C C . THR B 1 188 ? 0.881 -37.031 -6.676 1 98.62 188 THR B C 1
ATOM 4074 O O . THR B 1 188 ? 0.232 -37.25 -7.703 1 98.62 188 THR B O 1
ATOM 4077 N N . LYS B 1 189 ? 1.542 -37.969 -6.113 1 97.88 189 LYS B N 1
ATOM 4078 C CA . LYS B 1 189 ? 1.526 -39.344 -6.617 1 97.88 189 LYS B CA 1
ATOM 4079 C C . LYS B 1 189 ? 0.493 -40.188 -5.879 1 97.88 189 LYS B C 1
ATOM 4081 O O . LYS B 1 189 ? -0.269 -40.906 -6.5 1 97.88 189 LYS B O 1
ATOM 4086 N N . THR B 1 190 ? 0.396 -40 -4.566 1 98.06 190 THR B N 1
ATOM 4087 C CA . THR B 1 190 ? -0.473 -40.875 -3.77 1 98.06 190 THR B CA 1
ATOM 4088 C C . THR B 1 190 ? -1.813 -40.188 -3.506 1 98.06 190 THR B C 1
ATOM 4090 O O . THR B 1 190 ? -2.799 -40.875 -3.184 1 98.06 190 THR B O 1
ATOM 4093 N N . GLY B 1 191 ? -1.791 -38.906 -3.494 1 98.56 191 GLY B N 1
ATOM 4094 C CA . GLY B 1 191 ? -2.988 -38.156 -3.133 1 98.56 191 GLY B CA 1
ATOM 4095 C C . GLY B 1 191 ? -3.113 -37.906 -1.642 1 98.56 191 GLY B C 1
ATOM 4096 O O . GLY B 1 191 ? -4.074 -37.281 -1.188 1 98.56 191 GLY B O 1
ATOM 4097 N N . ASP B 1 192 ? -2.141 -38.406 -0.926 1 98.56 192 ASP B N 1
ATOM 4098 C CA . ASP B 1 192 ? -2.158 -38.125 0.509 1 98.56 192 ASP B CA 1
ATOM 4099 C C . ASP B 1 192 ? -1.994 -36.625 0.793 1 98.56 192 ASP B C 1
ATOM 4101 O O . ASP B 1 192 ? -1.235 -35.938 0.108 1 98.56 192 ASP B O 1
ATOM 4105 N N . TYR B 1 193 ? -2.725 -36.188 1.812 1 98.75 193 TYR B N 1
ATOM 4106 C CA . TYR B 1 193 ? -2.594 -34.781 2.154 1 98.75 193 TYR B CA 1
ATOM 4107 C C . TYR B 1 193 ? -2.807 -34.562 3.646 1 98.75 193 TYR B C 1
ATOM 4109 O O . TYR B 1 193 ? -3.422 -35.375 4.32 1 98.75 193 TYR B O 1
ATOM 4117 N N . SER B 1 194 ? -2.238 -33.438 4.176 1 98.75 194 SER B N 1
ATOM 4118 C CA . SER B 1 194 ? -2.41 -33 5.551 1 98.75 194 SER B CA 1
ATOM 4119 C C . SER B 1 194 ? -2.027 -31.516 5.699 1 98.75 194 SER B C 1
ATOM 4121 O O . SER B 1 194 ? -1.448 -30.922 4.785 1 98.75 194 SER B O 1
ATOM 4123 N N . VAL B 1 195 ? -2.4 -30.953 6.805 1 98.75 195 VAL B N 1
ATOM 4124 C CA . VAL B 1 195 ? -1.96 -29.594 7.105 1 98.75 195 VAL B CA 1
ATOM 4125 C C . VAL B 1 195 ? -0.459 -29.578 7.387 1 98.75 195 VAL B C 1
ATOM 4127 O O . VAL B 1 195 ? 0.018 -30.312 8.258 1 98.75 195 VAL B O 1
ATOM 4130 N N . ALA B 1 196 ? 0.242 -28.797 6.637 1 98.69 196 ALA B N 1
ATOM 4131 C CA . ALA B 1 196 ? 1.686 -28.688 6.82 1 98.69 196 ALA B CA 1
ATOM 4132 C C . ALA B 1 196 ? 2.031 -27.5 7.727 1 98.69 196 ALA B C 1
ATOM 4134 O O . ALA B 1 196 ? 2.861 -27.625 8.633 1 98.69 196 ALA B O 1
ATOM 4135 N N . LEU B 1 197 ? 1.478 -26.375 7.469 1 98.81 197 LEU B N 1
ATOM 4136 C CA . LEU B 1 197 ? 1.782 -25.141 8.188 1 98.81 197 LEU B CA 1
ATOM 4137 C C . LEU B 1 197 ? 0.506 -24.484 8.695 1 98.81 197 LEU B C 1
ATOM 4139 O O . LEU B 1 197 ? -0.501 -24.438 7.984 1 98.81 197 LEU B O 1
ATOM 4143 N N . ASN B 1 198 ? 0.542 -24.031 9.867 1 98.62 198 ASN B N 1
ATOM 4144 C CA . ASN B 1 198 ? -0.532 -23.344 10.578 1 98.62 198 ASN B CA 1
ATOM 4145 C C . ASN B 1 198 ? 0.016 -22.328 11.578 1 98.62 198 ASN B C 1
ATOM 4147 O O . ASN B 1 198 ? 0.646 -22.703 12.57 1 98.62 198 ASN B O 1
ATOM 4151 N N . HIS B 1 199 ? -0.214 -21.078 11.289 1 98.31 199 HIS B N 1
ATOM 4152 C CA . HIS B 1 199 ? 0.257 -20 12.141 1 98.31 199 HIS B CA 1
ATOM 4153 C C . HIS B 1 199 ? -0.685 -18.797 12.078 1 98.31 199 HIS B C 1
ATOM 4155 O O . HIS B 1 199 ? -1.324 -18.562 11.055 1 98.31 199 HIS B O 1
ATOM 4161 N N . THR B 1 200 ? -0.715 -18.016 13.141 1 96.12 200 THR B N 1
ATOM 4162 C CA . THR B 1 200 ? -1.615 -16.875 13.234 1 96.12 200 THR B CA 1
ATOM 4163 C C . THR B 1 200 ? -1.368 -15.891 12.094 1 96.12 200 THR B C 1
ATOM 4165 O O . THR B 1 200 ? -2.295 -15.227 11.633 1 96.12 200 THR B O 1
ATOM 4168 N N . THR B 1 201 ? -0.153 -15.781 11.555 1 96.56 201 THR B N 1
ATOM 4169 C CA . THR B 1 201 ? 0.169 -14.875 10.461 1 96.56 201 THR B CA 1
ATOM 4170 C C . THR B 1 201 ? -0.487 -15.344 9.164 1 96.56 201 THR B C 1
ATOM 4172 O O . THR B 1 201 ? -0.527 -14.602 8.18 1 96.56 201 THR B O 1
ATOM 4175 N N . MET B 1 202 ? -1.021 -16.516 9.18 1 98.19 202 MET B N 1
ATOM 4176 C CA . MET B 1 202 ? -1.624 -17.078 7.977 1 98.19 202 MET B CA 1
ATOM 4177 C C . MET B 1 202 ? -3.141 -16.922 8 1 98.19 202 MET B C 1
ATOM 4179 O O . MET B 1 202 ? -3.803 -17.109 6.977 1 98.19 202 MET B O 1
ATOM 4183 N N . ALA B 1 203 ? -3.693 -16.625 9.109 1 97.25 203 ALA B N 1
ATOM 4184 C CA . ALA B 1 203 ? -5.141 -16.484 9.258 1 97.25 203 ALA B CA 1
ATOM 4185 C C . ALA B 1 203 ? -5.621 -15.148 8.672 1 97.25 203 ALA B C 1
ATOM 4187 O O . ALA B 1 203 ? -4.875 -14.172 8.648 1 97.25 203 ALA B O 1
ATOM 4188 N N . PRO B 1 204 ? -6.863 -15.141 8.211 1 95.5 204 PRO B N 1
ATOM 4189 C CA . PRO B 1 204 ? -7.422 -13.828 7.867 1 95.5 204 PRO B CA 1
ATOM 4190 C C . PRO B 1 204 ? -7.414 -12.859 9.039 1 95.5 204 PRO B C 1
ATOM 4192 O O . PRO B 1 204 ? -7.512 -13.273 10.195 1 95.5 204 PRO B O 1
ATOM 4195 N N . ALA B 1 205 ? -7.227 -11.562 8.688 1 92.69 205 ALA B N 1
ATOM 4196 C CA . ALA B 1 205 ? -7.316 -10.555 9.734 1 92.69 205 ALA B CA 1
ATOM 4197 C C . ALA B 1 205 ? -8.703 -10.539 10.367 1 92.69 205 ALA B C 1
ATOM 4199 O O . ALA B 1 205 ? -9.711 -10.711 9.672 1 92.69 205 ALA B O 1
ATOM 4200 N N . GLU B 1 206 ? -8.75 -10.258 11.578 1 85.94 206 GLU B N 1
ATOM 4201 C CA . GLU B 1 206 ? -10.016 -10.273 12.305 1 85.94 206 GLU B CA 1
ATOM 4202 C C . GLU B 1 206 ? -10.922 -9.133 11.859 1 85.94 206 GLU B C 1
ATOM 4204 O O . GLU B 1 206 ? -10.461 -8.016 11.625 1 85.94 206 GLU B O 1
ATOM 4209 N N . GLY B 1 207 ? -12.172 -9.461 11.727 1 80.12 207 GLY B N 1
ATOM 4210 C CA . GLY B 1 207 ? -13.18 -8.43 11.484 1 80.12 207 GLY B CA 1
ATOM 4211 C C . GLY B 1 207 ? -13.203 -7.941 10.047 1 80.12 207 GLY B C 1
ATOM 4212 O O . GLY B 1 207 ? -13.93 -7.004 9.719 1 80.12 207 GLY B O 1
ATOM 4213 N N . GLN B 1 208 ? -12.43 -8.523 9.266 1 80.94 208 GLN B N 1
ATOM 4214 C CA . GLN B 1 208 ? -12.406 -8.078 7.875 1 80.94 208 GLN B CA 1
ATOM 4215 C C . GLN B 1 208 ? -13.43 -8.836 7.035 1 80.94 208 GLN B C 1
ATOM 4217 O O . GLN B 1 208 ? -13.719 -10.008 7.309 1 80.94 208 GLN B O 1
ATOM 4222 N N . ALA B 1 209 ? -13.906 -8.195 6 1 76.06 209 ALA B N 1
ATOM 4223 C CA . ALA B 1 209 ? -14.992 -8.719 5.18 1 76.06 209 ALA B CA 1
ATOM 4224 C C . ALA B 1 209 ? -14.5 -9.828 4.254 1 76.06 209 ALA B C 1
ATOM 4226 O O . ALA B 1 209 ? -15.258 -10.742 3.916 1 76.06 209 ALA B O 1
ATOM 4227 N N . LEU B 1 210 ? -13.273 -9.773 3.828 1 82.38 210 LEU B N 1
ATOM 4228 C CA . LEU B 1 210 ? -12.703 -10.789 2.949 1 82.38 210 LEU B CA 1
ATOM 4229 C C . LEU B 1 210 ? -11.859 -11.781 3.738 1 82.38 210 LEU B C 1
ATOM 4231 O O . LEU B 1 210 ? -10.836 -11.398 4.316 1 82.38 210 LEU B O 1
ATOM 4235 N N . PRO B 1 211 ? -12.25 -12.984 3.811 1 86.94 211 PRO B N 1
ATOM 4236 C CA . PRO B 1 211 ? -11.484 -13.961 4.586 1 86.94 211 PRO B CA 1
ATOM 4237 C C . PRO B 1 211 ? -10.25 -14.469 3.836 1 86.94 211 PRO B C 1
ATOM 4239 O O . PRO B 1 211 ? -10.133 -15.672 3.588 1 86.94 211 PRO B O 1
ATOM 4242 N N . LEU B 1 212 ? -9.367 -13.586 3.545 1 93.94 212 LEU B N 1
ATOM 4243 C CA . LEU B 1 212 ? -8.164 -13.906 2.781 1 93.94 212 LEU B CA 1
ATOM 4244 C C . LEU B 1 212 ? -6.922 -13.828 3.66 1 93.94 212 LEU B C 1
ATOM 4246 O O . LEU B 1 212 ? -6.324 -12.758 3.797 1 93.94 212 LEU B O 1
ATOM 4250 N N . GLY B 1 213 ? -6.605 -14.93 4.25 1 97.06 213 GLY B N 1
ATOM 4251 C CA . GLY B 1 213 ? -5.34 -15.062 4.953 1 97.06 213 GLY B CA 1
ATOM 4252 C C . GLY B 1 213 ? -4.168 -15.328 4.027 1 97.06 213 GLY B C 1
ATOM 4253 O O . GLY B 1 213 ? -3.951 -14.586 3.068 1 97.06 213 GLY B O 1
ATOM 4254 N N . VAL B 1 214 ? -3.475 -16.438 4.332 1 98.75 214 VAL B N 1
ATOM 4255 C CA . VAL B 1 214 ? -2.375 -16.844 3.459 1 98.75 214 VAL B CA 1
ATOM 4256 C C . VAL B 1 214 ? -2.885 -17 2.027 1 98.75 214 VAL B C 1
ATOM 4258 O O . VAL B 1 214 ? -3.881 -17.688 1.788 1 98.75 214 VAL B O 1
ATOM 4261 N N . ASN B 1 215 ? -2.244 -16.266 1.136 1 98.62 215 ASN B N 1
ATOM 4262 C CA . ASN B 1 215 ? -2.719 -16.172 -0.241 1 98.62 215 ASN B CA 1
ATOM 4263 C C . ASN B 1 215 ? -1.863 -17.016 -1.183 1 98.62 215 ASN B C 1
ATOM 4265 O O . ASN B 1 215 ? -2.389 -17.828 -1.945 1 98.62 215 ASN B O 1
ATOM 4269 N N . SER B 1 216 ? -0.557 -16.797 -1.129 1 98.69 216 SER B N 1
ATOM 4270 C CA . SER B 1 216 ? 0.375 -17.5 -1.996 1 98.69 216 SER B CA 1
ATOM 4271 C C . SER B 1 216 ? 1.695 -17.781 -1.283 1 98.69 216 SER B C 1
ATOM 4273 O O . SER B 1 216 ? 1.888 -17.359 -0.14 1 98.69 216 SER B O 1
ATOM 4275 N N . LEU B 1 217 ? 2.525 -18.562 -1.948 1 98.81 217 LEU B N 1
ATOM 4276 C CA . LEU B 1 217 ? 3.809 -18.969 -1.38 1 98.81 217 LEU B CA 1
ATOM 4277 C C . LEU B 1 217 ? 4.812 -19.297 -2.479 1 98.81 217 LEU B C 1
ATOM 4279 O O . LEU B 1 217 ? 4.426 -19.531 -3.629 1 98.81 217 LEU B O 1
ATOM 4283 N N . THR B 1 218 ? 6 -19.266 -2.119 1 98.19 218 THR B N 1
ATOM 4284 C CA . THR B 1 218 ? 7.109 -19.781 -2.912 1 98.19 218 THR B CA 1
ATOM 4285 C C . THR B 1 218 ? 8.227 -20.297 -2.01 1 98.19 218 THR B C 1
ATOM 4287 O O . THR B 1 218 ? 8.141 -20.203 -0.784 1 98.19 218 THR B O 1
ATOM 4290 N N . MET B 1 219 ? 9.18 -20.922 -2.646 1 96.62 219 MET B N 1
ATOM 4291 C CA . MET B 1 219 ? 10.273 -21.516 -1.882 1 96.62 219 MET B CA 1
ATOM 4292 C C . MET B 1 219 ? 11.617 -20.922 -2.297 1 96.62 219 MET B C 1
ATOM 4294 O O . MET B 1 219 ? 11.836 -20.641 -3.477 1 96.62 219 MET B O 1
ATOM 4298 N N . LEU B 1 220 ? 12.43 -20.766 -1.391 1 96.62 220 LEU B N 1
ATOM 4299 C CA . LEU B 1 220 ? 13.844 -20.5 -1.602 1 96.62 220 LEU B CA 1
ATOM 4300 C C . LEU B 1 220 ? 14.695 -21.188 -0.542 1 96.62 220 LEU B C 1
ATOM 4302 O O . LEU B 1 220 ? 14.57 -20.891 0.649 1 96.62 220 LEU B O 1
ATOM 4306 N N . GLY B 1 221 ? 15.516 -22.141 -0.981 1 95.38 221 GLY B N 1
ATOM 4307 C CA . GLY B 1 221 ? 16.219 -22.969 -0.016 1 95.38 221 GLY B CA 1
ATOM 4308 C C . GLY B 1 221 ? 15.281 -23.766 0.882 1 95.38 221 GLY B C 1
ATOM 4309 O O . GLY B 1 221 ? 14.383 -24.453 0.398 1 95.38 221 GLY B O 1
ATOM 4310 N N . ASP B 1 222 ? 15.477 -23.641 2.166 1 96.75 222 ASP B N 1
ATOM 4311 C CA . ASP B 1 222 ? 14.656 -24.391 3.121 1 96.75 222 ASP B CA 1
ATOM 4312 C C . ASP B 1 222 ? 13.586 -23.484 3.734 1 96.75 222 ASP B C 1
ATOM 4314 O O . ASP B 1 222 ? 13.109 -23.75 4.844 1 96.75 222 ASP B O 1
ATOM 4318 N N . TYR B 1 223 ? 13.305 -22.453 3.02 1 97.94 223 TYR B N 1
ATOM 4319 C CA . TYR B 1 223 ? 12.297 -21.531 3.529 1 97.94 223 TYR B CA 1
ATOM 4320 C C . TYR B 1 223 ? 11.062 -21.531 2.633 1 97.94 223 TYR B C 1
ATOM 4322 O O . TYR B 1 223 ? 11.18 -21.562 1.406 1 97.94 223 TYR B O 1
ATOM 4330 N N . VAL B 1 224 ? 9.914 -21.484 3.305 1 98.62 224 VAL B N 1
ATOM 4331 C CA . VAL B 1 224 ? 8.656 -21.125 2.646 1 98.62 224 VAL B CA 1
ATOM 4332 C C . VAL B 1 224 ? 8.391 -19.641 2.844 1 98.62 224 VAL B C 1
ATOM 4334 O O . VAL B 1 224 ? 8.336 -19.156 3.977 1 98.62 224 VAL B O 1
ATOM 4337 N N . TYR B 1 225 ? 8.305 -18.922 1.791 1 98.69 225 TYR B N 1
ATOM 4338 C CA . TYR B 1 225 ? 7.871 -17.531 1.798 1 98.69 225 TYR B CA 1
ATOM 4339 C C . TYR B 1 225 ? 6.398 -17.406 1.424 1 98.69 225 TYR B C 1
ATOM 4341 O O . TYR B 1 225 ? 5.926 -18.094 0.516 1 98.69 225 TYR B O 1
ATOM 4349 N N . TYR B 1 226 ? 5.727 -16.531 2.209 1 98.81 226 TYR B N 1
ATOM 4350 C CA . TYR B 1 226 ? 4.297 -16.484 1.924 1 98.81 226 TYR B CA 1
ATOM 4351 C C . TYR B 1 226 ? 3.715 -15.109 2.201 1 98.81 226 TYR B C 1
ATOM 4353 O O . TYR B 1 226 ? 4.289 -14.328 2.967 1 98.81 226 TYR B O 1
ATOM 4361 N N . THR B 1 227 ? 2.652 -14.836 1.503 1 98.81 227 THR B N 1
ATOM 4362 C CA . THR B 1 227 ? 1.886 -13.609 1.688 1 98.81 227 THR B CA 1
ATOM 4363 C C . THR B 1 227 ? 0.61 -13.875 2.479 1 98.81 227 THR B C 1
ATOM 4365 O O . THR B 1 227 ? 0.016 -14.953 2.359 1 98.81 227 THR B O 1
ATOM 4368 N N . SER B 1 228 ? 0.241 -12.961 3.285 1 97.81 228 SER B N 1
ATOM 4369 C CA . SER B 1 228 ? -1.041 -12.945 3.984 1 97.81 228 SER B CA 1
ATOM 4370 C C . SER B 1 228 ? -1.813 -11.664 3.695 1 97.81 228 SER B C 1
ATOM 4372 O O . SER B 1 228 ? -1.461 -10.594 4.199 1 97.81 228 SER B O 1
ATOM 4374 N N . THR B 1 229 ? -2.855 -11.781 2.971 1 97 229 THR B N 1
ATOM 4375 C CA . THR B 1 229 ? -3.42 -10.641 2.266 1 97 229 THR B CA 1
ATOM 4376 C C . THR B 1 229 ? -4.066 -9.664 3.246 1 97 229 THR B C 1
ATOM 4378 O O . THR B 1 229 ? -3.576 -8.547 3.432 1 97 229 THR B O 1
ATOM 4381 N N . THR B 1 230 ? -5.031 -10.07 4.02 1 95 230 THR B N 1
ATOM 4382 C CA . THR B 1 230 ? -5.785 -9.102 4.805 1 95 230 THR B CA 1
ATOM 4383 C C . THR B 1 230 ? -4.988 -8.664 6.035 1 95 230 THR B C 1
ATOM 4385 O O . THR B 1 230 ? -5.262 -7.613 6.613 1 95 230 THR B O 1
ATOM 4388 N N . ARG B 1 231 ? -4.004 -9.492 6.383 1 94.44 231 ARG B N 1
ATOM 4389 C CA . ARG B 1 231 ? -3.113 -9.055 7.453 1 94.44 231 ARG B CA 1
ATOM 4390 C C . ARG B 1 231 ? -2.008 -8.156 6.91 1 94.44 231 ARG B C 1
ATOM 4392 O O . ARG B 1 231 ? -1.262 -7.547 7.684 1 94.44 231 ARG B O 1
ATOM 4399 N N . MET B 1 232 ? -1.893 -8.102 5.609 1 95.94 232 MET B N 1
ATOM 4400 C CA . MET B 1 232 ? -0.925 -7.238 4.941 1 95.94 232 MET B CA 1
ATOM 4401 C C . MET B 1 232 ? 0.501 -7.621 5.316 1 95.94 232 MET B C 1
ATOM 4403 O O . MET B 1 232 ? 1.312 -6.762 5.66 1 95.94 232 MET B O 1
ATOM 4407 N N . LEU B 1 233 ? 0.755 -8.961 5.223 1 96.81 233 LEU B N 1
ATOM 4408 C CA . LEU B 1 233 ? 2.049 -9.477 5.656 1 96.81 233 LEU B CA 1
ATOM 4409 C C . LEU B 1 233 ? 2.762 -10.188 4.512 1 96.81 233 LEU B C 1
ATOM 4411 O O . LEU B 1 233 ? 2.119 -10.836 3.686 1 96.81 233 LEU B O 1
ATOM 4415 N N . TYR B 1 234 ? 4.016 -10.07 4.52 1 98.31 234 TYR B N 1
ATOM 4416 C CA . TYR B 1 234 ? 4.965 -10.93 3.822 1 98.31 234 TYR B CA 1
ATOM 4417 C C . TYR B 1 234 ? 5.898 -11.617 4.809 1 98.31 234 TYR B C 1
ATOM 4419 O O . TYR B 1 234 ? 6.621 -10.953 5.559 1 98.31 234 TYR B O 1
ATOM 4427 N N . CYS B 1 235 ? 5.918 -12.977 4.77 1 97.75 235 CYS B N 1
ATOM 4428 C CA . CYS B 1 235 ? 6.551 -13.75 5.828 1 97.75 235 CYS B CA 1
ATOM 4429 C C . CYS B 1 235 ? 7.375 -14.898 5.25 1 97.75 235 CYS B C 1
ATOM 4431 O O . CYS B 1 235 ? 7.309 -15.172 4.051 1 97.75 235 CYS B O 1
ATOM 4433 N N . ARG B 1 236 ? 8.164 -15.484 6.172 1 97.75 236 ARG B N 1
ATOM 4434 C CA . ARG B 1 236 ? 8.828 -16.734 5.84 1 97.75 236 ARG B CA 1
ATOM 4435 C C . ARG B 1 236 ? 8.906 -17.656 7.055 1 97.75 236 ARG B C 1
ATOM 4437 O O . ARG B 1 236 ? 8.742 -17.203 8.188 1 97.75 236 ARG B O 1
ATOM 4444 N N . VAL B 1 237 ? 9.117 -18.906 6.758 1 98.38 237 VAL B N 1
ATOM 4445 C CA . VAL B 1 237 ? 9.367 -19.891 7.801 1 98.38 237 VAL B CA 1
ATOM 4446 C C . VAL B 1 237 ? 10.289 -20.984 7.262 1 98.38 237 VAL B C 1
ATOM 4448 O O . VAL B 1 237 ? 10.156 -21.406 6.113 1 98.38 237 VAL B O 1
ATOM 4451 N N . LYS B 1 238 ? 11.258 -21.391 8.109 1 98.38 238 LYS B N 1
ATOM 4452 C CA . LYS B 1 238 ? 12.125 -22.516 7.766 1 98.38 238 LYS B CA 1
ATOM 4453 C C . LYS B 1 238 ? 11.406 -23.844 7.965 1 98.38 238 LYS B C 1
ATOM 4455 O O . LYS B 1 238 ? 10.703 -24.031 8.961 1 98.38 238 LYS B O 1
ATOM 4460 N N . VAL B 1 239 ? 11.57 -24.766 7.043 1 98.62 239 VAL B N 1
ATOM 4461 C CA . VAL B 1 239 ? 10.898 -26.062 7.133 1 98.62 239 VAL B CA 1
ATOM 4462 C C . VAL B 1 239 ? 11.898 -27.188 6.848 1 98.62 239 VAL B C 1
ATOM 4464 O O . VAL B 1 239 ? 12.961 -26.938 6.266 1 98.62 239 VAL B O 1
ATOM 4467 N N . ASP B 1 240 ? 11.609 -28.375 7.219 1 98.31 240 ASP B N 1
ATOM 4468 C CA . ASP B 1 240 ? 12.438 -29.547 6.91 1 98.31 240 ASP B CA 1
ATOM 4469 C C . ASP B 1 240 ? 11.977 -30.219 5.621 1 98.31 240 ASP B C 1
ATOM 4471 O O . ASP B 1 240 ? 11.18 -29.656 4.867 1 98.31 240 ASP B O 1
ATOM 4475 N N . LYS B 1 241 ? 12.445 -31.391 5.32 1 96.69 241 LYS B N 1
ATOM 4476 C CA . LYS B 1 241 ? 12.211 -32.062 4.055 1 96.69 241 LYS B CA 1
ATOM 4477 C C . LYS B 1 241 ? 10.766 -32.531 3.938 1 96.69 241 LYS B C 1
ATOM 4479 O O . LYS B 1 241 ? 10.305 -32.875 2.85 1 96.69 241 LYS B O 1
ATOM 4484 N N . ASP B 1 242 ? 10.055 -32.562 5.078 1 96.44 242 ASP B N 1
ATOM 4485 C CA . ASP B 1 242 ? 8.656 -32.969 5.082 1 96.44 242 ASP B CA 1
ATOM 4486 C C . ASP B 1 242 ? 7.73 -31.75 5.223 1 96.44 242 ASP B C 1
ATOM 4488 O O . ASP B 1 242 ? 6.555 -31.906 5.566 1 96.44 242 ASP B O 1
ATOM 4492 N N . ALA B 1 243 ? 8.242 -30.531 5.062 1 97.81 243 ALA B N 1
ATOM 4493 C CA . ALA B 1 243 ? 7.523 -29.266 5.121 1 97.81 243 ALA B CA 1
ATOM 4494 C C . ALA B 1 243 ? 7.027 -28.969 6.535 1 97.81 243 ALA B C 1
ATOM 4496 O O . ALA B 1 243 ? 6.023 -28.281 6.723 1 97.81 243 ALA B O 1
ATOM 4497 N N . LYS B 1 244 ? 7.684 -29.578 7.477 1 98.06 244 LYS B N 1
ATOM 4498 C CA . LYS B 1 244 ? 7.418 -29.234 8.867 1 98.06 244 LYS B CA 1
ATOM 4499 C C . LYS B 1 244 ? 8.219 -28 9.289 1 98.06 244 LYS B C 1
ATOM 4501 O O . LYS B 1 244 ? 9.406 -27.891 8.984 1 98.06 244 LYS B O 1
ATOM 4506 N N . PRO B 1 245 ? 7.496 -27.141 9.969 1 98.38 245 PRO B N 1
ATOM 4507 C CA . PRO B 1 245 ? 8.25 -25.969 10.414 1 98.38 245 PRO B CA 1
ATOM 4508 C C . PRO B 1 245 ? 9.328 -26.297 11.438 1 98.38 245 PRO B C 1
ATOM 4510 O O . PRO B 1 245 ? 9.07 -27.047 12.383 1 98.38 245 PRO B O 1
ATOM 4513 N N . ILE B 1 246 ? 10.508 -25.766 11.281 1 97.62 246 ILE B N 1
ATOM 4514 C CA . ILE B 1 246 ? 11.594 -26 12.219 1 97.62 246 ILE B CA 1
ATOM 4515 C C . ILE B 1 246 ? 12.164 -24.672 12.695 1 97.62 246 ILE B C 1
ATOM 4517 O O . ILE B 1 246 ? 13.211 -24.641 13.352 1 97.62 246 ILE B O 1
ATOM 4521 N N . GLY B 1 247 ? 11.656 -23.562 12.398 1 95.19 247 GLY B N 1
ATOM 4522 C CA . GLY B 1 247 ? 11.992 -22.219 12.859 1 95.19 247 GLY B CA 1
ATOM 4523 C C . GLY B 1 247 ? 10.766 -21.375 13.156 1 95.19 247 GLY B C 1
ATOM 4524 O O . GLY B 1 247 ? 9.633 -21.844 13.031 1 95.19 247 GLY B O 1
ATOM 4525 N N . ASP B 1 248 ? 11.078 -20.125 13.578 1 94.81 248 ASP B N 1
ATOM 4526 C CA . ASP B 1 248 ? 9.992 -19.188 13.859 1 94.81 248 ASP B CA 1
ATOM 4527 C C . ASP B 1 248 ? 9.375 -18.672 12.562 1 94.81 248 ASP B C 1
ATOM 4529 O O . ASP B 1 248 ? 10.039 -18.625 11.523 1 94.81 248 ASP B O 1
ATOM 4533 N N . PHE B 1 249 ? 8.117 -18.422 12.602 1 96.5 249 PHE B N 1
ATOM 4534 C CA . PHE B 1 249 ? 7.48 -17.656 11.531 1 96.5 249 PHE B CA 1
ATOM 4535 C C . PHE B 1 249 ? 7.891 -16.203 11.602 1 96.5 249 PHE B C 1
ATOM 4537 O O . PHE B 1 249 ? 7.652 -15.523 12.602 1 96.5 249 PHE B O 1
ATOM 4544 N N . GLU B 1 250 ? 8.484 -15.68 10.562 1 95.25 250 GLU B N 1
ATOM 4545 C CA . GLU B 1 250 ? 9.062 -14.344 10.578 1 95.25 250 GLU B CA 1
ATOM 4546 C C . GLU B 1 250 ? 8.312 -13.406 9.641 1 95.25 250 GLU B C 1
ATOM 4548 O O . GLU B 1 250 ? 8.031 -13.758 8.492 1 95.25 250 GLU B O 1
ATOM 4553 N N . VAL B 1 251 ? 8.023 -12.219 10.148 1 96 251 VAL B N 1
ATOM 4554 C CA . VAL B 1 251 ? 7.504 -11.156 9.289 1 96 251 VAL B CA 1
ATOM 4555 C C . VAL B 1 251 ? 8.664 -10.383 8.672 1 96 251 VAL B C 1
ATOM 4557 O O . VAL B 1 251 ? 9.477 -9.789 9.391 1 96 251 VAL B O 1
ATOM 4560 N N . ILE B 1 252 ? 8.719 -10.391 7.371 1 96.12 252 ILE B N 1
ATOM 4561 C CA . ILE B 1 252 ? 9.773 -9.672 6.664 1 96.12 252 ILE B CA 1
ATOM 4562 C C . ILE B 1 252 ? 9.344 -8.234 6.406 1 96.12 252 ILE B C 1
ATOM 4564 O O . ILE B 1 252 ? 10.125 -7.301 6.598 1 96.12 252 ILE B O 1
ATOM 4568 N N . ALA B 1 253 ? 8.148 -8.039 5.977 1 96.5 253 ALA B N 1
ATOM 4569 C CA . ALA B 1 253 ? 7.559 -6.734 5.695 1 96.5 253 ALA B CA 1
ATOM 4570 C C . ALA B 1 253 ? 6.043 -6.766 5.887 1 96.5 253 ALA B C 1
ATOM 4572 O O . ALA B 1 253 ? 5.43 -7.836 5.84 1 96.5 253 ALA B O 1
ATOM 4573 N N . SER B 1 254 ? 5.43 -5.609 6.133 1 96.44 254 SER B N 1
ATOM 4574 C CA . SER B 1 254 ? 3.986 -5.465 6.27 1 96.44 254 SER B CA 1
ATOM 4575 C C . SER B 1 254 ? 3.529 -4.066 5.859 1 96.44 254 SER B C 1
ATOM 4577 O O . SER B 1 254 ? 4.352 -3.168 5.68 1 96.44 254 SER B O 1
ATOM 4579 N N . GLY B 1 255 ? 2.207 -3.959 5.605 1 95.56 255 GLY B N 1
ATOM 4580 C CA . GLY B 1 255 ? 1.67 -2.625 5.387 1 95.56 255 GLY B CA 1
ATOM 4581 C C . GLY B 1 255 ? 1.302 -2.361 3.939 1 95.56 255 GLY B C 1
ATOM 4582 O O . GLY B 1 255 ? 1.07 -1.214 3.551 1 95.56 255 GLY B O 1
ATOM 4583 N N . PHE B 1 256 ? 1.353 -3.291 3.162 1 95.81 256 PHE B N 1
ATOM 4584 C CA . PHE B 1 256 ? 0.821 -3.305 1.804 1 95.81 256 PHE B CA 1
ATOM 4585 C C . PHE B 1 256 ? -0.041 -4.539 1.573 1 95.81 256 PHE B C 1
ATOM 4587 O O . PHE B 1 256 ? -0.038 -5.469 2.387 1 95.81 256 PHE B O 1
ATOM 4594 N N . LEU B 1 257 ? -0.817 -4.574 0.586 1 95.81 257 LEU B N 1
ATOM 4595 C CA . LEU B 1 257 ? -1.75 -5.68 0.404 1 95.81 257 LEU B CA 1
ATOM 4596 C C . LEU B 1 257 ? -1.195 -6.703 -0.583 1 95.81 257 LEU B C 1
ATOM 4598 O O . LEU B 1 257 ? -1.47 -6.625 -1.782 1 95.81 257 LEU B O 1
ATOM 4602 N N . PRO B 1 258 ? -0.582 -7.707 -0.083 1 98.06 258 PRO B N 1
ATOM 4603 C CA . PRO B 1 258 ? 0.079 -8.672 -0.962 1 98.06 258 PRO B CA 1
ATOM 4604 C C . PRO B 1 258 ? -0.879 -9.734 -1.495 1 98.06 258 PRO B C 1
ATOM 4606 O O . PRO B 1 258 ? -1.777 -10.18 -0.776 1 98.06 258 PRO B O 1
ATOM 4609 N N . ASP B 1 259 ? -0.696 -10.109 -2.709 1 97.69 259 ASP B N 1
ATOM 4610 C CA . ASP B 1 259 ? -1.45 -11.203 -3.312 1 97.69 259 ASP B CA 1
ATOM 4611 C C . ASP B 1 259 ? -0.549 -12.406 -3.59 1 97.69 259 ASP B C 1
ATOM 4613 O O . ASP B 1 259 ? -0.269 -13.203 -2.689 1 97.69 259 ASP B O 1
ATOM 4617 N N . ASN B 1 260 ? 0.103 -12.484 -4.719 1 98.12 260 ASN B N 1
ATOM 4618 C CA . ASN B 1 260 ? 1.053 -13.516 -5.125 1 98.12 260 ASN B CA 1
ATOM 4619 C C . ASN B 1 260 ? 2.477 -13.164 -4.707 1 98.12 260 ASN B C 1
ATOM 4621 O O . ASN B 1 260 ? 2.701 -12.141 -4.055 1 98.12 260 ASN B O 1
ATOM 4625 N N . VAL B 1 261 ? 3.383 -14.078 -4.977 1 98.69 261 VAL B N 1
ATOM 4626 C CA . VAL B 1 261 ? 4.785 -13.797 -4.691 1 98.69 261 VAL B CA 1
ATOM 4627 C C . VAL B 1 261 ? 5.676 -14.594 -5.645 1 98.69 261 VAL B C 1
ATOM 4629 O O . VAL B 1 261 ? 5.398 -15.766 -5.93 1 98.69 261 VAL B O 1
ATOM 4632 N N . GLU B 1 262 ? 6.617 -13.914 -6.184 1 97.81 262 GLU B N 1
ATOM 4633 C CA . GLU B 1 262 ? 7.75 -14.453 -6.93 1 97.81 262 GLU B CA 1
ATOM 4634 C C . GLU B 1 262 ? 9.07 -13.945 -6.375 1 97.81 262 GLU B C 1
ATOM 4636 O O . GLU B 1 262 ? 9.117 -12.883 -5.742 1 97.81 262 GLU B O 1
ATOM 4641 N N . MET B 1 263 ? 10.133 -14.75 -6.598 1 95.75 263 MET B N 1
ATOM 4642 C CA . MET B 1 263 ? 11.367 -14.32 -5.953 1 95.75 263 MET B CA 1
ATOM 4643 C C . MET B 1 263 ? 12.578 -14.711 -6.793 1 95.75 263 MET B C 1
ATOM 4645 O O . MET B 1 263 ? 12.531 -15.68 -7.547 1 95.75 263 MET B O 1
ATOM 4649 N N . THR B 1 264 ? 13.641 -13.953 -6.605 1 94.69 264 THR B N 1
ATOM 4650 C CA . THR B 1 264 ? 14.945 -14.273 -7.176 1 94.69 264 THR B CA 1
ATOM 4651 C C . THR B 1 264 ? 15.82 -14.992 -6.152 1 94.69 264 THR B C 1
ATOM 4653 O O . THR B 1 264 ? 15.484 -15.047 -4.969 1 94.69 264 THR B O 1
ATOM 4656 N N . GLU B 1 265 ? 16.938 -15.492 -6.598 1 94.25 265 GLU B N 1
ATOM 4657 C CA . GLU B 1 265 ? 17.812 -16.344 -5.777 1 94.25 265 GLU B CA 1
ATOM 4658 C C . GLU B 1 265 ? 18.438 -15.539 -4.645 1 94.25 265 GLU B C 1
ATOM 4660 O O . GLU B 1 265 ? 18.844 -16.109 -3.623 1 94.25 265 GLU B O 1
ATOM 4665 N N . ASP B 1 266 ? 18.531 -14.234 -4.797 1 91.81 266 ASP B N 1
ATOM 4666 C CA . ASP B 1 266 ? 19.156 -13.422 -3.754 1 91.81 266 ASP B CA 1
ATOM 4667 C C . ASP B 1 266 ? 18.141 -13.055 -2.666 1 91.81 266 ASP B C 1
ATOM 4669 O O . ASP B 1 266 ? 18.469 -12.328 -1.727 1 91.81 266 ASP B O 1
ATOM 4673 N N . GLY B 1 267 ? 16.969 -13.477 -2.846 1 94 267 GLY B N 1
ATOM 4674 C CA . GLY B 1 267 ? 15.961 -13.281 -1.812 1 94 267 GLY B CA 1
ATOM 4675 C C . GLY B 1 267 ? 15.07 -12.078 -2.059 1 94 267 GLY B C 1
ATOM 4676 O O . GLY B 1 267 ? 14.242 -11.727 -1.215 1 94 267 GLY B O 1
ATOM 4677 N N . THR B 1 268 ? 15.203 -11.445 -3.213 1 94.06 268 THR B N 1
ATOM 4678 C CA . THR B 1 268 ? 14.32 -10.336 -3.566 1 94.06 268 THR B CA 1
ATOM 4679 C C . THR B 1 268 ? 12.961 -10.852 -4.043 1 94.06 268 THR B C 1
ATOM 4681 O O . THR B 1 268 ? 12.898 -11.734 -4.91 1 94.06 268 THR B O 1
ATOM 4684 N N . ALA B 1 269 ? 11.938 -10.297 -3.461 1 97.31 269 ALA B N 1
ATOM 4685 C CA . ALA B 1 269 ? 10.586 -10.734 -3.803 1 97.31 269 ALA B CA 1
ATOM 4686 C C . ALA B 1 269 ? 9.883 -9.711 -4.68 1 97.31 269 ALA B C 1
ATOM 4688 O O . ALA B 1 269 ? 10.062 -8.5 -4.496 1 97.31 269 ALA B O 1
ATOM 4689 N N . TYR B 1 270 ? 9.133 -10.156 -5.625 1 98 270 TYR B N 1
ATOM 4690 C CA . TYR B 1 270 ? 8.188 -9.375 -6.414 1 98 270 TYR B CA 1
ATOM 4691 C C . TYR B 1 270 ? 6.754 -9.758 -6.082 1 98 270 TYR B C 1
ATOM 4693 O O . TYR B 1 270 ? 6.371 -10.922 -6.191 1 98 270 TYR B O 1
ATOM 4701 N N . ILE B 1 271 ? 5.988 -8.742 -5.672 1 98.75 271 ILE B N 1
ATOM 4702 C CA . ILE B 1 271 ? 4.668 -9.023 -5.121 1 98.75 271 ILE B CA 1
ATOM 4703 C C . ILE B 1 271 ? 3.629 -8.109 -5.77 1 98.75 271 ILE B C 1
ATOM 4705 O O . ILE B 1 271 ? 3.736 -6.887 -5.691 1 98.75 271 ILE B O 1
ATOM 4709 N N . PRO B 1 272 ? 2.674 -8.703 -6.457 1 98.81 272 PRO B N 1
ATOM 4710 C CA . PRO B 1 272 ? 1.539 -7.902 -6.926 1 98.81 272 PRO B CA 1
ATOM 4711 C C . PRO B 1 272 ? 0.566 -7.543 -5.805 1 98.81 272 PRO B C 1
ATOM 4713 O O . PRO B 1 272 ? 0.379 -8.328 -4.871 1 98.81 272 PRO B O 1
ATOM 4716 N N . THR B 1 273 ? -0.043 -6.383 -5.93 1 97.75 273 THR B N 1
ATOM 4717 C CA . THR B 1 273 ? -0.842 -5.859 -4.828 1 97.75 273 THR B CA 1
ATOM 4718 C C . THR B 1 273 ? -2.27 -5.566 -5.285 1 97.75 273 THR B C 1
ATOM 4720 O O . THR B 1 273 ? -2.67 -4.406 -5.383 1 97.75 273 T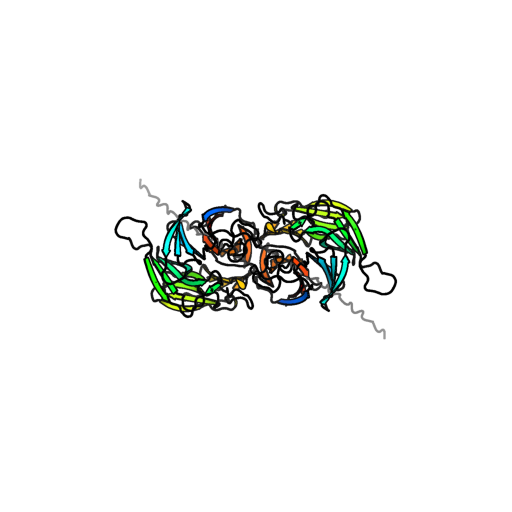HR B O 1
ATOM 4723 N N . ASP B 1 274 ? -3.051 -6.527 -5.504 1 94.94 274 ASP B N 1
ATOM 4724 C CA . ASP B 1 274 ? -4.477 -6.379 -5.793 1 94.94 274 ASP B CA 1
ATOM 4725 C C . ASP B 1 274 ? -5.27 -6.121 -4.516 1 94.94 274 ASP B C 1
ATOM 4727 O O . ASP B 1 274 ? -5.297 -6.961 -3.613 1 94.94 274 ASP B O 1
ATOM 4731 N N . PRO B 1 275 ? -5.867 -4.949 -4.398 1 92.31 275 PRO B N 1
ATOM 4732 C CA . PRO B 1 275 ? -6.219 -4.016 -5.469 1 92.31 275 PRO B CA 1
ATOM 4733 C C . PRO B 1 275 ? -5.441 -2.703 -5.383 1 92.31 275 PRO B C 1
ATOM 4735 O O . PRO B 1 275 ? -5.996 -1.635 -5.656 1 92.31 275 PRO B O 1
ATOM 4738 N N . GLN B 1 276 ? -4.223 -2.736 -4.93 1 94.44 276 GLN B N 1
ATOM 4739 C CA . GLN B 1 276 ? -3.422 -1.519 -4.867 1 94.44 276 GLN B CA 1
ATOM 4740 C C . GLN B 1 276 ? -2.773 -1.217 -6.215 1 94.44 276 GLN B C 1
ATOM 4742 O O . GLN B 1 276 ? -2.01 -0.258 -6.34 1 94.44 276 GLN B O 1
ATOM 4747 N N . ASN B 1 277 ? -2.943 -2.096 -7.207 1 95.25 277 ASN B N 1
ATOM 4748 C CA . ASN B 1 277 ? -2.709 -1.87 -8.625 1 95.25 277 ASN B CA 1
ATOM 4749 C C . ASN B 1 277 ? -1.228 -1.664 -8.93 1 95.25 277 ASN B C 1
ATOM 4751 O O . ASN B 1 277 ? -0.869 -0.854 -9.781 1 95.25 277 ASN B O 1
ATOM 4755 N N . SER B 1 278 ? -0.402 -2.346 -8.156 1 97.06 278 SER B N 1
ATOM 4756 C CA . SER B 1 278 ? 1.038 -2.23 -8.367 1 97.06 278 SER B CA 1
ATOM 4757 C C . SER B 1 278 ? 1.733 -3.572 -8.164 1 97.06 278 SER B C 1
ATOM 4759 O O . SER B 1 278 ? 1.124 -4.527 -7.676 1 97.06 278 SER B O 1
ATOM 4761 N N . VAL B 1 279 ? 2.965 -3.646 -8.664 1 98.31 279 VAL B N 1
ATOM 4762 C CA . VAL B 1 279 ? 3.936 -4.652 -8.242 1 98.31 279 VAL B CA 1
ATOM 4763 C C . VAL B 1 279 ? 5.059 -3.984 -7.457 1 98.31 279 VAL B C 1
ATOM 4765 O O . VAL B 1 279 ? 5.609 -2.967 -7.887 1 98.31 279 VAL B O 1
ATOM 4768 N N . VAL B 1 280 ? 5.332 -4.562 -6.348 1 97.75 280 VAL B N 1
ATOM 4769 C CA . VAL B 1 280 ? 6.41 -4.02 -5.527 1 97.75 280 VAL B CA 1
ATOM 4770 C C . VAL B 1 280 ? 7.527 -5.055 -5.398 1 97.75 280 VAL B C 1
ATOM 4772 O O . VAL B 1 280 ? 7.301 -6.25 -5.613 1 97.75 280 VAL B O 1
ATOM 4775 N N . ARG B 1 281 ? 8.648 -4.535 -5.098 1 96.19 281 ARG B N 1
ATOM 4776 C CA . ARG B 1 281 ? 9.82 -5.34 -4.762 1 96.19 281 ARG B CA 1
ATOM 4777 C C . ARG B 1 281 ? 10.172 -5.211 -3.285 1 96.19 281 ARG B C 1
ATOM 4779 O O . ARG B 1 281 ? 10.148 -4.109 -2.73 1 96.19 281 ARG B O 1
ATOM 4786 N N . ILE B 1 282 ? 10.391 -6.316 -2.615 1 95.94 282 ILE B N 1
ATOM 4787 C CA . ILE B 1 282 ? 10.805 -6.355 -1.217 1 95.94 282 ILE B CA 1
ATOM 4788 C C . ILE B 1 282 ? 12.164 -7.039 -1.099 1 95.94 282 ILE B C 1
ATOM 4790 O O . ILE B 1 282 ? 12.336 -8.172 -1.547 1 95.94 282 ILE B O 1
ATOM 4794 N N . THR B 1 283 ? 13.117 -6.363 -0.502 1 93.19 283 THR B N 1
ATOM 4795 C CA . THR B 1 283 ? 14.414 -6.98 -0.231 1 93.19 283 THR B CA 1
ATOM 4796 C C . THR B 1 283 ? 14.32 -7.926 0.966 1 93.19 283 THR B C 1
ATOM 4798 O O . THR B 1 283 ? 13.328 -7.91 1.699 1 93.19 283 THR B O 1
ATOM 4801 N N . PRO B 1 284 ? 15.391 -8.742 1.15 1 91.44 284 PRO B N 1
ATOM 4802 C CA . PRO B 1 284 ? 15.375 -9.656 2.293 1 91.44 284 PRO B CA 1
ATOM 4803 C C . PRO B 1 284 ? 15.266 -8.93 3.631 1 91.44 284 PRO B C 1
ATOM 4805 O O . PRO B 1 284 ? 14.812 -9.516 4.621 1 91.44 284 PRO B O 1
ATOM 480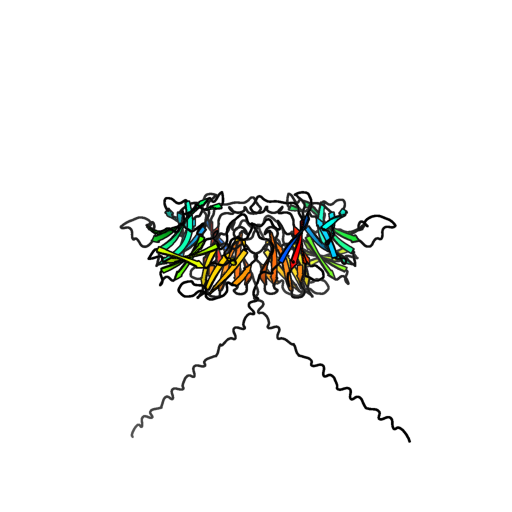8 N N . SER B 1 285 ? 15.602 -7.641 3.631 1 88.56 285 SER B N 1
ATOM 4809 C CA . SER B 1 285 ? 15.562 -6.883 4.879 1 88.56 285 SER B CA 1
ATOM 4810 C C . SER B 1 285 ? 14.227 -6.16 5.043 1 88.56 285 SER B C 1
ATOM 4812 O O . SER B 1 285 ? 13.984 -5.531 6.074 1 88.56 285 SER B O 1
ATOM 4814 N N . GLY B 1 286 ? 13.414 -6.223 4.02 1 93.12 286 GLY B N 1
ATOM 4815 C CA . GLY B 1 286 ? 12.086 -5.648 4.164 1 93.12 286 GLY B CA 1
ATOM 4816 C C . GLY B 1 286 ? 11.969 -4.262 3.568 1 93.12 286 GLY B C 1
ATOM 4817 O O . GLY B 1 286 ? 11 -3.545 3.838 1 93.12 286 GLY B O 1
ATOM 4818 N N . GLN B 1 287 ? 12.984 -3.836 2.781 1 93.38 287 GLN B N 1
ATOM 4819 C CA . GLN B 1 287 ? 12.875 -2.586 2.035 1 93.38 287 GLN B CA 1
ATOM 4820 C C . GLN B 1 287 ? 11.875 -2.719 0.887 1 93.38 287 GLN B C 1
ATOM 4822 O O . GLN B 1 287 ? 11.875 -3.723 0.171 1 93.38 287 GLN B O 1
ATOM 4827 N N . ILE B 1 288 ? 11.07 -1.684 0.717 1 95.88 288 ILE B N 1
ATOM 4828 C CA . ILE B 1 288 ? 10.031 -1.744 -0.307 1 95.88 288 ILE B CA 1
ATOM 4829 C C . ILE B 1 288 ? 10.344 -0.743 -1.417 1 95.88 288 ILE B C 1
ATOM 4831 O O . ILE B 1 288 ? 10.781 0.379 -1.146 1 95.88 288 ILE B O 1
ATOM 4835 N N . SER B 1 289 ? 10.125 -1.127 -2.67 1 95.75 289 SER B N 1
ATOM 4836 C CA . SER B 1 289 ? 10.211 -0.235 -3.82 1 95.75 289 SER B CA 1
ATOM 4837 C C . SER B 1 289 ? 9.156 -0.571 -4.867 1 95.75 289 SER B C 1
ATOM 4839 O O . SER B 1 289 ? 8.812 -1.74 -5.059 1 95.75 289 SER B O 1
ATOM 4841 N N . LEU B 1 290 ? 8.719 0.437 -5.52 1 96.25 290 LEU B N 1
ATOM 4842 C CA . LEU B 1 290 ? 7.77 0.27 -6.609 1 96.25 290 LEU B CA 1
ATOM 4843 C C . LEU B 1 290 ? 8.461 -0.279 -7.855 1 96.25 290 LEU B C 1
ATOM 4845 O O . LEU B 1 290 ? 9.508 0.227 -8.266 1 96.25 290 LEU B O 1
ATOM 4849 N N . VAL B 1 291 ? 7.871 -1.311 -8.406 1 96.5 291 VAL B N 1
ATOM 4850 C CA . VAL B 1 291 ? 8.359 -1.805 -9.688 1 96.5 291 VAL B CA 1
ATOM 4851 C C . VAL B 1 291 ? 7.582 -1.142 -10.828 1 96.5 291 VAL B C 1
ATOM 4853 O O . VAL B 1 291 ? 8.18 -0.582 -11.75 1 96.5 291 VAL B O 1
ATOM 4856 N N . ALA B 1 292 ? 6.262 -1.223 -10.688 1 96 292 ALA B N 1
ATOM 4857 C CA . ALA B 1 292 ? 5.395 -0.627 -11.703 1 96 292 ALA B CA 1
ATOM 4858 C C . ALA B 1 292 ? 3.967 -0.483 -11.18 1 96 292 ALA B C 1
ATOM 4860 O O . ALA B 1 292 ? 3.609 -1.071 -10.156 1 96 292 ALA B O 1
ATOM 4861 N N . GLY B 1 293 ? 3.236 0.323 -11.898 1 94.94 293 GLY B N 1
ATOM 4862 C CA . GLY B 1 293 ? 1.844 0.548 -11.547 1 94.94 293 GLY B CA 1
ATOM 4863 C C . GLY B 1 293 ? 1.652 1.689 -10.57 1 94.94 293 GLY B C 1
ATOM 4864 O O . GLY B 1 293 ? 2.404 2.666 -10.586 1 94.94 293 GLY B O 1
ATOM 4865 N N . GLY B 1 294 ? 0.54 1.564 -9.789 1 92.19 294 GLY B N 1
ATOM 4866 C CA . GLY B 1 294 ? 0.123 2.551 -8.812 1 92.19 294 GLY B CA 1
ATOM 4867 C C . GLY B 1 294 ? -1.362 2.496 -8.5 1 92.19 294 GLY B C 1
ATOM 4868 O O . GLY B 1 294 ? -2.174 2.205 -9.383 1 92.19 294 GLY B O 1
ATOM 4869 N N . GLN B 1 295 ? -1.63 2.805 -7.297 1 88.56 295 GLN B N 1
ATOM 4870 C CA . GLN B 1 295 ? -2.986 2.643 -6.785 1 88.56 295 GLN B CA 1
ATOM 4871 C C . GLN B 1 295 ? -3.996 3.377 -7.664 1 88.56 295 GLN B C 1
ATOM 4873 O O . GLN B 1 295 ? -5.102 2.881 -7.895 1 88.56 295 GLN B O 1
ATOM 4878 N N . VAL B 1 296 ? -3.641 4.547 -8.117 1 87.56 296 VAL B N 1
ATOM 4879 C CA . VAL B 1 296 ? -4.617 5.344 -8.852 1 87.56 296 VAL B CA 1
ATOM 4880 C C . VAL B 1 296 ? -4.293 5.312 -10.344 1 87.56 296 VAL B C 1
ATOM 4882 O O . VAL B 1 296 ? -4.801 6.133 -11.117 1 87.56 296 VAL B O 1
ATOM 4885 N N . SER B 1 297 ? -3.455 4.41 -10.789 1 91.62 297 SER B N 1
ATOM 4886 C CA . SER B 1 297 ? -3.078 4.227 -12.188 1 91.62 297 SER B CA 1
ATOM 4887 C C . SER B 1 297 ? -3.941 3.162 -12.852 1 91.62 297 SER B C 1
ATOM 4889 O O . SER B 1 297 ? -4.273 2.148 -12.234 1 91.62 297 SER B O 1
ATOM 4891 N N . THR B 1 298 ? -4.203 3.355 -14.125 1 93.69 298 THR B N 1
ATOM 4892 C CA . THR B 1 298 ? -4.949 2.365 -14.891 1 93.69 298 THR B CA 1
ATOM 4893 C C . THR B 1 298 ? -4 1.441 -15.656 1 93.69 298 THR B C 1
ATOM 4895 O O . THR B 1 298 ? -4.434 0.667 -16.516 1 93.69 298 THR B O 1
ATOM 4898 N N . GLU B 1 299 ? -2.76 1.502 -15.359 1 95.31 299 GLU B N 1
ATOM 4899 C CA . GLU B 1 299 ? -1.759 0.713 -16.078 1 95.31 299 GLU B CA 1
ATOM 4900 C C . GLU B 1 299 ? -1.946 -0.779 -15.812 1 95.31 299 GLU B C 1
ATOM 4902 O O . GLU B 1 299 ? -1.818 -1.594 -16.734 1 95.31 299 GLU B O 1
ATOM 4907 N N . MET B 1 300 ? -2.246 -1.131 -14.625 1 97 300 MET B N 1
ATOM 4908 C CA . MET B 1 300 ? -2.412 -2.543 -14.297 1 97 300 MET B CA 1
ATOM 4909 C C . MET B 1 300 ? -3.453 -2.725 -13.195 1 97 300 MET B C 1
ATOM 4911 O O . MET B 1 300 ? -3.119 -3.131 -12.078 1 97 300 MET B O 1
ATOM 4915 N N . PRO B 1 301 ? -4.668 -2.537 -13.523 1 96.62 301 PRO B N 1
ATOM 4916 C CA . PRO B 1 301 ? -5.727 -2.703 -12.523 1 96.62 301 PRO B CA 1
ATOM 4917 C C . PRO B 1 301 ? -5.816 -4.129 -11.984 1 96.62 301 PRO B C 1
ATOM 4919 O O . PRO B 1 301 ? -6.078 -5.062 -12.75 1 96.62 301 PRO B O 1
ATOM 4922 N N . GLY B 1 302 ? -5.531 -4.23 -10.695 1 96.69 302 GLY B N 1
ATOM 4923 C CA . GLY B 1 302 ? -5.707 -5.488 -9.984 1 96.69 302 GLY B CA 1
ATOM 4924 C C . GLY B 1 302 ? -4.66 -6.527 -10.344 1 96.69 302 GLY B C 1
ATOM 4925 O O . GLY B 1 302 ? -4.996 -7.648 -10.727 1 96.69 302 GLY B O 1
ATOM 4926 N N . PRO B 1 303 ? -3.398 -6.227 -10.273 1 98.75 303 PRO B N 1
ATOM 4927 C CA . PRO B 1 303 ? -2.408 -7.289 -10.453 1 98.75 303 PRO B CA 1
ATOM 4928 C C . PRO B 1 303 ? -2.518 -8.391 -9.398 1 98.75 303 PRO B C 1
ATOM 4930 O O . PRO B 1 303 ? -2.455 -8.109 -8.203 1 98.75 303 PRO B O 1
ATOM 4933 N N . SER B 1 304 ? -2.607 -9.625 -9.859 1 98.38 304 SER B N 1
ATOM 4934 C CA . SER B 1 304 ? -2.936 -10.719 -8.945 1 98.38 304 SER B CA 1
ATOM 4935 C C . SER B 1 304 ? -1.802 -11.734 -8.867 1 98.38 304 SER B C 1
ATOM 4937 O O . SER B 1 304 ? -1.709 -12.492 -7.898 1 98.38 304 SER B O 1
ATOM 4939 N N . CYS B 1 305 ? -1.017 -11.836 -9.906 1 98.81 305 CYS B N 1
ATOM 4940 C CA . CYS B 1 305 ? 0.068 -12.812 -9.898 1 98.81 305 CYS B CA 1
ATOM 4941 C C . CYS B 1 305 ? 1.233 -12.336 -10.758 1 98.81 305 CYS B C 1
ATOM 4943 O O . CYS B 1 305 ? 1.065 -11.469 -11.617 1 98.81 305 CYS B O 1
ATOM 4945 N N . VAL B 1 306 ? 2.395 -12.891 -10.461 1 98.75 306 VAL B N 1
ATOM 4946 C CA . VAL B 1 306 ? 3.605 -12.555 -11.203 1 98.75 306 VAL B CA 1
ATOM 4947 C C . VAL B 1 306 ? 4.457 -13.805 -11.398 1 98.75 306 VAL B C 1
ATOM 4949 O O . VAL B 1 306 ? 4.414 -14.727 -10.586 1 98.75 306 VAL B O 1
ATOM 4952 N N . ARG B 1 307 ? 5.195 -13.812 -12.445 1 98.44 307 ARG B N 1
ATOM 4953 C CA . ARG B 1 307 ? 6.203 -14.836 -12.711 1 98.44 307 ARG B CA 1
ATOM 4954 C C . ARG B 1 307 ? 7.387 -14.25 -13.469 1 98.44 307 ARG B C 1
ATOM 4956 O O . ARG B 1 307 ? 7.211 -13.406 -14.352 1 98.44 307 ARG B O 1
ATOM 4963 N N . LEU B 1 308 ? 8.516 -14.711 -13.117 1 97.62 308 LEU B N 1
ATOM 4964 C CA . LEU B 1 308 ? 9.742 -14.281 -13.789 1 97.62 308 LEU B CA 1
ATOM 4965 C C . LEU B 1 308 ? 10.039 -15.172 -14.992 1 97.62 308 LEU B C 1
ATOM 4967 O O . LEU B 1 308 ? 9.828 -16.391 -14.938 1 97.62 308 LEU B O 1
ATOM 4971 N N . SER B 1 309 ? 10.625 -14.531 -16.016 1 97.31 309 SER B N 1
ATOM 4972 C CA . SER B 1 309 ? 11.211 -15.328 -17.094 1 97.31 309 SER B CA 1
ATOM 4973 C C . SER B 1 309 ? 12.422 -16.109 -16.609 1 97.31 309 SER B C 1
ATOM 4975 O O . SER B 1 309 ? 12.93 -15.867 -15.508 1 97.31 309 SER B O 1
ATOM 4977 N N . LYS B 1 310 ? 12.852 -17.031 -17.453 1 94.31 310 LYS B N 1
ATOM 4978 C CA . LYS B 1 310 ? 13.961 -17.891 -17.062 1 94.31 310 LYS B CA 1
ATOM 4979 C C . LYS B 1 310 ? 15.227 -17.094 -16.812 1 94.31 310 LYS B C 1
ATOM 4981 O O . LYS B 1 310 ? 15.969 -17.375 -15.867 1 94.31 310 LYS B O 1
ATOM 4986 N N . ASP B 1 311 ? 15.469 -16.078 -17.594 1 93 311 ASP B N 1
ATOM 4987 C CA . ASP B 1 311 ? 16.672 -15.273 -17.438 1 93 311 ASP B CA 1
ATOM 4988 C C . ASP B 1 311 ? 16.469 -14.141 -16.438 1 93 311 ASP B C 1
ATOM 4990 O O . ASP B 1 311 ? 17.359 -13.32 -16.234 1 93 311 ASP B O 1
ATOM 4994 N N . ARG B 1 312 ? 15.25 -13.992 -15.914 1 92.69 312 ARG B N 1
ATOM 4995 C CA . ARG B 1 312 ? 14.891 -13.062 -14.852 1 92.69 312 ARG B CA 1
ATOM 4996 C C . ARG B 1 312 ? 14.922 -11.617 -15.359 1 92.69 312 ARG B C 1
ATOM 4998 O O . ARG B 1 312 ? 15.039 -10.68 -14.562 1 92.69 312 ARG B O 1
ATOM 5005 N N . GLN B 1 313 ? 14.812 -11.445 -16.656 1 94.12 313 GLN B N 1
ATOM 5006 C CA . GLN B 1 313 ? 14.82 -10.102 -17.234 1 94.12 313 GLN B CA 1
ATOM 5007 C C . GLN B 1 313 ? 13.406 -9.562 -17.391 1 94.12 313 GLN B C 1
ATOM 5009 O O . GLN B 1 313 ? 13.211 -8.359 -17.578 1 94.12 313 GLN B O 1
ATOM 5014 N N . ILE B 1 314 ? 12.492 -10.516 -17.391 1 97.31 314 ILE B N 1
ATOM 5015 C CA . ILE B 1 314 ? 11.094 -10.148 -17.609 1 97.31 314 ILE B CA 1
ATOM 5016 C C . ILE B 1 314 ? 10.258 -10.609 -16.422 1 97.31 314 ILE B C 1
ATOM 5018 O O . ILE B 1 314 ? 10.438 -11.727 -15.914 1 97.31 314 ILE B O 1
ATOM 5022 N N . LEU B 1 315 ? 9.406 -9.75 -15.945 1 98.25 315 LEU B N 1
ATOM 5023 C CA . LEU B 1 315 ? 8.367 -10.102 -14.984 1 98.25 315 LEU B CA 1
ATOM 5024 C C . LEU B 1 315 ? 6.992 -10.062 -15.648 1 98.25 315 LEU B C 1
ATOM 5026 O O . LEU B 1 315 ? 6.539 -9.008 -16.094 1 98.25 315 LEU B O 1
ATOM 5030 N N . TYR B 1 316 ? 6.348 -11.219 -15.766 1 98.81 316 TYR B N 1
ATOM 5031 C CA . TYR B 1 316 ? 4.977 -11.289 -16.266 1 98.81 316 TYR B CA 1
ATOM 5032 C C . TYR B 1 316 ? 3.979 -11.047 -15.133 1 98.81 316 TYR B C 1
ATOM 5034 O O . TYR B 1 316 ? 4.168 -11.516 -14.016 1 98.81 316 TYR B O 1
ATOM 5042 N N . VAL B 1 317 ? 2.941 -10.297 -15.461 1 98.94 317 VAL B N 1
ATOM 5043 C CA . VAL B 1 317 ? 1.927 -9.945 -14.469 1 98.94 317 VAL B CA 1
ATOM 5044 C C . VAL B 1 317 ? 0.542 -10.305 -15.008 1 98.94 317 VAL B C 1
ATOM 5046 O O . VAL B 1 317 ? 0.199 -9.961 -16.141 1 98.94 317 VAL B O 1
ATOM 5049 N N . GLY B 1 318 ? -0.21 -11.047 -14.242 1 98.94 318 GLY B N 1
ATOM 5050 C CA . GLY B 1 318 ? -1.627 -11.234 -14.508 1 98.94 318 GLY B CA 1
ATOM 5051 C C . GLY B 1 318 ? -2.516 -10.32 -13.68 1 98.94 318 GLY B C 1
ATOM 5052 O O . GLY B 1 318 ? -2.24 -10.078 -12.508 1 98.94 318 GLY B O 1
ATOM 5053 N N . THR B 1 319 ? -3.633 -9.82 -14.273 1 98.81 319 THR B N 1
ATOM 5054 C CA . THR B 1 319 ? -4.488 -8.891 -13.555 1 98.81 319 THR B CA 1
ATOM 5055 C C . THR B 1 319 ? -5.91 -9.43 -13.438 1 98.81 319 THR B C 1
ATOM 5057 O O . THR B 1 319 ? -6.27 -10.391 -14.125 1 98.81 319 THR B O 1
ATOM 5060 N N . THR B 1 320 ? -6.668 -8.797 -12.578 1 97.94 320 THR B N 1
ATOM 5061 C CA . THR B 1 320 ? -8.094 -9.078 -12.453 1 97.94 320 THR B CA 1
ATOM 5062 C C . THR B 1 320 ? -8.922 -8.039 -13.203 1 97.94 320 THR B C 1
ATOM 5064 O O . THR B 1 320 ? -10.133 -8.195 -13.359 1 97.94 320 THR B O 1
ATOM 5067 N N . GLY B 1 321 ? -8.266 -6.957 -13.625 1 97.56 321 GLY B N 1
ATOM 5068 C CA . GLY B 1 321 ? -8.961 -5.875 -14.297 1 97.56 321 GLY B CA 1
ATOM 5069 C C . GLY B 1 321 ? -9.641 -4.91 -13.344 1 97.56 321 GLY B C 1
ATOM 5070 O O . GLY B 1 321 ? -10.531 -4.164 -13.742 1 97.56 321 GLY B O 1
ATOM 5071 N N . GLY B 1 322 ? -9.273 -4.969 -12.078 1 94.06 322 GLY B N 1
ATOM 5072 C CA . GLY B 1 322 ? -9.859 -4.07 -11.094 1 94.06 322 GLY B CA 1
ATOM 5073 C C . GLY B 1 322 ? -11.195 -4.551 -10.57 1 94.06 322 GLY B C 1
ATOM 5074 O O . GLY B 1 322 ? -12.039 -3.742 -10.172 1 94.06 322 GLY B O 1
ATOM 5075 N N . GLN B 1 323 ? -11.414 -5.809 -10.586 1 90.19 323 GLN B N 1
ATOM 5076 C CA . GLN B 1 323 ? -12.711 -6.359 -10.203 1 90.19 323 GLN B CA 1
ATOM 5077 C C . GLN B 1 323 ? -12.945 -6.234 -8.703 1 90.19 323 GLN B C 1
ATOM 5079 O O . GLN B 1 323 ? -14.078 -6.086 -8.258 1 90.19 323 GLN B O 1
ATOM 5084 N N . ILE B 1 324 ? -11.922 -6.363 -7.883 1 87.88 324 ILE B N 1
ATOM 5085 C CA . ILE B 1 324 ? -12.062 -6.266 -6.434 1 87.88 324 ILE B CA 1
ATOM 5086 C C . ILE B 1 324 ? -12.391 -4.824 -6.047 1 87.88 324 ILE B C 1
ATOM 5088 O O . ILE B 1 324 ? -13.297 -4.582 -5.242 1 87.88 324 ILE B O 1
ATOM 5092 N N . ALA B 1 325 ? -11.641 -3.934 -6.57 1 86.88 325 ALA B N 1
ATOM 5093 C CA . ALA B 1 325 ? -11.867 -2.504 -6.379 1 86.88 325 ALA B CA 1
ATOM 5094 C C . ALA B 1 325 ? -11.477 -1.718 -7.629 1 86.88 325 ALA B C 1
ATOM 5096 O O . ALA B 1 325 ? -10.305 -1.677 -8.008 1 86.88 325 ALA B O 1
ATOM 5097 N N . PRO B 1 326 ? -12.469 -1.054 -8.281 1 90.19 326 PRO B N 1
ATOM 5098 C CA . PRO B 1 326 ? -12.148 -0.26 -9.469 1 90.19 326 PRO B CA 1
ATOM 5099 C C . PRO B 1 326 ? -11.172 0.875 -9.172 1 90.19 326 PRO B C 1
ATOM 5101 O O . PRO B 1 326 ? -11.219 1.474 -8.094 1 90.19 326 PRO B O 1
ATOM 5104 N N . VAL B 1 327 ? -10.289 1.17 -10.094 1 89.38 327 VAL B N 1
ATOM 5105 C CA . VAL B 1 327 ? -9.375 2.299 -9.961 1 89.38 327 VAL B CA 1
ATOM 5106 C C . VAL B 1 327 ? -10.164 3.59 -9.781 1 89.38 327 VAL B C 1
ATOM 5108 O O . VAL B 1 327 ? -11.039 3.908 -10.586 1 89.38 327 VAL B O 1
ATOM 5111 N N . LEU B 1 328 ? -9.898 4.289 -8.656 1 82.75 328 LEU B N 1
ATOM 5112 C CA . LEU B 1 328 ? -10.578 5.523 -8.289 1 82.75 328 LEU B CA 1
ATOM 5113 C C . LEU B 1 328 ? -12.086 5.305 -8.18 1 82.75 328 LEU B C 1
ATOM 5115 O O . LEU B 1 328 ? -12.867 6.215 -8.469 1 82.75 328 LEU B O 1
ATOM 5119 N N . GLY B 1 329 ? -12.484 4.035 -8.023 1 81.56 329 GLY B N 1
ATOM 5120 C CA . GLY B 1 329 ? -13.883 3.695 -7.789 1 81.56 329 GLY B CA 1
ATOM 5121 C C . GLY B 1 329 ? -14.68 3.553 -9.07 1 81.56 329 GLY B C 1
ATOM 5122 O O . GLY B 1 329 ? -15.875 3.24 -9.023 1 81.56 329 GLY B O 1
ATOM 5123 N N . LYS B 1 330 ? -14.07 3.646 -10.25 1 83.94 330 LYS B N 1
ATOM 5124 C CA . LYS B 1 330 ? -14.867 3.74 -11.469 1 83.94 330 LYS B CA 1
ATOM 5125 C C . LYS B 1 330 ? -14.297 2.855 -12.57 1 83.94 330 LYS B C 1
ATOM 5127 O O . LYS B 1 330 ? -15.039 2.203 -13.297 1 83.94 330 LYS B O 1
ATOM 5132 N N . PHE B 1 331 ? -12.969 2.734 -12.758 1 91.5 331 PHE B N 1
ATOM 5133 C CA . PHE B 1 331 ? -12.359 2.148 -13.945 1 91.5 331 PHE B CA 1
ATOM 5134 C C . PHE B 1 331 ? -12.133 0.654 -13.758 1 91.5 331 PHE B C 1
ATOM 5136 O O . PHE B 1 331 ? -11.5 0.234 -12.789 1 91.5 331 PHE B O 1
ATOM 5143 N N . ILE B 1 332 ? -12.672 -0.139 -14.633 1 95.5 332 ILE B N 1
ATOM 5144 C CA . ILE B 1 332 ? -12.461 -1.579 -14.742 1 95.5 332 ILE B CA 1
ATOM 5145 C C . ILE B 1 332 ? -12.125 -1.941 -16.188 1 95.5 332 ILE B C 1
ATOM 5147 O O . ILE B 1 332 ? -12.555 -1.265 -17.125 1 95.5 332 ILE B O 1
ATOM 5151 N N . GLU B 1 333 ? -11.391 -2.957 -16.359 1 98.06 333 GLU B N 1
ATOM 5152 C CA . GLU B 1 333 ? -11.07 -3.488 -17.688 1 98.06 333 GLU B CA 1
ATOM 5153 C C . GLU B 1 333 ? -10.961 -5.012 -17.656 1 98.06 333 GLU B C 1
ATOM 5155 O O . GLU B 1 333 ? -10.938 -5.617 -16.578 1 98.06 333 GLU B O 1
ATOM 5160 N N . PRO B 1 334 ? -11 -5.633 -18.812 1 98.56 334 PRO B N 1
ATOM 5161 C CA . PRO B 1 334 ? -10.742 -7.074 -18.812 1 98.56 334 PRO B CA 1
ATOM 5162 C C . PRO B 1 334 ? -9.359 -7.422 -18.266 1 98.56 334 PRO B C 1
ATOM 5164 O O . PRO B 1 334 ? -8.43 -6.613 -18.359 1 98.56 334 PRO B O 1
ATOM 5167 N N . ALA B 1 335 ? -9.258 -8.609 -17.766 1 98.75 335 ALA B N 1
ATOM 5168 C CA . ALA B 1 335 ? -7.969 -9.086 -17.266 1 98.75 335 ALA B CA 1
ATOM 5169 C C . ALA B 1 335 ? -6.941 -9.172 -18.406 1 98.75 335 ALA B C 1
ATOM 5171 O O . ALA B 1 335 ? -7.301 -9.414 -19.562 1 98.75 335 ALA B O 1
ATOM 5172 N N . LYS B 1 336 ? -5.688 -8.992 -18.047 1 98.81 336 LYS B N 1
ATOM 5173 C CA . LYS B 1 336 ? -4.641 -9.031 -19.062 1 98.81 336 LYS B CA 1
ATOM 5174 C C . LYS B 1 336 ? -3.336 -9.578 -18.484 1 98.81 336 LYS B C 1
ATOM 5176 O O . LYS B 1 336 ? -3.207 -9.734 -17.281 1 98.81 336 LYS B O 1
ATOM 5181 N N . VAL B 1 337 ? -2.465 -10.008 -19.391 1 98.88 337 VAL B N 1
ATOM 5182 C CA . VAL B 1 337 ? -1.086 -10.367 -19.078 1 98.88 337 VAL B CA 1
ATOM 5183 C C . VAL B 1 337 ? -0.146 -9.242 -19.516 1 98.88 337 VAL B C 1
ATOM 5185 O O . VAL B 1 337 ? -0.136 -8.859 -20.688 1 98.88 337 VAL B O 1
ATOM 5188 N N . LEU B 1 338 ? 0.564 -8.742 -18.531 1 98.88 338 LEU B N 1
ATOM 5189 C CA . LEU B 1 338 ? 1.553 -7.703 -18.812 1 98.88 338 LEU B CA 1
ATOM 5190 C C . LEU B 1 338 ? 2.963 -8.281 -18.812 1 98.88 338 LEU B C 1
ATOM 5192 O O . LEU B 1 338 ? 3.215 -9.32 -18.188 1 98.88 338 LEU B O 1
ATOM 5196 N N . LYS B 1 339 ? 3.75 -7.637 -19.562 1 98.31 339 LYS B N 1
ATOM 5197 C CA . LYS B 1 339 ? 5.191 -7.871 -19.594 1 98.31 339 LYS B CA 1
ATOM 5198 C C . LYS B 1 339 ? 5.953 -6.664 -19.062 1 98.31 339 LYS B C 1
ATOM 5200 O O . LYS B 1 339 ? 5.855 -5.566 -19.609 1 98.31 339 LYS B O 1
ATOM 5205 N N . ILE B 1 340 ? 6.637 -6.867 -17.953 1 98.19 340 ILE B N 1
ATOM 5206 C CA . ILE B 1 340 ? 7.531 -5.852 -17.422 1 98.19 340 ILE B CA 1
ATOM 5207 C C . ILE B 1 340 ? 8.984 -6.223 -17.719 1 98.19 340 ILE B C 1
ATOM 5209 O O . ILE B 1 340 ? 9.492 -7.23 -17.234 1 98.19 340 ILE B O 1
ATOM 5213 N N . THR B 1 341 ? 9.664 -5.438 -18.5 1 97.31 341 THR B N 1
ATOM 5214 C CA . THR B 1 341 ? 11.086 -5.637 -18.766 1 97.31 341 THR B CA 1
ATOM 5215 C C . THR B 1 341 ? 11.938 -4.938 -17.703 1 97.31 341 THR B C 1
ATOM 5217 O O . THR B 1 341 ? 11.836 -3.723 -17.531 1 97.31 341 THR B O 1
ATOM 5220 N N . LEU B 1 342 ? 12.703 -5.758 -17.031 1 90.81 342 LEU B N 1
ATOM 5221 C CA . LEU B 1 342 ? 13.555 -5.23 -15.961 1 90.81 342 LEU B CA 1
ATOM 5222 C C . LEU B 1 342 ? 14.875 -4.73 -16.516 1 90.81 342 LEU B C 1
ATOM 5224 O O . LEU B 1 342 ? 15.555 -5.445 -17.266 1 90.81 342 LEU B O 1
ATOM 5228 N N . GLU B 1 343 ? 15.109 -3.451 -16.703 1 76.5 343 GLU B N 1
ATOM 5229 C CA . GLU B 1 343 ? 16.312 -2.918 -17.328 1 76.5 343 GLU B CA 1
ATOM 5230 C C . GLU B 1 343 ? 17.516 -3.043 -16.391 1 76.5 343 GLU B C 1
ATOM 5232 O O . GLU B 1 343 ? 17.406 -2.752 -15.188 1 76.5 343 GLU B O 1
ATOM 5237 N N . GLY B 1 344 ? 18.531 -3.969 -16.469 1 57.66 344 GLY B N 1
ATOM 5238 C CA . GLY B 1 344 ? 19.781 -4.188 -15.758 1 57.66 344 GLY B CA 1
ATOM 5239 C C . GLY B 1 344 ? 20.562 -2.91 -15.523 1 57.66 344 GLY B C 1
ATOM 5240 O O . GLY B 1 344 ? 20.344 -1.907 -16.203 1 57.66 344 GLY B O 1
#

Sequence (688 aa):
MRFQTILSSLVILPVALAYWPFRENIEEISVYRNEQPNVKVETLFQFPNNGSWIGNMALRSDGNLLVTRLDTPEVWLVDTTSGKATLAYSFPNVTSTFGISEIEDNIFAVVVGNFSIKTYQPGAGSFSVQKLDFNAQANGRALKLATASEIVAIPEALALNGMATFSRESNLVLIADSPKGVMWKVDTKTGDYSVALNHTTMAPAEGQALPLGVNSLTMLGDYVYYTSTTRMLYCRVKVDKDAKPIGDFEVIASGFLPDNVEMTEDGTAYIPTDPQNSVVRITPSGQISLVAGGQVSTEMPGPSCVRLSKDRQILYVGTTGGQIAPVLGKFIEPAKVLKITLEGMRFQTILSSLVILPVALAYWPFRENIEEISVYRNEQPNVKVETLFQFPNNGSWIGNMALRSDGNLLVTRLDTPEVWLVDTTSGKATLAYSFPNVTSTFGISEIEDNIFAVVVGNFSIKTYQPGAGSFSVQKLDFNAQANGRALKLATASEIVAIPEALALNGMATFSRESNLVLIADSPKGVMWKVDTKTGDYSVALNHTTMAPAEGQALPLGVNSLTMLGDYVYYTSTTRMLYCRVKVDKDAKPIGDFEVIASGFLPDNVEMTEDGTAYIPTDPQNSVVRITPSGQISLVAGGQVSTEMPGPSCVRLSKDRQILYVGTTGGQIAPVLGKFIEPAKVLKITLEG

Radius of gyration: 30.13 Å; Cα contacts (8 Å, |Δi|>4): 2027; chains: 2; bounding box: 98×82×108 Å

Organism: Penicillium patulum (NCBI:txid5078)